Protein AF-A0A202ECS2-F1 (afdb_monomer)

Structure (mmCIF, N/CA/C/O backbone):
data_AF-A0A202ECS2-F1
#
_entry.id   AF-A0A202ECS2-F1
#
loop_
_atom_site.group_PDB
_atom_site.id
_atom_site.type_symbol
_atom_site.label_atom_id
_atom_site.label_alt_id
_atom_site.label_comp_id
_at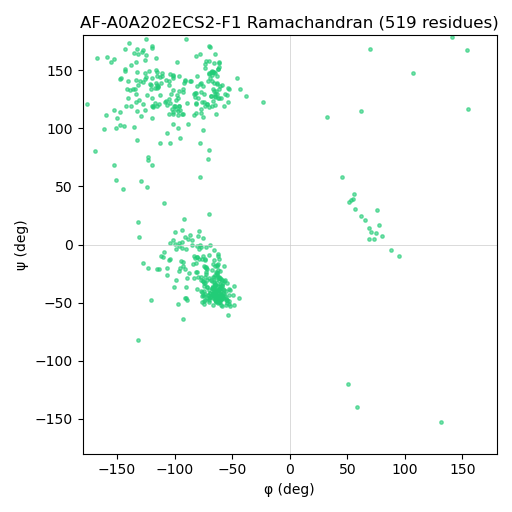om_site.label_asym_id
_atom_site.label_entity_id
_atom_site.label_seq_id
_atom_site.pdbx_PDB_ins_code
_atom_site.Cartn_x
_atom_site.Cartn_y
_atom_site.Cartn_z
_atom_site.occupancy
_atom_site.B_iso_or_equiv
_atom_site.auth_seq_id
_atom_site.auth_comp_id
_atom_site.auth_asym_id
_atom_site.auth_atom_id
_atom_site.pdbx_PDB_model_num
ATOM 1 N N . MET A 1 1 ? -2.478 -25.796 -1.481 1.00 29.17 1 MET A N 1
ATOM 2 C CA . MET A 1 1 ? -3.173 -25.394 -0.246 1.00 29.17 1 MET A CA 1
ATOM 3 C C . MET A 1 1 ? -2.224 -25.619 0.915 1.00 29.17 1 MET A C 1
ATOM 5 O O . MET A 1 1 ? -2.392 -26.542 1.703 1.00 29.17 1 MET A O 1
ATOM 9 N N . THR A 1 2 ? -1.146 -24.839 0.924 1.00 28.27 2 THR A N 1
ATOM 10 C CA . THR A 1 2 ? -0.488 -24.399 2.156 1.00 28.27 2 THR A CA 1
ATOM 11 C C . THR A 1 2 ? -1.531 -23.598 2.937 1.00 28.27 2 THR A C 1
ATOM 13 O O . THR A 1 2 ? -2.338 -22.907 2.319 1.00 28.27 2 THR A O 1
ATOM 16 N N . ALA A 1 3 ? -1.628 -23.819 4.247 1.00 33.16 3 ALA A N 1
ATOM 17 C CA . ALA A 1 3 ? -2.543 -23.057 5.088 1.00 33.16 3 ALA A CA 1
ATOM 18 C C . ALA A 1 3 ? -2.075 -21.600 5.074 1.00 33.16 3 ALA A C 1
ATOM 20 O O . ALA A 1 3 ? -0.889 -21.360 5.293 1.00 33.16 3 ALA A O 1
ATOM 21 N N . ARG A 1 4 ? -2.977 -20.677 4.744 1.00 55.16 4 ARG A N 1
ATOM 22 C CA . ARG A 1 4 ? -2.739 -19.246 4.916 1.00 55.16 4 ARG A CA 1
ATOM 23 C C . ARG A 1 4 ? -2.626 -18.992 6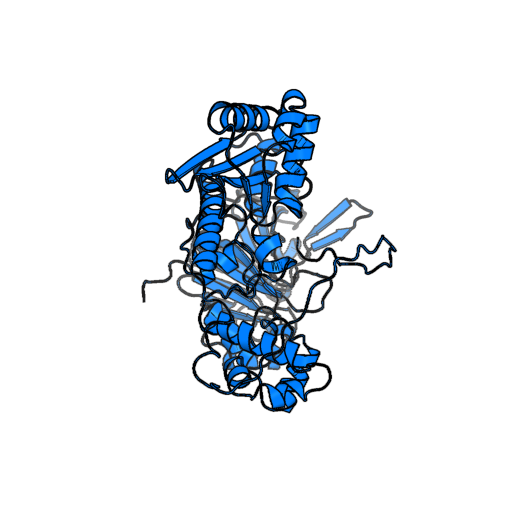.423 1.00 55.16 4 ARG A C 1
ATOM 25 O O . ARG A 1 4 ? -3.396 -19.596 7.171 1.00 55.16 4 ARG A O 1
ATOM 32 N N . ALA A 1 5 ? -1.601 -18.260 6.850 1.00 57.84 5 ALA A N 1
ATOM 33 C CA . ALA A 1 5 ? -1.320 -18.068 8.272 1.00 57.84 5 ALA A CA 1
ATOM 34 C C . ALA A 1 5 ? -2.305 -17.081 8.915 1.00 57.84 5 ALA A C 1
ATOM 36 O O . ALA A 1 5 ? -2.697 -17.299 10.059 1.00 57.84 5 ALA A O 1
ATOM 37 N N . ASP A 1 6 ? -2.781 -16.097 8.145 1.00 77.62 6 ASP A N 1
ATOM 38 C CA . ASP A 1 6 ? -3.448 -14.926 8.710 1.00 77.62 6 ASP A CA 1
ATOM 39 C C . ASP A 1 6 ? -4.922 -14.850 8.310 1.00 77.62 6 ASP A C 1
ATOM 41 O O . ASP A 1 6 ? -5.303 -15.104 7.163 1.00 77.62 6 ASP A O 1
ATOM 45 N N . THR A 1 7 ? -5.758 -14.519 9.294 1.00 92.69 7 THR A N 1
ATOM 46 C CA . THR A 1 7 ? -7.197 -14.307 9.121 1.00 92.69 7 THR A CA 1
ATOM 47 C C . THR A 1 7 ? -7.437 -12.892 8.617 1.00 92.69 7 THR A C 1
ATOM 49 O O . THR A 1 7 ? -6.979 -11.930 9.230 1.00 92.69 7 THR A O 1
ATOM 52 N N . THR A 1 8 ? -8.222 -12.738 7.555 1.00 95.50 8 THR A N 1
ATOM 53 C CA . THR A 1 8 ? -8.391 -11.452 6.871 1.00 95.50 8 THR A CA 1
ATOM 54 C C . THR A 1 8 ? -9.834 -10.946 6.844 1.00 95.50 8 THR A C 1
ATOM 56 O O . THR A 1 8 ? -10.788 -11.680 6.575 1.00 95.50 8 THR A O 1
ATOM 59 N N . LEU A 1 9 ? -10.017 -9.646 7.084 1.00 97.00 9 LEU A N 1
ATOM 60 C CA . LEU A 1 9 ? -11.309 -8.959 7.006 1.00 97.00 9 LEU A CA 1
ATOM 61 C C . LEU A 1 9 ? -11.260 -7.849 5.955 1.00 97.00 9 LEU A C 1
ATOM 63 O O . LEU A 1 9 ? -10.524 -6.879 6.102 1.00 97.00 9 LEU A O 1
ATOM 67 N N . LEU A 1 10 ? -12.103 -7.942 4.926 1.00 97.12 10 LEU A N 1
ATOM 68 C CA . LEU A 1 10 ? -12.214 -6.909 3.898 1.00 97.12 10 LEU A CA 1
ATOM 69 C C . LEU A 1 10 ? -13.318 -5.902 4.245 1.00 97.12 10 LEU A C 1
ATOM 71 O O . LEU A 1 10 ? -14.510 -6.216 4.200 1.00 97.12 10 LEU A O 1
ATOM 75 N N . ALA A 1 11 ? -12.927 -4.666 4.532 1.00 96.25 11 ALA A N 1
ATOM 76 C CA . ALA A 1 11 ? -13.807 -3.526 4.737 1.00 96.25 11 ALA A CA 1
ATOM 77 C C . ALA A 1 11 ? -14.088 -2.806 3.407 1.00 96.25 11 ALA A C 1
ATOM 79 O O . ALA A 1 11 ? -13.183 -2.327 2.716 1.00 96.25 11 ALA A O 1
ATOM 80 N N . VAL A 1 12 ? -15.369 -2.714 3.037 1.00 94.56 12 VAL A N 1
ATOM 81 C CA . VAL A 1 12 ? -15.795 -2.173 1.740 1.00 94.56 12 VAL A CA 1
ATOM 82 C C . VAL A 1 12 ? -16.936 -1.177 1.886 1.00 94.56 12 VAL A C 1
ATOM 84 O O . VAL A 1 12 ? -17.992 -1.472 2.448 1.00 94.56 12 VAL A O 1
ATOM 87 N N . SER A 1 13 ? -16.777 0.000 1.281 1.00 92.38 13 SER A N 1
ATOM 88 C CA . SER A 1 13 ? -17.851 0.993 1.242 1.00 92.38 13 SER A CA 1
ATOM 89 C C . SER A 1 13 ? -19.042 0.557 0.361 1.00 92.38 13 SER A C 1
ATOM 91 O O . SER A 1 13 ? -18.876 -0.089 -0.682 1.00 92.38 13 SER A O 1
ATOM 93 N N . PRO A 1 14 ? -20.278 0.976 0.692 1.00 92.00 14 PRO A N 1
ATOM 94 C CA . PRO A 1 14 ? -21.459 0.676 -0.116 1.00 92.00 14 PRO A CA 1
ATOM 95 C C . PRO A 1 14 ? -21.359 1.146 -1.573 1.00 92.00 14 PRO A C 1
ATOM 97 O O . PRO A 1 14 ? -21.938 0.507 -2.455 1.00 92.00 14 PRO A O 1
ATOM 100 N N . THR A 1 15 ? -20.646 2.247 -1.833 1.00 88.56 15 THR A N 1
ATOM 101 C CA . THR A 1 15 ? -20.380 2.793 -3.175 1.00 88.56 15 THR A CA 1
ATOM 102 C C . THR A 1 15 ? -19.406 1.915 -3.955 1.00 88.56 15 THR A C 1
ATOM 104 O O . THR A 1 15 ? -19.694 1.600 -5.110 1.00 88.56 15 THR A O 1
ATOM 107 N N . ALA A 1 16 ? -18.323 1.437 -3.329 1.00 88.75 16 ALA A N 1
ATOM 108 C CA . ALA A 1 16 ? -17.391 0.494 -3.951 1.00 88.75 16 ALA A CA 1
ATOM 109 C C . ALA A 1 16 ? -18.088 -0.806 -4.389 1.00 88.75 16 ALA A C 1
ATOM 111 O O . ALA A 1 16 ? -17.796 -1.336 -5.457 1.00 88.75 16 ALA A O 1
ATOM 112 N N . ILE A 1 17 ? -19.083 -1.280 -3.632 1.00 92.56 17 ILE A N 1
ATOM 113 C CA . ILE A 1 17 ? -19.877 -2.457 -4.021 1.00 92.56 17 ILE A CA 1
ATOM 114 C C . ILE A 1 17 ? -20.889 -2.121 -5.120 1.00 92.56 17 ILE A C 1
ATOM 116 O O . ILE A 1 17 ? -21.026 -2.842 -6.109 1.00 92.56 17 ILE A O 1
ATOM 120 N N . ARG A 1 18 ? -21.674 -1.054 -4.946 1.00 90.75 18 ARG A N 1
ATOM 121 C CA . ARG A 1 18 ? -22.815 -0.754 -5.825 1.00 90.75 18 ARG A CA 1
ATOM 122 C C . ARG A 1 18 ? -22.389 -0.263 -7.204 1.00 90.75 18 ARG A C 1
ATOM 124 O O . ARG A 1 18 ? -23.036 -0.615 -8.188 1.00 90.75 18 ARG A O 1
ATOM 131 N N . ASP A 1 19 ? -21.322 0.514 -7.285 1.00 87.56 19 ASP A N 1
ATOM 132 C CA . ASP A 1 19 ? -21.006 1.262 -8.501 1.00 87.56 19 ASP A CA 1
ATOM 133 C C . ASP A 1 19 ? -19.993 0.520 -9.402 1.00 87.56 19 ASP A C 1
ATOM 135 O O . ASP A 1 19 ? -19.695 0.969 -10.508 1.00 87.56 19 ASP A O 1
ATOM 139 N N . ARG A 1 20 ? -19.509 -0.657 -8.977 1.00 88.06 20 ARG A N 1
ATOM 140 C CA . ARG A 1 20 ? -18.568 -1.498 -9.738 1.00 88.06 20 ARG A CA 1
ATOM 141 C C . ARG A 1 20 ? -19.257 -2.633 -10.498 1.00 88.06 20 ARG A C 1
ATOM 143 O O . ARG A 1 20 ? -20.370 -3.003 -10.134 1.00 88.06 20 ARG A O 1
ATOM 150 N N . PRO A 1 21 ? -18.665 -3.199 -11.564 1.00 90.69 21 PRO A N 1
ATOM 151 C CA . PRO A 1 21 ? -19.129 -4.442 -12.196 1.00 90.69 21 PRO A CA 1
ATOM 152 C C . PRO A 1 21 ? -18.982 -5.673 -11.287 1.00 90.69 21 PRO A C 1
ATOM 154 O O . PRO A 1 21 ? -18.135 -5.693 -10.404 1.00 90.69 21 PRO A O 1
ATOM 157 N N . VAL A 1 22 ? -19.781 -6.727 -11.514 1.00 92.62 22 VAL A N 1
ATOM 158 C CA . VAL A 1 22 ? -19.648 -8.000 -10.764 1.00 92.62 22 VAL A CA 1
ATOM 159 C C . VAL A 1 22 ? -18.281 -8.646 -11.003 1.00 92.62 22 VAL A C 1
ATOM 161 O O . VAL A 1 22 ? -17.679 -9.119 -10.053 1.00 92.62 22 VAL A O 1
ATOM 164 N N . ALA A 1 23 ? -17.760 -8.590 -12.233 1.00 92.50 23 ALA A N 1
ATOM 165 C CA . ALA A 1 23 ? -16.426 -9.096 -12.551 1.00 92.50 23 ALA A CA 1
ATOM 166 C C . ALA A 1 23 ? -15.314 -8.388 -11.755 1.00 92.50 23 ALA A C 1
ATOM 168 O O . ALA A 1 23 ? -14.367 -9.033 -11.333 1.00 92.50 23 ALA A O 1
ATOM 169 N N . THR A 1 24 ? -15.449 -7.083 -11.486 1.00 92.81 24 THR A N 1
ATOM 170 C CA . THR A 1 24 ? -14.506 -6.359 -10.619 1.00 92.81 24 THR A CA 1
ATOM 171 C C . THR A 1 24 ? -14.582 -6.848 -9.175 1.00 92.81 24 THR A C 1
ATOM 173 O O . THR A 1 24 ? -13.547 -7.013 -8.551 1.00 92.81 24 THR A O 1
ATOM 176 N N . LEU A 1 25 ? -15.784 -7.099 -8.645 1.00 94.75 25 LEU A N 1
ATOM 177 C CA . LEU A 1 25 ? -15.935 -7.642 -7.289 1.00 94.75 25 LEU A CA 1
ATOM 178 C C . LEU A 1 25 ? -15.369 -9.065 -7.181 1.00 94.75 25 LEU A C 1
ATOM 180 O O . LEU A 1 25 ? -14.726 -9.372 -6.190 1.00 94.75 25 LEU A O 1
ATOM 184 N N . ALA A 1 26 ? -15.551 -9.890 -8.215 1.00 94.38 26 ALA A N 1
ATOM 185 C CA . ALA A 1 26 ? -14.954 -11.221 -8.283 1.00 94.38 26 ALA A CA 1
ATOM 186 C C . ALA A 1 26 ? -13.418 -11.170 -8.381 1.00 94.38 26 ALA A C 1
ATOM 188 O O . ALA A 1 26 ? -12.748 -11.995 -7.777 1.00 94.38 26 ALA A O 1
ATOM 189 N N . ASP A 1 27 ? -12.851 -10.194 -9.101 1.00 93.56 27 ASP A N 1
ATOM 190 C CA . ASP A 1 27 ? -11.397 -9.973 -9.123 1.00 93.56 27 ASP A CA 1
ATOM 191 C C . ASP A 1 27 ? -10.874 -9.512 -7.754 1.00 93.56 27 ASP A C 1
ATOM 193 O O . ASP A 1 27 ? -9.812 -9.961 -7.345 1.00 93.56 27 ASP A O 1
ATOM 197 N N . ILE A 1 28 ? -11.619 -8.675 -7.016 1.00 94.19 28 ILE A N 1
ATOM 198 C CA . ILE A 1 28 ? -11.276 -8.319 -5.626 1.00 94.19 28 ILE A CA 1
ATOM 199 C C . ILE A 1 28 ? -11.281 -9.574 -4.744 1.00 94.19 28 ILE A C 1
ATOM 201 O O . ILE A 1 28 ? -10.308 -9.813 -4.040 1.00 94.19 28 ILE A O 1
ATOM 205 N N . ASP A 1 29 ? -12.342 -10.381 -4.806 1.00 95.50 29 ASP A N 1
ATOM 206 C CA . ASP A 1 29 ? -12.477 -11.617 -4.022 1.00 95.50 29 ASP A CA 1
ATOM 207 C C . ASP A 1 29 ? -11.353 -12.615 -4.325 1.00 95.50 29 ASP A C 1
ATOM 209 O O . ASP A 1 29 ? -10.726 -13.128 -3.412 1.00 95.50 29 ASP A O 1
ATOM 213 N N . ALA A 1 30 ? -11.029 -12.831 -5.601 1.00 92.38 30 ALA A N 1
ATOM 214 C CA . ALA A 1 30 ? -9.968 -13.751 -6.007 1.00 92.38 30 ALA A CA 1
ATOM 215 C C . ALA A 1 30 ? -8.550 -13.229 -5.723 1.00 92.38 30 ALA A C 1
ATOM 217 O O . ALA A 1 30 ? -7.620 -14.024 -5.660 1.00 92.38 30 ALA A O 1
ATOM 218 N N . THR A 1 31 ? -8.371 -11.909 -5.617 1.00 89.50 31 THR A N 1
ATOM 219 C CA . THR A 1 31 ? -7.052 -11.304 -5.372 1.00 89.50 31 THR A CA 1
ATOM 220 C C . THR A 1 31 ? -6.769 -11.182 -3.881 1.00 89.50 31 THR A C 1
ATOM 222 O O . THR A 1 31 ? -5.686 -11.538 -3.438 1.00 89.50 31 THR A O 1
ATOM 225 N N . LEU A 1 32 ? -7.730 -10.660 -3.117 1.00 92.19 32 LEU A N 1
ATOM 226 C CA . LEU A 1 32 ? -7.564 -10.422 -1.682 1.00 92.19 32 LEU A CA 1
ATOM 227 C C . LEU A 1 32 ? -7.937 -11.655 -0.858 1.00 92.19 32 LEU A C 1
ATOM 229 O O . LEU A 1 32 ? -7.430 -11.822 0.250 1.00 92.19 32 LEU A O 1
ATOM 233 N N . GLU A 1 33 ? -8.795 -12.523 -1.411 1.00 94.12 33 GLU A N 1
ATOM 234 C CA . GLU A 1 33 ? -9.236 -13.785 -0.812 1.00 94.12 33 GLU A CA 1
ATOM 235 C C . GLU A 1 33 ? -9.610 -13.616 0.679 1.00 94.12 33 GLU A C 1
ATOM 237 O O . GLU A 1 33 ? -8.979 -14.239 1.535 1.00 94.12 33 GLU A O 1
ATOM 242 N N . PRO A 1 34 ? -10.571 -12.734 1.017 1.00 96.25 34 PRO A N 1
ATOM 243 C CA . PRO A 1 34 ? -10.863 -12.410 2.409 1.00 96.25 34 PRO A CA 1
ATOM 244 C C . PRO A 1 34 ? -11.597 -13.544 3.138 1.00 96.25 34 PRO A C 1
ATOM 246 O O . PRO A 1 34 ? -12.399 -14.255 2.535 1.00 96.25 34 PRO A O 1
ATOM 249 N N . ASP A 1 35 ? -11.435 -13.656 4.458 1.00 97.31 35 ASP A N 1
ATOM 250 C CA . ASP A 1 35 ? -12.214 -14.604 5.276 1.00 97.31 35 ASP A CA 1
ATOM 251 C C . ASP A 1 35 ? -13.612 -14.078 5.626 1.00 97.31 35 ASP A C 1
ATOM 253 O O . ASP A 1 35 ? -14.534 -14.857 5.887 1.00 97.31 35 ASP A O 1
ATOM 257 N N . ALA A 1 36 ? -13.800 -12.756 5.616 1.00 97.69 36 ALA A N 1
ATOM 258 C CA . ALA A 1 36 ? -15.104 -12.109 5.724 1.00 97.69 36 ALA A CA 1
ATOM 259 C C . ALA A 1 36 ? -15.125 -10.735 5.039 1.00 97.69 36 ALA A C 1
ATOM 261 O O . ALA A 1 36 ? -14.096 -10.085 4.858 1.00 97.69 36 ALA A O 1
ATOM 262 N N . VAL A 1 37 ? -16.329 -10.259 4.704 1.00 97.88 37 VAL A N 1
ATOM 263 C CA . VAL A 1 37 ? -16.550 -8.931 4.111 1.00 97.88 37 VAL A CA 1
ATOM 264 C C . VAL A 1 37 ? -17.439 -8.079 5.011 1.00 97.88 37 VAL A C 1
ATOM 266 O O . VAL A 1 37 ? -18.613 -8.385 5.233 1.00 97.88 37 VAL A O 1
ATOM 269 N N . TRP A 1 38 ? -16.913 -6.950 5.467 1.00 97.44 38 TRP A N 1
ATOM 270 C CA . TRP A 1 38 ? -17.661 -5.934 6.193 1.00 97.44 38 TRP A CA 1
ATOM 271 C C . TRP A 1 38 ? -18.110 -4.825 5.242 1.00 97.44 38 TRP A C 1
ATOM 273 O O . TRP A 1 38 ? -17.304 -4.078 4.687 1.00 97.44 38 TRP A O 1
ATOM 283 N N . VAL A 1 39 ? -19.426 -4.685 5.064 1.00 96.38 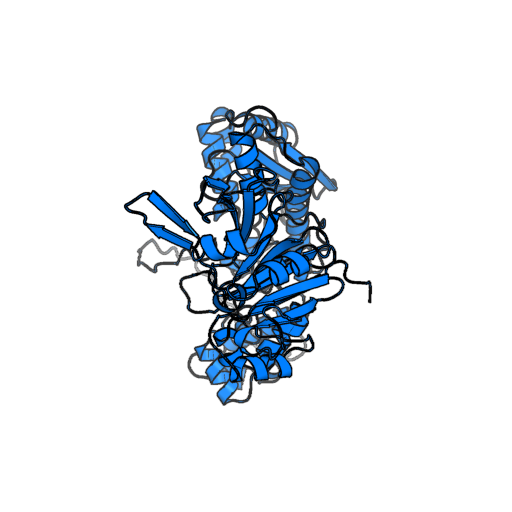39 VAL A N 1
ATOM 284 C CA . VAL A 1 39 ? -19.996 -3.532 4.357 1.00 96.38 39 VAL A CA 1
ATOM 285 C C . VAL A 1 39 ? -20.083 -2.351 5.317 1.00 96.38 39 VAL A C 1
ATOM 287 O O . VAL A 1 39 ? -20.880 -2.379 6.260 1.00 96.38 39 VAL A O 1
ATOM 290 N N . LEU A 1 40 ? -19.285 -1.323 5.046 1.00 94.75 40 LEU A N 1
ATOM 291 C CA . LEU A 1 40 ? -19.116 -0.162 5.915 1.00 94.75 40 LEU A CA 1
ATOM 292 C C . LEU A 1 40 ? -20.352 0.739 5.975 1.00 94.75 40 LEU A C 1
ATOM 294 O O . LEU A 1 40 ? -21.153 0.832 5.037 1.00 94.75 40 LEU A O 1
ATOM 298 N N . GLY A 1 41 ? -20.409 1.499 7.059 1.00 90.44 41 GLY A N 1
ATOM 299 C CA . GLY A 1 41 ? -21.238 2.677 7.231 1.00 90.44 41 GLY A CA 1
ATOM 300 C C . GLY A 1 41 ? -22.418 2.445 8.176 1.00 90.44 41 GLY A C 1
ATOM 301 O O . GLY A 1 41 ? -23.023 1.371 8.188 1.00 90.44 41 GLY A O 1
ATOM 302 N N . PRO A 1 42 ? -22.831 3.485 8.919 1.00 89.75 42 PRO A N 1
ATOM 303 C CA . PRO A 1 42 ? -23.873 3.356 9.937 1.00 89.75 42 PRO A CA 1
ATOM 304 C C . PRO A 1 42 ? -25.293 3.323 9.354 1.00 89.75 42 PRO A C 1
ATOM 306 O O . PRO A 1 42 ? -26.281 3.015 10.027 1.00 89.75 42 PRO A O 1
ATOM 309 N N . THR A 1 43 ? -25.440 3.661 8.073 1.00 92.06 43 THR A N 1
ATOM 310 C CA . THR A 1 43 ? -26.727 3.671 7.381 1.00 92.06 43 THR A CA 1
ATOM 311 C C . THR A 1 43 ? -27.069 2.302 6.819 1.00 92.06 43 THR A C 1
ATOM 313 O O . THR A 1 43 ? -26.232 1.635 6.230 1.00 92.06 43 THR A O 1
ATOM 316 N N . ARG A 1 44 ? -28.348 1.921 6.900 1.00 93.94 44 ARG A N 1
ATOM 317 C CA . ARG A 1 44 ? -28.851 0.665 6.327 1.00 93.94 44 ARG A CA 1
ATOM 318 C C . ARG A 1 44 ? -28.728 0.641 4.799 1.00 93.94 44 ARG A C 1
ATOM 320 O O . ARG A 1 44 ? -29.513 1.304 4.123 1.00 93.94 44 ARG A O 1
ATOM 327 N N . GLU A 1 45 ? -27.865 -0.225 4.270 1.00 94.75 45 GLU A N 1
ATOM 328 C CA . GLU A 1 45 ? -27.586 -0.362 2.829 1.00 94.75 45 GLU A CA 1
ATOM 329 C C . GLU A 1 45 ? -27.919 -1.771 2.278 1.00 94.75 45 GLU A C 1
ATOM 331 O O . GLU A 1 45 ? -27.038 -2.538 1.881 1.00 94.75 45 GLU A O 1
ATOM 336 N N . PRO A 1 46 ? -29.210 -2.169 2.212 1.00 96.31 46 PRO A N 1
ATOM 337 C CA . PRO A 1 46 ? -29.606 -3.543 1.877 1.00 96.31 46 PRO A CA 1
ATOM 338 C C . PRO A 1 46 ? -29.238 -3.984 0.459 1.00 96.31 46 PRO A C 1
ATOM 340 O O . PRO A 1 46 ? -29.081 -5.179 0.220 1.00 96.31 46 PRO A O 1
ATOM 343 N N . GLN A 1 47 ? -29.114 -3.051 -0.488 1.00 96.44 47 GLN A N 1
ATOM 344 C CA . GLN A 1 47 ? -28.729 -3.377 -1.863 1.00 96.44 47 GLN A CA 1
ATOM 345 C C . GLN A 1 47 ? -27.239 -3.709 -1.961 1.00 96.44 47 GLN A C 1
ATOM 347 O O . GLN A 1 47 ? -26.896 -4.743 -2.530 1.00 96.44 47 GLN A O 1
ATOM 352 N N . SER A 1 48 ? -26.372 -2.875 -1.378 1.00 95.75 48 SER A N 1
ATOM 353 C CA . SER A 1 48 ? -24.931 -3.137 -1.334 1.00 95.75 48 SER A CA 1
ATOM 354 C C . SER A 1 48 ? -24.634 -4.396 -0.526 1.00 95.75 48 SER A C 1
ATOM 356 O O . SER A 1 48 ? -23.880 -5.244 -0.988 1.00 95.75 48 SER A O 1
ATOM 358 N N . PHE A 1 49 ? -25.321 -4.600 0.601 1.00 97.19 49 PHE A N 1
ATOM 359 C CA . PHE A 1 49 ? -25.181 -5.823 1.387 1.00 97.19 49 PHE A CA 1
ATOM 360 C C . PHE A 1 49 ? -25.586 -7.093 0.621 1.00 97.19 49 PHE A C 1
ATOM 362 O O . PHE A 1 49 ? -24.826 -8.060 0.562 1.00 97.19 49 PHE A O 1
ATOM 369 N N . ALA A 1 50 ? -26.761 -7.098 -0.019 1.00 97.12 50 ALA A N 1
ATOM 370 C CA . ALA A 1 50 ? -27.199 -8.238 -0.826 1.00 97.12 50 ALA A CA 1
ATOM 371 C C . ALA A 1 50 ? -26.243 -8.520 -1.992 1.00 97.12 50 ALA A C 1
ATOM 373 O O . ALA A 1 50 ? -26.049 -9.676 -2.366 1.00 97.12 50 ALA A O 1
ATOM 374 N N . ARG A 1 51 ? -25.646 -7.465 -2.554 1.00 96.75 51 ARG A N 1
ATOM 375 C CA . ARG A 1 51 ? -24.664 -7.586 -3.620 1.00 96.75 51 ARG A CA 1
ATOM 376 C C . ARG A 1 51 ? -23.352 -8.187 -3.126 1.00 96.75 51 ARG A C 1
ATOM 378 O O . ARG A 1 51 ? -22.904 -9.139 -3.756 1.00 96.75 51 ARG A O 1
ATOM 385 N N . ALA A 1 52 ? -22.799 -7.707 -2.011 1.00 96.81 52 ALA A N 1
ATOM 386 C CA . ALA A 1 52 ? -21.596 -8.278 -1.403 1.00 96.81 52 ALA A CA 1
ATOM 387 C C . ALA A 1 52 ? -21.762 -9.792 -1.190 1.00 96.81 52 ALA A C 1
ATOM 389 O O . ALA A 1 52 ? -21.020 -10.583 -1.759 1.00 96.81 52 ALA A O 1
ATOM 390 N N . ARG A 1 53 ? -22.865 -10.207 -0.556 1.00 96.75 53 ARG A N 1
ATOM 391 C CA . ARG A 1 53 ? -23.215 -11.627 -0.353 1.00 96.75 53 ARG A CA 1
ATOM 392 C C . ARG A 1 53 ? -23.331 -12.483 -1.619 1.00 96.75 53 ARG A C 1
ATOM 394 O O . ARG A 1 53 ? -23.430 -13.700 -1.514 1.00 96.75 53 ARG A O 1
ATOM 401 N N . SER A 1 54 ? -23.481 -11.860 -2.782 1.00 96.12 54 SER A N 1
ATOM 402 C CA . SER A 1 54 ? -23.634 -12.554 -4.064 1.00 96.12 54 SER A CA 1
ATOM 403 C C . SER A 1 54 ? -22.380 -12.516 -4.931 1.00 96.12 54 SER A C 1
ATOM 405 O O . SER A 1 54 ? -22.357 -13.186 -5.957 1.00 96.12 54 SER A O 1
ATOM 407 N N . SER A 1 55 ? -21.410 -11.665 -4.586 1.00 96.25 55 SER A N 1
ATOM 408 C CA . SER A 1 55 ? -20.220 -11.390 -5.401 1.00 96.25 55 SER A CA 1
ATOM 409 C C . SER A 1 55 ? -18.917 -11.835 -4.744 1.00 96.25 55 SER A C 1
ATOM 411 O O . SER A 1 55 ? -17.958 -12.013 -5.478 1.00 96.25 55 SER A O 1
ATOM 413 N N . PHE A 1 56 ? -18.901 -12.004 -3.421 1.00 96.88 56 PHE A N 1
ATOM 414 C CA . PHE A 1 56 ? -17.781 -12.564 -2.666 1.00 96.88 56 PHE A CA 1
ATOM 415 C C . PHE A 1 56 ? -18.140 -13.975 -2.195 1.00 96.88 56 PHE A C 1
ATOM 417 O O . PHE A 1 56 ? -19.290 -14.212 -1.799 1.00 96.88 56 PHE A O 1
ATOM 424 N N . ASP A 1 57 ? -17.174 -14.889 -2.228 1.00 96.56 57 ASP A N 1
ATOM 425 C CA . ASP A 1 57 ? -17.320 -16.238 -1.674 1.00 96.56 57 ASP A CA 1
ATOM 426 C C . ASP A 1 57 ? -17.338 -16.211 -0.135 1.00 96.56 57 ASP A C 1
ATOM 428 O O . ASP A 1 57 ? -18.029 -17.015 0.506 1.00 96.56 57 ASP A O 1
ATOM 432 N N . ALA A 1 58 ? -16.633 -15.244 0.455 1.00 96.25 58 ALA A N 1
ATOM 433 C CA . ALA A 1 58 ? -16.577 -15.007 1.890 1.00 96.25 58 ALA A CA 1
ATOM 434 C C . ALA A 1 58 ? -17.929 -14.547 2.481 1.00 96.25 58 ALA A C 1
ATOM 436 O O . ALA A 1 58 ? -18.710 -13.838 1.828 1.00 96.25 58 ALA A O 1
ATOM 437 N N . PRO A 1 59 ? -18.240 -14.896 3.746 1.00 97.00 59 PRO A N 1
ATOM 438 C CA . PRO A 1 59 ? -19.409 -14.367 4.434 1.00 97.00 59 PRO A CA 1
ATOM 439 C C . PRO A 1 59 ? -19.337 -12.839 4.534 1.00 97.00 59 PRO A C 1
ATOM 441 O O . PRO A 1 59 ? -18.385 -12.270 5.060 1.00 97.00 59 PRO A O 1
ATOM 444 N N . ALA A 1 60 ? -20.392 -12.169 4.068 1.00 97.19 60 ALA A N 1
ATOM 445 C CA . ALA A 1 60 ? -20.542 -10.732 4.235 1.00 97.19 60 ALA A CA 1
ATOM 446 C C . ALA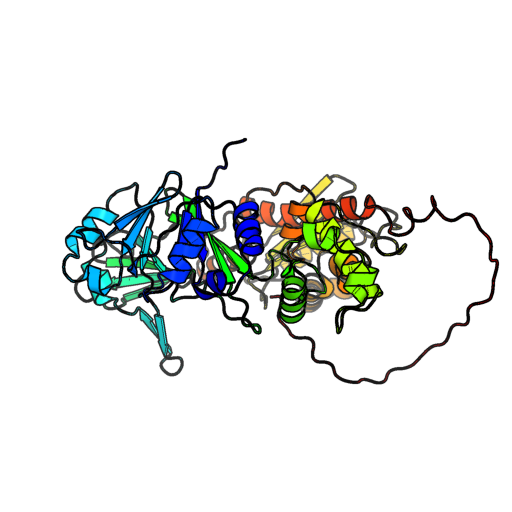 A 1 60 ? -21.507 -10.406 5.379 1.00 97.19 60 ALA A C 1
ATOM 448 O O . ALA A 1 60 ? -22.559 -11.048 5.501 1.00 97.19 60 ALA A O 1
ATOM 449 N N . PHE A 1 61 ? -21.212 -9.345 6.128 1.00 96.81 61 PHE A N 1
ATOM 450 C CA . PHE A 1 61 ? -22.091 -8.767 7.147 1.00 96.81 61 PHE A CA 1
ATOM 451 C C . PHE A 1 61 ? -22.166 -7.238 7.014 1.00 96.81 61 PHE A C 1
ATOM 453 O O . PHE A 1 61 ? -21.303 -6.583 6.423 1.00 96.81 61 PHE A O 1
ATOM 460 N N . HIS A 1 62 ? -23.248 -6.659 7.530 1.00 96.06 62 HIS A N 1
ATOM 461 C CA . HIS A 1 62 ? -23.454 -5.211 7.550 1.00 96.06 62 HIS A CA 1
ATOM 462 C C . HIS A 1 62 ? -24.178 -4.852 8.850 1.00 96.06 62 HIS A C 1
ATOM 464 O O . HIS A 1 62 ? -25.394 -5.072 8.927 1.00 96.06 62 HIS A O 1
ATOM 470 N N . PRO A 1 63 ? -23.472 -4.317 9.867 1.00 94.56 63 PRO A N 1
ATOM 471 C CA . PRO A 1 63 ? -24.005 -4.200 11.224 1.00 94.56 63 PRO A CA 1
ATOM 472 C C . PRO A 1 63 ? -25.414 -3.581 11.308 1.00 94.56 63 PRO A C 1
ATOM 474 O O . PRO A 1 63 ? -26.271 -4.182 11.955 1.00 94.56 63 PRO A O 1
ATOM 477 N N . PRO A 1 64 ? -25.762 -2.493 10.583 1.00 93.00 64 PRO A N 1
ATOM 478 C CA . PRO A 1 64 ? -27.115 -1.915 10.599 1.00 93.00 64 PRO A CA 1
ATOM 479 C C . PRO A 1 64 ? -28.258 -2.830 10.110 1.00 93.00 64 PRO A C 1
ATOM 481 O O . PRO A 1 64 ? -29.439 -2.480 10.249 1.00 93.00 64 PRO A O 1
ATOM 484 N N . LEU A 1 65 ? -27.954 -3.967 9.476 1.00 92.88 65 LEU A N 1
ATOM 485 C CA . LEU A 1 65 ? -28.930 -4.955 9.000 1.00 92.88 65 LEU A CA 1
ATOM 486 C C . LEU A 1 65 ? -28.937 -6.263 9.790 1.00 92.88 65 LEU A C 1
ATOM 488 O O . LEU A 1 65 ? -29.840 -7.072 9.559 1.00 92.88 65 LEU A O 1
ATOM 492 N N . GLU A 1 66 ? -28.006 -6.455 10.720 1.00 88.56 66 GLU A N 1
ATOM 493 C CA . GLU A 1 66 ? -27.967 -7.646 11.564 1.00 88.56 66 GLU A CA 1
ATOM 494 C C . GLU A 1 66 ? -29.175 -7.673 12.504 1.00 88.56 66 GLU A C 1
ATOM 496 O O . GLU A 1 66 ? -29.540 -6.666 13.106 1.00 88.56 66 GLU A O 1
ATOM 501 N N . THR A 1 67 ? -29.845 -8.819 12.623 1.00 76.06 67 THR A N 1
ATOM 502 C CA . THR A 1 67 ? -31.116 -8.936 13.363 1.00 76.06 67 THR A CA 1
ATOM 503 C C . THR A 1 67 ? -30.987 -9.720 14.668 1.00 76.06 67 THR A C 1
ATOM 505 O O . THR A 1 67 ? -31.898 -10.469 15.019 1.00 76.06 67 THR A O 1
ATOM 508 N N . GLY A 1 68 ? -29.858 -9.594 15.369 1.00 66.81 68 GLY A N 1
ATOM 509 C CA . GLY A 1 68 ? -29.649 -10.240 16.666 1.00 66.81 68 GLY A CA 1
ATOM 510 C C . GLY A 1 68 ? -30.586 -9.708 17.758 1.00 66.81 68 GLY A C 1
ATOM 511 O O . GLY A 1 68 ? -30.941 -8.533 17.771 1.00 66.81 68 GLY A O 1
ATOM 512 N N . ASP A 1 69 ? -30.965 -10.574 18.703 1.00 63.56 69 ASP A N 1
ATOM 513 C CA . ASP A 1 69 ? -31.802 -10.225 19.867 1.00 63.56 69 ASP A CA 1
ATOM 514 C C . ASP A 1 69 ? -31.028 -9.438 20.961 1.00 63.56 69 ASP A C 1
ATOM 516 O O . ASP A 1 69 ? -31.568 -9.177 22.038 1.00 63.56 69 ASP A O 1
ATOM 520 N N . GLY A 1 70 ? -29.766 -9.063 20.710 1.00 69.62 70 GLY A N 1
ATOM 521 C CA . GLY A 1 70 ? -28.865 -8.399 21.658 1.00 69.62 70 GLY A CA 1
ATOM 522 C C . GLY A 1 70 ? -28.244 -7.106 21.117 1.00 69.62 70 GLY A C 1
ATOM 523 O O . GLY A 1 70 ? -28.307 -6.821 19.926 1.00 69.62 70 GLY A O 1
ATOM 524 N N . ALA A 1 71 ? -27.630 -6.327 22.015 1.00 77.62 71 ALA A N 1
ATOM 525 C CA . ALA A 1 71 ? -26.928 -5.080 21.684 1.00 77.62 71 ALA A CA 1
ATOM 526 C C . ALA A 1 71 ? -25.715 -5.288 20.752 1.00 77.62 71 ALA A C 1
ATOM 528 O O . ALA A 1 71 ? -25.349 -4.377 20.016 1.00 77.62 71 ALA A O 1
ATOM 529 N N . VAL A 1 72 ? -25.125 -6.488 20.782 1.00 88.81 72 VAL A N 1
ATOM 530 C CA . VAL A 1 72 ? -23.938 -6.902 20.020 1.00 88.81 72 VAL A CA 1
ATOM 531 C C . VAL A 1 72 ? -24.227 -8.174 19.224 1.00 88.81 72 VAL A C 1
ATOM 533 O O . VAL A 1 72 ? -24.982 -9.041 19.673 1.00 88.81 72 VAL A O 1
ATOM 536 N N . CYS A 1 73 ? -23.600 -8.303 18.059 1.00 92.06 73 CYS A N 1
ATOM 537 C CA . CYS A 1 73 ? -23.597 -9.507 17.233 1.00 92.06 73 CYS A CA 1
ATOM 538 C C . CYS A 1 73 ? -22.156 -10.005 17.064 1.00 92.06 73 CYS A C 1
ATOM 540 O O . CYS A 1 73 ? -21.296 -9.240 16.632 1.00 92.06 73 CYS A O 1
ATOM 542 N N . ARG A 1 74 ? -21.895 -11.277 17.384 1.00 93.38 74 ARG A N 1
ATOM 543 C CA . ARG A 1 74 ? -20.604 -11.929 17.115 1.00 93.38 74 ARG A CA 1
ATOM 544 C C . ARG A 1 74 ? -20.507 -12.297 15.640 1.00 93.38 74 ARG A C 1
ATOM 546 O O . ARG A 1 74 ? -21.444 -12.891 15.107 1.00 93.38 74 ARG A O 1
ATOM 553 N N . GLN A 1 75 ? -19.390 -11.948 15.018 1.00 94.69 75 GLN A N 1
ATOM 554 C CA . GLN A 1 75 ? -19.039 -12.335 13.658 1.00 94.69 75 GLN A CA 1
ATOM 555 C C . GLN A 1 75 ? -17.775 -13.185 13.732 1.00 94.69 75 GLN A C 1
ATOM 557 O O . GLN A 1 75 ? -16.764 -12.728 14.258 1.00 94.69 75 GLN A O 1
ATOM 562 N N . SER A 1 76 ? -17.843 -14.415 13.231 1.00 94.25 76 SER A N 1
ATOM 563 C CA . SER A 1 76 ? -16.664 -15.270 13.090 1.00 94.25 76 SER A CA 1
ATOM 564 C C . SER A 1 76 ? -15.953 -14.916 11.786 1.00 94.25 76 SER A C 1
ATOM 566 O O . SER A 1 76 ? -16.596 -14.867 10.735 1.00 94.25 76 SER A O 1
ATOM 568 N N . ILE A 1 77 ? -14.649 -14.677 11.862 1.00 94.38 77 ILE A N 1
ATOM 569 C CA . ILE A 1 77 ? -13.768 -14.356 10.738 1.00 94.38 77 ILE A CA 1
ATOM 570 C C . ILE A 1 77 ? -12.596 -15.320 10.862 1.00 94.38 77 ILE A C 1
ATOM 572 O O . ILE A 1 77 ? -11.854 -15.227 11.831 1.00 94.38 77 ILE A O 1
ATOM 576 N N . GLY A 1 78 ? -12.475 -16.288 9.951 1.00 89.88 78 GLY A N 1
ATOM 577 C CA . GLY A 1 78 ? -11.471 -17.349 10.080 1.00 89.88 78 GLY A CA 1
ATOM 578 C C . GLY A 1 78 ? -11.505 -18.019 11.462 1.00 89.88 78 GLY A C 1
ATOM 579 O O . GLY A 1 78 ? -12.541 -18.561 11.866 1.00 89.88 78 GLY A O 1
ATOM 580 N N . ASP A 1 79 ? -10.381 -17.942 12.178 1.00 89.31 79 ASP A N 1
ATOM 581 C CA . ASP A 1 79 ? -10.195 -18.494 13.528 1.00 89.31 79 ASP A CA 1
ATOM 582 C C . ASP A 1 79 ? -10.465 -17.481 14.667 1.00 89.31 79 ASP A C 1
ATOM 584 O O . ASP A 1 79 ? -10.348 -17.832 15.843 1.00 89.31 79 ASP A O 1
ATOM 588 N N . HIS A 1 80 ? -10.870 -16.247 14.344 1.00 92.25 80 HIS A N 1
ATOM 589 C CA . HIS A 1 80 ? -11.112 -15.162 15.302 1.00 92.25 80 HIS A CA 1
ATOM 590 C C . HIS A 1 80 ? -12.581 -14.710 15.332 1.00 92.25 80 HIS A C 1
ATOM 592 O O . HIS A 1 80 ? -13.357 -14.931 14.396 1.00 92.25 80 HIS A O 1
ATOM 598 N N . GLU A 1 81 ? -12.990 -14.039 16.413 1.00 95.25 81 GL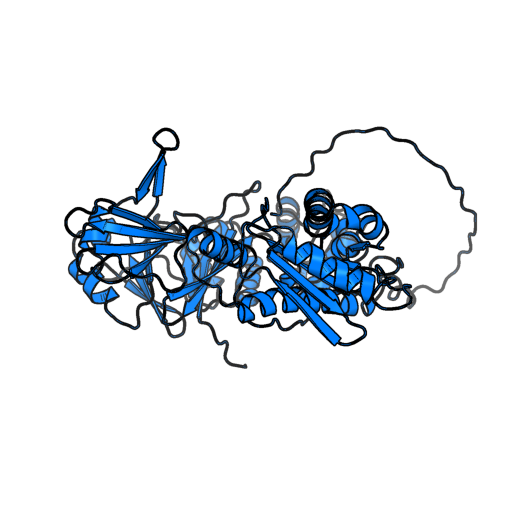U A N 1
ATOM 599 C CA . GLU A 1 81 ? -14.291 -13.375 16.497 1.00 95.25 81 GLU A CA 1
ATOM 600 C C . GLU A 1 81 ? -14.144 -11.860 16.625 1.00 95.25 81 GLU A C 1
ATOM 602 O O . GLU A 1 81 ? -13.273 -11.334 17.314 1.00 95.25 81 GLU A O 1
ATOM 607 N N . VAL A 1 82 ? -15.077 -11.136 16.015 1.00 95.44 82 VAL A N 1
ATOM 608 C CA . VAL A 1 82 ? -15.273 -9.711 16.280 1.00 95.44 82 VAL A CA 1
ATOM 609 C C . VAL A 1 82 ? -16.696 -9.453 16.747 1.00 95.44 82 VAL A C 1
ATOM 611 O O . VAL A 1 82 ? -17.648 -10.143 16.364 1.00 95.44 82 VAL A O 1
ATOM 614 N N . LEU A 1 83 ? -16.868 -8.433 17.580 1.00 95.12 83 LEU A N 1
ATOM 615 C CA . LEU A 1 83 ? -18.190 -7.951 17.956 1.00 95.12 83 LEU A CA 1
ATOM 616 C C . LEU A 1 83 ? -18.599 -6.827 17.028 1.00 95.12 83 LEU A C 1
ATOM 618 O O . LEU A 1 83 ? -17.847 -5.899 16.801 1.00 95.12 83 LEU A O 1
ATOM 622 N N . SER A 1 84 ? -19.824 -6.876 16.534 1.00 94.62 84 SER A N 1
ATOM 623 C CA . SER A 1 84 ? -20.419 -5.814 15.731 1.00 94.62 84 SER A CA 1
ATOM 624 C C . SER A 1 84 ? -21.609 -5.215 16.464 1.00 94.62 84 SER A C 1
ATOM 626 O O . SER A 1 84 ? -22.411 -5.932 17.072 1.00 94.62 84 SER A O 1
ATOM 628 N N . VAL A 1 85 ? -21.738 -3.893 16.408 1.00 93.38 85 VAL A N 1
ATOM 629 C CA . VAL A 1 85 ? -22.901 -3.163 16.923 1.00 93.38 85 VAL A CA 1
ATOM 630 C C . VAL A 1 85 ? -23.564 -2.394 15.792 1.00 93.38 85 VAL A C 1
ATOM 632 O O . VAL A 1 85 ? -22.904 -1.870 14.901 1.00 93.38 85 VAL A O 1
ATOM 635 N N . GLN A 1 86 ? -24.895 -2.315 15.818 1.00 91.44 86 GLN A N 1
ATOM 636 C CA . GLN A 1 86 ? -25.640 -1.594 14.777 1.00 91.44 86 GLN A CA 1
ATOM 637 C C . GLN A 1 86 ? -25.366 -0.087 14.799 1.00 91.44 86 GLN A C 1
ATOM 639 O O . GLN A 1 86 ? -25.507 0.581 13.782 1.00 91.44 86 GLN A O 1
ATOM 644 N N . SER A 1 87 ? -25.112 0.439 15.996 1.00 90.25 87 SER A N 1
ATOM 645 C CA . SER A 1 87 ? -24.840 1.843 16.281 1.00 90.25 87 SER A CA 1
ATOM 646 C C . SER A 1 87 ? -24.311 1.966 17.701 1.00 90.25 87 SER A C 1
ATOM 648 O O . SER A 1 87 ? -24.615 1.119 18.549 1.00 90.25 87 SER A O 1
ATOM 650 N N . VAL A 1 88 ? -23.644 3.072 18.014 1.00 89.56 88 VAL A N 1
ATOM 651 C CA . VAL A 1 88 ? -23.238 3.374 19.398 1.00 89.56 88 VAL A CA 1
ATOM 652 C C . VAL A 1 88 ? -24.445 3.459 20.346 1.00 89.56 88 VAL A C 1
ATOM 654 O O . VAL A 1 88 ? -24.386 3.057 21.504 1.00 89.56 88 VAL A O 1
ATOM 657 N N . ARG A 1 89 ? -25.615 3.864 19.834 1.00 88.94 89 ARG A N 1
ATOM 658 C CA . ARG A 1 89 ? -26.876 3.906 20.597 1.00 88.94 89 ARG A CA 1
ATOM 659 C C . ARG A 1 89 ? -27.407 2.527 20.977 1.00 88.94 89 ARG A C 1
ATOM 661 O O . ARG A 1 89 ? -28.205 2.418 21.904 1.00 88.94 89 ARG A O 1
ATOM 668 N N . ALA A 1 90 ? -27.005 1.476 20.262 1.00 88.38 90 ALA A N 1
ATOM 669 C CA . ALA A 1 90 ? -27.362 0.106 20.618 1.00 88.38 90 ALA A CA 1
ATOM 670 C C . ALA A 1 90 ? -26.602 -0.379 21.866 1.00 88.38 90 ALA A C 1
ATOM 672 O O . ALA A 1 90 ? -27.080 -1.290 22.539 1.00 88.38 90 ALA A O 1
ATOM 673 N N . ILE A 1 91 ? -25.475 0.261 22.201 1.00 88.62 91 ILE A N 1
ATOM 674 C CA . ILE A 1 91 ? -24.652 -0.036 23.380 1.00 88.62 91 ILE A CA 1
ATOM 675 C C . ILE A 1 91 ? -25.296 0.518 24.662 1.00 88.62 91 ILE A C 1
ATOM 677 O O . ILE A 1 91 ? -25.384 -0.197 25.661 1.00 88.62 91 ILE A O 1
ATOM 681 N N . GLU A 1 92 ? -25.807 1.758 24.622 1.00 86.75 92 GLU A N 1
ATOM 682 C CA . GLU A 1 92 ? -26.402 2.477 25.767 1.00 86.75 92 GLU A CA 1
ATOM 683 C C . GLU A 1 92 ? -27.359 1.655 26.658 1.00 86.75 92 GLU A C 1
ATOM 685 O O . GLU A 1 92 ? -27.255 1.745 27.884 1.00 86.75 92 GLU A O 1
ATOM 690 N N . PRO A 1 93 ? -28.314 0.862 26.126 1.00 87.44 93 PRO A N 1
ATOM 691 C CA . PRO A 1 93 ? -29.248 0.123 26.973 1.00 87.44 93 PRO A CA 1
ATOM 692 C C . PRO A 1 93 ? -28.623 -1.082 27.687 1.00 87.44 93 PRO A C 1
ATOM 694 O O . PRO A 1 93 ? -29.280 -1.667 28.552 1.00 87.44 93 PRO A O 1
ATOM 697 N N . SER A 1 94 ? -27.423 -1.534 27.310 1.00 87.81 94 SER A N 1
ATOM 698 C CA . SER A 1 94 ? -26.811 -2.759 27.851 1.00 87.81 94 SER A CA 1
ATOM 699 C C . SER A 1 94 ? -25.269 -2.730 27.861 1.00 87.81 94 SER A C 1
ATOM 701 O O . SER A 1 94 ? -24.649 -3.666 27.351 1.00 87.81 94 SER A O 1
ATOM 703 N N . PRO A 1 95 ? -24.629 -1.719 28.484 1.00 88.88 95 PRO A N 1
ATOM 704 C CA . PRO A 1 95 ? -23.168 -1.579 28.506 1.00 88.88 95 PRO A CA 1
ATOM 705 C C . PRO A 1 95 ? -22.457 -2.783 29.145 1.00 88.88 95 PRO A C 1
ATOM 707 O O . PRO A 1 95 ? -21.472 -3.280 28.609 1.00 88.88 95 PRO A O 1
ATOM 710 N N . GLU A 1 96 ? -23.010 -3.339 30.230 1.00 89.38 96 GLU A N 1
ATOM 711 C CA . GLU A 1 96 ? -22.450 -4.523 30.903 1.00 89.38 96 GLU A CA 1
ATOM 712 C C . GLU A 1 96 ? -22.417 -5.766 29.996 1.00 89.38 96 GLU A C 1
ATOM 714 O O . GLU A 1 96 ? -21.522 -6.603 30.120 1.00 89.38 96 GLU A O 1
ATOM 719 N N . ALA A 1 97 ? -23.378 -5.895 29.073 1.00 88.38 97 ALA A N 1
ATOM 720 C CA . ALA A 1 97 ? -23.421 -7.012 28.132 1.00 88.38 97 ALA A CA 1
ATOM 721 C C . ALA A 1 97 ? -22.323 -6.893 27.065 1.00 88.38 97 ALA A C 1
ATOM 723 O O . ALA A 1 97 ? -21.741 -7.909 26.677 1.00 88.38 97 ALA A O 1
ATOM 724 N N . VAL A 1 98 ? -22.022 -5.665 26.625 1.00 90.62 98 VAL A N 1
ATOM 725 C CA . VAL A 1 98 ? -20.915 -5.378 25.702 1.00 90.62 98 VAL A CA 1
ATOM 726 C C . VAL A 1 98 ? -19.582 -5.664 26.387 1.00 90.62 98 VAL A C 1
ATOM 728 O O . VAL A 1 98 ? -18.822 -6.490 25.890 1.00 90.62 98 VAL A O 1
ATOM 731 N N . SER A 1 99 ? -19.363 -5.101 27.579 1.00 90.81 99 SER A N 1
ATOM 732 C CA . SER A 1 99 ? -18.155 -5.329 28.384 1.00 90.81 99 SER A CA 1
ATOM 733 C C . SER A 1 99 ? -17.902 -6.819 28.653 1.00 90.81 99 SER A C 1
ATOM 735 O O . SER A 1 99 ? -16.798 -7.322 28.441 1.00 90.81 99 SER A O 1
ATOM 737 N N . SER A 1 100 ? -18.947 -7.562 29.040 1.00 90.94 100 SER A N 1
ATOM 738 C CA . SER A 1 100 ? -18.844 -9.008 29.285 1.00 90.94 100 SER A CA 1
ATOM 739 C C . SER A 1 100 ? -18.502 -9.795 28.020 1.00 90.94 100 SER A C 1
ATOM 741 O O . SER A 1 100 ? -17.805 -10.800 28.105 1.00 90.94 100 SER A O 1
ATOM 743 N N . SER A 1 101 ? -19.002 -9.361 26.860 1.00 91.81 101 SER A N 1
ATOM 744 C CA . SER A 1 101 ? -18.727 -10.027 25.583 1.00 91.81 101 SER A CA 1
ATOM 745 C C . SER A 1 101 ? -17.311 -9.749 25.085 1.00 91.81 101 SER A C 1
ATOM 747 O O . SER A 1 101 ? -16.714 -10.647 24.510 1.00 91.81 101 SER A O 1
ATOM 749 N N . LEU A 1 102 ? -16.788 -8.539 25.319 1.00 91.31 102 LEU A N 1
ATOM 750 C CA . LEU A 1 102 ? -15.415 -8.133 24.984 1.00 91.31 102 LEU A CA 1
ATOM 751 C C . LEU A 1 102 ? -14.356 -8.743 25.905 1.00 91.31 102 LEU A C 1
ATOM 753 O O . LEU A 1 102 ? -13.190 -8.788 25.552 1.00 91.31 102 LEU A O 1
ATOM 757 N N . SER A 1 103 ? -14.750 -9.207 27.091 1.00 89.44 103 SER A N 1
ATOM 758 C CA . SER A 1 103 ? -13.844 -9.913 28.007 1.00 89.44 103 SER A CA 1
ATOM 759 C C . SER A 1 103 ? -13.576 -11.366 27.582 1.00 89.44 103 SER A C 1
ATOM 761 O O . SER A 1 103 ? -12.859 -12.087 28.277 1.00 89.44 103 SER A O 1
ATOM 763 N N . ASP A 1 104 ? -14.211 -11.826 26.502 1.00 89.50 104 ASP A N 1
ATOM 764 C CA . ASP A 1 104 ? -13.967 -13.136 25.910 1.00 89.50 104 ASP A CA 1
ATOM 765 C C . ASP A 1 104 ? -12.644 -13.099 25.124 1.00 89.50 104 ASP A C 1
ATOM 767 O O . ASP A 1 104 ? -12.523 -12.263 24.231 1.00 89.50 104 ASP A O 1
ATOM 771 N N . PRO A 1 105 ? -11.660 -13.964 25.433 1.00 85.81 105 PRO A N 1
ATOM 772 C CA . PRO A 1 105 ? -10.360 -13.953 24.759 1.00 85.81 105 PRO A CA 1
ATOM 773 C C . PRO A 1 105 ? -10.431 -14.256 23.258 1.00 85.81 105 PRO A C 1
ATOM 775 O O . PRO A 1 105 ? -9.471 -13.961 22.556 1.00 85.81 105 PRO A O 1
ATOM 778 N N . ASP A 1 106 ? -11.531 -14.835 22.768 1.00 88.00 106 ASP A N 1
ATOM 779 C CA . ASP A 1 106 ? -11.703 -15.121 21.340 1.00 88.00 106 ASP A CA 1
ATOM 780 C C . ASP A 1 106 ? -12.138 -13.869 20.540 1.00 88.00 106 ASP A C 1
ATOM 782 O O . ASP A 1 106 ? -12.135 -13.886 19.307 1.00 88.00 106 ASP A O 1
ATOM 786 N N . VAL A 1 107 ? -12.516 -12.777 21.225 1.00 93.06 107 VAL A N 1
ATOM 787 C CA . VAL A 1 107 ? -12.956 -11.517 20.610 1.00 93.06 107 VAL A CA 1
ATOM 788 C C . VAL A 1 107 ? -11.794 -10.535 20.493 1.00 93.06 107 VAL A C 1
ATOM 790 O O . VAL A 1 107 ? -11.310 -10.018 21.496 1.00 93.06 107 VAL A O 1
ATOM 793 N N . VAL A 1 108 ? -11.418 -10.197 19.259 1.00 93.56 108 VAL A N 1
ATOM 794 C CA . VAL A 1 108 ? -10.231 -9.366 18.985 1.00 93.56 108 VAL A CA 1
ATOM 795 C C . VAL A 1 108 ? -10.546 -7.876 18.790 1.00 93.56 108 VAL A C 1
ATOM 797 O O . VAL A 1 108 ? -9.677 -7.027 18.975 1.00 93.56 108 VAL A O 1
ATOM 800 N N . ALA A 1 109 ? -11.787 -7.527 18.425 1.00 95.00 109 ALA A N 1
ATOM 801 C CA . ALA A 1 109 ? -12.185 -6.137 18.174 1.00 95.00 109 ALA A CA 1
ATOM 802 C C . ALA A 1 109 ? -13.702 -5.884 18.284 1.00 95.00 109 ALA A C 1
ATOM 804 O O . ALA A 1 109 ? -14.527 -6.799 18.171 1.00 95.00 109 ALA A O 1
ATOM 805 N N . LEU A 1 110 ? -14.066 -4.605 18.445 1.00 95.81 110 LEU A N 1
ATOM 806 C CA . LEU A 1 110 ? -15.429 -4.073 18.337 1.00 95.81 110 LEU A CA 1
ATOM 807 C C . LEU A 1 110 ? -15.596 -3.239 17.055 1.00 95.81 110 LEU A C 1
ATOM 809 O O . LEU A 1 110 ? -14.929 -2.229 16.884 1.00 95.81 110 LEU A O 1
ATOM 813 N N . LEU A 1 111 ? -16.543 -3.595 16.194 1.00 95.69 111 LEU A N 1
ATOM 814 C CA . LEU A 1 111 ? -16.889 -2.880 14.965 1.00 95.69 111 LEU A CA 1
ATOM 815 C C . LEU A 1 111 ? -18.068 -1.946 15.231 1.00 95.69 111 LEU A C 1
ATOM 817 O O . LEU A 1 111 ? -19.170 -2.400 15.570 1.00 95.69 111 LEU A O 1
ATOM 821 N N . CYS A 1 112 ? -17.844 -0.649 15.043 1.00 94.38 112 CYS A N 1
ATOM 822 C CA . CYS A 1 112 ? -18.857 0.383 15.220 1.00 94.38 112 CYS A CA 1
ATOM 823 C C . CYS A 1 112 ? -18.581 1.584 14.302 1.00 94.38 112 CYS A C 1
ATOM 825 O O . CYS A 1 112 ? -17.796 2.465 14.636 1.00 94.38 112 CYS A O 1
ATOM 827 N N . ASP A 1 113 ? -19.302 1.656 13.181 1.00 91.31 113 ASP A N 1
ATOM 828 C CA . ASP A 1 113 ? -19.189 2.732 12.179 1.00 91.31 113 ASP A CA 1
ATOM 829 C C . ASP A 1 113 ? -19.710 4.110 12.642 1.00 91.31 113 ASP A C 1
ATOM 831 O O . ASP A 1 113 ? -19.694 5.066 11.873 1.00 91.31 113 ASP A O 1
ATOM 835 N N . ASP A 1 114 ? -20.213 4.215 13.875 1.00 88.94 114 ASP A N 1
ATOM 836 C CA . ASP A 1 114 ? -20.709 5.462 14.477 1.00 88.94 114 ASP A CA 1
ATOM 837 C C . ASP A 1 114 ? -19.655 6.169 15.350 1.00 88.94 114 ASP A C 1
ATOM 839 O O . ASP A 1 114 ? -19.962 7.179 15.982 1.00 88.94 114 ASP A O 1
ATOM 843 N N . ILE A 1 115 ? -18.440 5.626 15.452 1.00 92.75 115 ILE A N 1
ATOM 844 C CA . ILE A 1 115 ? -17.366 6.206 16.267 1.00 92.75 115 ILE A CA 1
ATOM 845 C C . ILE A 1 115 ? -16.433 6.986 15.353 1.00 92.75 115 ILE A C 1
ATOM 847 O O . ILE A 1 115 ? -15.834 6.412 14.449 1.00 92.75 115 ILE A O 1
ATOM 851 N N . ALA A 1 116 ? -16.322 8.284 15.607 1.00 92.12 116 ALA A N 1
ATOM 852 C CA . ALA A 1 116 ? -15.494 9.216 14.861 1.00 92.12 116 ALA A CA 1
ATOM 853 C C . ALA A 1 116 ? -14.817 10.203 15.818 1.00 92.12 116 ALA A C 1
ATOM 855 O O . ALA A 1 116 ? -15.119 10.261 17.016 1.00 92.12 116 ALA A O 1
ATOM 856 N N . THR A 1 117 ? -13.929 11.015 15.274 1.00 90.94 117 THR A N 1
ATOM 857 C CA . THR A 1 117 ? -13.223 12.079 15.962 1.00 90.94 117 THR A CA 1
ATOM 858 C C . THR A 1 117 ? -13.627 13.435 15.411 1.00 90.94 117 THR A C 1
ATOM 860 O O . THR A 1 117 ? -13.722 13.674 14.207 1.00 90.94 117 THR A O 1
ATOM 863 N N . GLU A 1 118 ? -13.860 14.379 16.317 1.00 88.19 118 GLU A N 1
ATOM 864 C CA . GLU A 1 118 ? -14.064 15.777 15.962 1.00 88.19 118 GLU A CA 1
ATOM 865 C C . GLU A 1 118 ? -12.768 16.536 16.248 1.00 88.19 118 GLU A C 1
ATOM 867 O O . GLU A 1 118 ? -12.381 16.733 17.402 1.00 88.19 118 GLU A O 1
ATOM 872 N N . THR A 1 119 ? -12.101 17.003 15.192 1.00 83.00 119 THR A N 1
ATOM 873 C CA . THR A 1 119 ? -10.977 17.934 15.329 1.00 83.00 119 THR A CA 1
ATOM 874 C C . THR A 1 119 ? -11.475 19.370 15.230 1.00 83.00 119 THR A C 1
ATOM 876 O O . THR A 1 119 ? -12.174 19.752 14.288 1.00 83.00 119 THR A O 1
ATOM 879 N N . ARG A 1 120 ? -11.054 20.218 16.170 1.00 82.06 120 ARG A N 1
ATOM 880 C CA . ARG A 1 120 ? -11.253 21.673 16.144 1.00 82.06 120 ARG A CA 1
ATOM 881 C C . ARG A 1 120 ? -9.907 22.371 15.969 1.00 82.06 120 ARG A C 1
ATOM 883 O O . ARG A 1 120 ? -9.309 22.802 16.958 1.00 82.06 120 ARG A O 1
ATOM 890 N N . PRO A 1 121 ? -9.443 22.589 14.721 1.00 77.50 121 PRO A N 1
ATOM 891 C CA . PRO A 1 121 ? -8.092 23.091 14.456 1.00 77.50 121 PRO A CA 1
ATOM 892 C C . PRO A 1 121 ? -7.797 24.439 15.117 1.00 77.50 121 PRO A C 1
ATOM 894 O O . PRO A 1 121 ? -6.680 24.704 15.542 1.00 77.50 121 PRO A O 1
ATOM 897 N N . THR A 1 122 ? -8.804 25.310 15.239 1.00 80.88 122 THR A N 1
ATOM 898 C CA . THR A 1 122 ? -8.635 26.627 15.872 1.00 80.88 122 THR A CA 1
ATOM 899 C C . THR A 1 122 ? -8.482 26.560 17.387 1.00 80.88 122 THR A C 1
ATOM 901 O O . THR A 1 122 ? -7.934 27.490 17.973 1.00 80.88 122 THR A O 1
ATOM 904 N N . ALA A 1 123 ? -9.011 25.508 18.012 1.00 78.12 123 ALA A N 1
ATOM 905 C CA . ALA A 1 123 ? -8.886 25.265 19.444 1.00 78.12 123 ALA A CA 1
ATOM 906 C C . ALA A 1 123 ? -7.697 24.346 19.771 1.00 78.12 123 ALA A C 1
ATOM 908 O O . ALA A 1 123 ? -7.278 24.320 20.922 1.00 78.12 123 ALA A O 1
ATOM 909 N N . LEU A 1 124 ? -7.131 23.662 18.763 1.00 77.75 124 LEU A N 1
ATOM 910 C CA . LEU A 1 124 ? -6.153 22.581 18.933 1.00 77.75 124 LEU A CA 1
ATOM 911 C C . LEU A 1 124 ? -6.695 21.483 19.862 1.00 77.75 124 LEU A C 1
ATOM 913 O O . LEU A 1 124 ? -5.982 20.963 20.713 1.00 77.75 124 LEU A O 1
ATOM 917 N N . GLU A 1 125 ? -7.984 21.184 19.710 1.00 81.19 125 GLU A N 1
ATOM 918 C CA . GLU A 1 125 ? -8.699 20.166 20.475 1.00 81.19 125 GLU A CA 1
ATOM 919 C C . GLU A 1 125 ? -9.149 19.062 19.520 1.00 81.19 125 GLU A C 1
ATOM 921 O O . GLU A 1 125 ? -9.709 19.359 18.460 1.00 81.19 125 GLU A O 1
ATOM 926 N N . THR A 1 126 ? -8.946 17.814 19.927 1.00 84.75 126 THR A N 1
ATOM 927 C CA . THR A 1 126 ? -9.516 16.628 19.285 1.00 84.75 126 THR A CA 1
ATOM 928 C C . THR A 1 126 ? -10.367 15.913 20.323 1.00 84.75 126 THR A C 1
ATOM 930 O O . THR A 1 126 ? -9.950 15.761 21.474 1.00 84.75 126 THR A O 1
ATOM 933 N N . THR A 1 127 ? -11.576 15.515 19.948 1.00 90.94 127 THR A N 1
ATOM 934 C CA . THR A 1 127 ? -12.491 14.791 20.834 1.00 90.94 127 THR A CA 1
ATOM 935 C C . THR A 1 127 ? -12.978 13.520 20.169 1.00 90.94 127 THR A C 1
ATOM 937 O O . THR A 1 127 ? -13.326 13.548 18.993 1.00 90.94 127 THR A O 1
ATOM 940 N N . LEU A 1 128 ? -13.073 12.442 20.942 1.00 94.62 128 LEU A N 1
ATOM 941 C CA . LEU A 1 128 ? -13.716 11.205 20.522 1.00 94.62 128 LEU A CA 1
ATOM 942 C C . LEU A 1 128 ? -15.235 11.333 20.683 1.00 94.62 128 LEU A C 1
ATOM 944 O O . LEU A 1 128 ? -15.731 11.603 21.785 1.00 94.62 128 LEU A O 1
ATOM 948 N N . GLU A 1 129 ? -15.982 11.162 19.596 1.00 94.56 129 GLU A N 1
ATOM 949 C CA . GLU A 1 129 ? -17.439 11.141 19.663 1.00 94.56 129 GLU A CA 1
ATOM 950 C C . GLU A 1 129 ? -17.902 9.948 20.509 1.00 94.56 129 GLU A C 1
ATOM 952 O O . GLU A 1 129 ? -17.357 8.850 20.430 1.00 94.56 129 GLU A O 1
ATOM 957 N N . HIS A 1 130 ? -18.920 10.169 21.345 1.00 94.69 130 HIS A N 1
ATOM 958 C CA . HIS A 1 130 ? -19.504 9.134 22.208 1.00 94.69 130 HIS A CA 1
ATOM 959 C C . HIS A 1 130 ? -18.555 8.524 23.258 1.00 94.69 130 HIS A C 1
ATOM 961 O O . HIS A 1 130 ? -18.791 7.411 23.737 1.00 94.69 130 HIS A O 1
ATOM 967 N N . ALA A 1 131 ? -17.514 9.258 23.667 1.00 94.81 131 ALA A N 1
ATOM 968 C CA . ALA A 1 131 ? -16.565 8.821 24.693 1.00 94.81 131 ALA A CA 1
ATOM 969 C C . ALA A 1 131 ? -17.229 8.410 26.027 1.00 94.81 131 ALA A C 1
ATOM 971 O O . ALA A 1 131 ? -16.774 7.476 26.680 1.00 94.81 131 ALA A O 1
ATOM 972 N N . ASP A 1 132 ? -18.332 9.050 26.421 1.00 95.00 132 ASP A N 1
ATOM 973 C CA . ASP A 1 132 ? -19.120 8.699 27.610 1.00 95.00 132 ASP A CA 1
ATOM 974 C C . ASP A 1 132 ? -19.793 7.326 27.498 1.00 95.00 132 ASP A C 1
ATOM 976 O O . ASP A 1 132 ? -19.781 6.543 28.450 1.00 95.00 132 ASP A O 1
ATOM 980 N N . ILE A 1 133 ? -20.333 6.999 26.322 1.00 94.94 133 ILE A N 1
ATOM 981 C CA . ILE A 1 133 ? -20.947 5.693 26.054 1.00 94.94 133 ILE A CA 1
ATOM 982 C C . ILE A 1 133 ? -19.872 4.601 26.022 1.00 94.94 133 ILE A C 1
ATOM 984 O O . ILE A 1 133 ? -20.079 3.523 26.580 1.00 94.94 133 ILE A O 1
ATOM 988 N N . LEU A 1 134 ? -18.719 4.883 25.407 1.00 95.06 134 LEU A N 1
ATOM 989 C CA . LEU A 1 134 ? -17.590 3.951 25.351 1.00 95.06 134 LEU A CA 1
ATOM 990 C C . LEU A 1 134 ? -17.011 3.683 26.740 1.00 95.06 134 LEU A C 1
ATOM 992 O O . LEU A 1 134 ? -16.861 2.525 27.117 1.00 95.06 134 LEU A O 1
ATOM 996 N N . ALA A 1 135 ? -16.777 4.723 27.541 1.00 95.00 135 ALA A N 1
ATOM 997 C CA . ALA A 1 135 ? -16.297 4.567 28.912 1.00 95.00 135 ALA A CA 1
ATOM 998 C C . ALA A 1 135 ? -17.249 3.730 29.783 1.00 95.00 135 ALA A C 1
ATOM 1000 O O . ALA A 1 135 ? -16.798 2.943 30.609 1.00 95.00 135 ALA A O 1
ATOM 1001 N N . ALA A 1 136 ? -18.563 3.841 29.568 1.00 93.44 136 ALA A N 1
ATOM 1002 C CA . ALA A 1 136 ? -19.537 3.035 30.297 1.00 93.44 136 ALA A CA 1
ATOM 1003 C C . ALA A 1 136 ? -19.578 1.560 29.852 1.00 93.44 136 ALA A C 1
ATOM 1005 O O . ALA A 1 136 ? -19.977 0.701 30.639 1.00 93.44 136 ALA A O 1
ATOM 1006 N N . ALA A 1 137 ? -19.236 1.265 28.595 1.00 93.56 137 ALA A N 1
ATOM 1007 C CA . ALA A 1 137 ? -19.467 -0.038 27.969 1.00 93.56 137 ALA A CA 1
ATOM 1008 C C . ALA A 1 137 ? -18.219 -0.900 27.779 1.00 93.56 137 ALA A C 1
ATOM 1010 O O . ALA A 1 137 ? -18.343 -2.112 27.590 1.00 93.56 137 ALA A O 1
ATOM 1011 N N . LEU A 1 138 ? -17.037 -0.293 27.796 1.00 94.38 138 LEU A N 1
ATOM 1012 C CA . LEU A 1 138 ? -15.776 -0.982 27.572 1.00 94.38 138 LEU A CA 1
ATOM 1013 C C . LEU A 1 138 ? -15.108 -1.354 28.907 1.00 94.38 138 LEU A C 1
ATOM 1015 O O . LEU A 1 138 ? -15.239 -0.629 29.894 1.00 94.38 138 LEU A O 1
ATOM 1019 N N . PRO A 1 139 ? -14.421 -2.506 28.977 1.00 92.06 139 PRO A N 1
ATOM 1020 C CA . PRO A 1 139 ? -13.734 -2.940 30.190 1.00 92.06 139 PRO A CA 1
ATOM 1021 C C . PRO A 1 139 ? -12.579 -1.997 30.579 1.00 92.06 139 PRO A C 1
ATOM 1023 O O . PRO 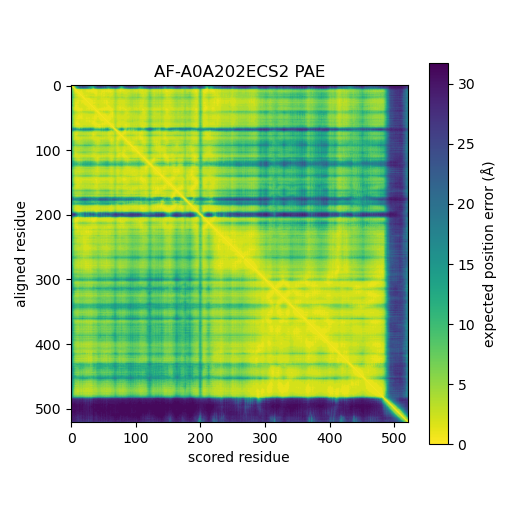A 1 139 ? -11.702 -1.694 29.774 1.00 92.06 139 PRO A O 1
ATOM 1026 N N . ALA A 1 140 ? -12.561 -1.558 31.841 1.00 91.81 140 ALA A N 1
ATOM 1027 C CA . ALA A 1 140 ? -11.449 -0.791 32.407 1.00 91.81 140 ALA A CA 1
ATOM 1028 C C . ALA A 1 140 ? -10.221 -1.681 32.674 1.00 91.81 140 ALA A C 1
ATOM 1030 O O . ALA A 1 140 ? -10.354 -2.892 32.874 1.00 91.81 140 ALA A O 1
ATOM 1031 N N . GLY A 1 141 ? -9.028 -1.081 32.698 1.00 88.38 141 GLY A N 1
ATOM 1032 C CA . GLY A 1 141 ? -7.772 -1.798 32.954 1.00 88.38 141 GLY A CA 1
ATOM 1033 C C . GLY A 1 141 ? -7.265 -2.646 31.784 1.00 88.38 141 GLY A C 1
ATOM 1034 O O . GLY A 1 141 ? -6.320 -3.413 31.949 1.00 88.38 141 GLY A O 1
ATOM 1035 N N . CYS A 1 142 ? -7.865 -2.513 30.602 1.00 88.50 142 CYS A N 1
ATOM 1036 C CA . CYS A 1 142 ? -7.386 -3.130 29.369 1.00 88.50 142 CYS A CA 1
ATOM 1037 C C . CYS A 1 142 ? -7.600 -2.194 28.175 1.00 88.50 142 CYS A C 1
ATOM 1039 O O . CYS A 1 142 ? -8.275 -1.166 28.288 1.00 88.50 142 CYS A O 1
ATOM 1041 N N . VAL A 1 143 ? -6.988 -2.545 27.046 1.00 91.88 143 VAL A N 1
ATOM 1042 C CA . VAL A 1 143 ? -7.169 -1.840 25.777 1.00 91.88 143 VAL A CA 1
ATOM 1043 C C . VAL A 1 143 ? -8.216 -2.584 24.963 1.00 91.88 143 VAL A C 1
ATOM 1045 O O . VAL A 1 143 ? -8.088 -3.783 24.742 1.00 91.88 143 VAL A O 1
ATOM 1048 N N . THR A 1 144 ? -9.256 -1.877 24.526 1.00 93.50 144 THR A N 1
ATOM 1049 C CA . THR A 1 144 ? -10.204 -2.402 23.538 1.00 93.50 144 THR A CA 1
ATOM 1050 C C . THR A 1 144 ? -9.940 -1.763 22.184 1.00 93.50 144 THR A C 1
ATOM 1052 O O . THR A 1 144 ? -9.981 -0.537 22.068 1.00 93.50 144 THR A O 1
ATOM 1055 N N . THR A 1 145 ? -9.735 -2.590 21.160 1.00 94.50 145 THR A N 1
ATOM 1056 C CA . THR A 1 145 ? -9.666 -2.139 19.767 1.00 94.50 145 THR A CA 1
ATOM 1057 C C . THR A 1 145 ? -11.067 -1.927 19.207 1.00 94.50 145 THR A C 1
ATOM 1059 O O . THR A 1 145 ? -11.921 -2.818 19.246 1.00 94.50 145 THR A O 1
ATOM 1062 N N . VAL A 1 146 ? -11.299 -0.732 18.678 1.00 95.75 146 VAL A N 1
ATOM 1063 C CA . VAL A 1 146 ? -12.528 -0.309 18.020 1.00 95.75 146 VAL A CA 1
ATOM 1064 C C . VAL A 1 146 ? -12.222 -0.016 16.559 1.00 95.75 146 VAL A C 1
ATOM 1066 O O . VAL A 1 146 ? -11.458 0.896 16.255 1.00 95.75 146 VAL A O 1
ATOM 1069 N N . LEU A 1 147 ? -12.866 -0.759 15.664 1.00 96.25 147 LEU A N 1
ATOM 1070 C CA . LEU A 1 147 ? -12.785 -0.564 14.223 1.00 96.25 147 LEU A CA 1
ATOM 1071 C C . LEU A 1 147 ? -13.968 0.270 13.739 1.00 96.25 147 LEU A C 1
ATOM 1073 O O . LEU A 1 147 ? -15.126 -0.020 14.068 1.00 96.25 147 LEU A O 1
ATOM 1077 N N . THR A 1 148 ? -13.684 1.286 12.929 1.00 95.38 148 THR A N 1
ATOM 1078 C CA . THR A 1 148 ? -14.700 2.207 12.409 1.00 95.38 148 THR A CA 1
ATOM 1079 C C . THR A 1 148 ? -14.432 2.601 10.961 1.00 95.38 148 THR A C 1
ATOM 1081 O O . THR A 1 148 ? -13.323 2.977 10.589 1.00 95.38 148 THR A O 1
ATOM 1084 N N . GLY A 1 149 ? -15.467 2.560 10.125 1.00 93.06 149 GLY A N 1
ATOM 1085 C CA . GLY A 1 149 ? -15.451 3.130 8.781 1.00 93.06 149 GLY A CA 1
ATOM 1086 C C . GLY A 1 149 ? -15.678 4.643 8.740 1.00 93.06 149 GLY A C 1
ATOM 1087 O O . GLY A 1 149 ? -15.700 5.205 7.644 1.00 93.06 149 GLY A O 1
ATOM 1088 N N . ALA A 1 150 ? -15.890 5.305 9.887 1.00 92.00 150 ALA A N 1
ATOM 1089 C CA . ALA A 1 150 ? -16.043 6.761 9.954 1.00 92.00 150 ALA A CA 1
ATOM 1090 C C . ALA A 1 150 ? -14.704 7.514 9.940 1.00 92.00 150 ALA A C 1
ATOM 1092 O O . ALA A 1 150 ? -14.676 8.670 9.523 1.00 92.00 150 ALA A O 1
ATOM 1093 N N . GLU A 1 151 ? -13.616 6.855 10.341 1.00 92.00 151 GLU A N 1
ATOM 1094 C CA . GLU A 1 151 ? -12.249 7.364 10.214 1.00 92.00 151 GLU A CA 1
ATOM 1095 C C . GLU A 1 151 ? -11.550 6.718 9.013 1.00 92.00 151 GLU A C 1
ATOM 1097 O O . GLU A 1 151 ? -11.808 5.545 8.724 1.00 92.00 151 GLU A O 1
ATOM 1102 N N . PRO A 1 152 ? -10.677 7.444 8.294 1.00 89.44 152 PRO A N 1
ATOM 1103 C CA . PRO A 1 152 ? -9.955 6.893 7.156 1.00 89.44 152 PRO A CA 1
ATOM 1104 C C . PRO A 1 152 ? -8.990 5.788 7.598 1.00 89.44 152 PRO A C 1
ATOM 1106 O O . PRO A 1 152 ? -8.420 5.838 8.688 1.00 89.44 152 PRO A O 1
ATOM 1109 N N . ALA A 1 153 ? -8.769 4.809 6.725 1.00 86.88 153 ALA A N 1
ATOM 1110 C CA . ALA A 1 153 ? -7.713 3.825 6.910 1.00 86.88 153 ALA A CA 1
ATOM 1111 C C . ALA A 1 153 ? -6.347 4.501 7.135 1.00 86.88 153 ALA A C 1
ATOM 1113 O O . ALA A 1 153 ? -6.008 5.472 6.458 1.00 86.88 153 ALA A O 1
ATOM 1114 N N . GLY A 1 154 ? -5.597 4.015 8.126 1.00 78.31 154 GLY A N 1
ATOM 1115 C CA . GLY A 1 154 ? -4.363 4.642 8.617 1.00 78.31 154 GLY A CA 1
ATOM 1116 C C . GLY A 1 154 ? -4.553 5.571 9.824 1.00 78.31 154 GLY A C 1
ATOM 1117 O O . GLY A 1 154 ? -3.567 5.961 10.441 1.00 78.31 154 GLY A O 1
ATOM 1118 N N . TYR A 1 155 ? -5.792 5.905 10.206 1.00 87.06 155 TYR A N 1
ATOM 1119 C CA . TYR A 1 155 ? -6.056 6.488 11.523 1.00 87.06 155 TYR A CA 1
ATOM 1120 C C . TYR A 1 155 ? -5.895 5.409 12.605 1.00 87.06 155 TYR A C 1
ATOM 1122 O O . TYR A 1 155 ? -6.596 4.399 12.566 1.00 87.06 155 TYR A O 1
ATOM 1130 N N . ASP A 1 156 ? -4.994 5.622 13.563 1.00 88.75 156 ASP A N 1
ATOM 1131 C CA . ASP A 1 156 ? -4.755 4.720 14.694 1.00 88.75 156 ASP A CA 1
ATOM 1132 C C . ASP A 1 156 ? -4.335 5.536 15.922 1.00 88.75 156 ASP A C 1
ATOM 1134 O O . ASP A 1 156 ? -3.212 6.033 16.008 1.00 88.75 156 ASP A O 1
ATOM 1138 N N . GLU A 1 157 ? -5.259 5.726 16.861 1.00 90.44 157 GLU A N 1
ATOM 1139 C CA . GLU A 1 157 ? -4.993 6.468 18.095 1.00 90.44 157 GLU A CA 1
ATOM 1140 C C . GLU A 1 157 ? -5.536 5.718 19.311 1.00 90.44 157 GLU A C 1
ATOM 1142 O O . GLU A 1 157 ? -6.630 5.145 19.285 1.00 90.44 157 GLU A O 1
ATOM 1147 N N . LEU A 1 158 ? -4.793 5.765 20.415 1.00 92.69 158 LEU A N 1
ATOM 1148 C CA . LEU A 1 158 ? -5.206 5.190 21.691 1.00 92.69 158 LEU A CA 1
ATOM 1149 C C . LEU A 1 158 ? -5.724 6.288 22.624 1.00 92.69 158 LEU A C 1
ATOM 1151 O O . LEU A 1 158 ? -4.993 7.168 23.073 1.00 92.69 158 LEU A O 1
ATOM 1155 N N . TRP A 1 159 ? -7.016 6.217 22.922 1.00 94.38 159 TRP A N 1
ATOM 1156 C CA . TRP A 1 159 ? -7.750 7.167 23.745 1.00 94.38 159 TRP A CA 1
ATOM 1157 C C . TRP A 1 159 ? -7.904 6.643 25.168 1.00 94.38 159 TRP A C 1
ATOM 1159 O O . TRP A 1 159 ? -8.482 5.580 25.389 1.00 94.38 159 TRP A O 1
ATOM 1169 N N . HIS A 1 160 ? -7.459 7.419 26.151 1.00 94.44 160 HIS A N 1
ATOM 1170 C CA . HIS A 1 160 ? -7.627 7.097 27.566 1.00 94.44 160 HIS A CA 1
ATOM 1171 C C . HIS A 1 160 ? -8.767 7.915 28.164 1.00 94.44 160 HIS A C 1
ATOM 1173 O O . HIS A 1 160 ? -8.704 9.147 28.228 1.00 94.44 160 HIS A O 1
ATOM 1179 N N . LEU A 1 161 ? -9.816 7.225 28.604 1.00 95.06 161 LEU A N 1
ATOM 1180 C CA . LEU A 1 161 ? -11.063 7.806 29.086 1.00 95.06 161 LEU A CA 1
ATOM 1181 C C . LEU A 1 161 ? -11.230 7.564 30.590 1.00 95.06 161 LEU A C 1
ATOM 1183 O O . LEU A 1 161 ? -10.980 6.470 31.102 1.00 95.06 161 LEU A O 1
ATOM 1187 N N . GLU A 1 162 ? -11.712 8.574 31.310 1.00 93.62 162 GLU A N 1
ATOM 1188 C CA . GLU A 1 162 ? -12.171 8.398 32.688 1.00 93.62 162 GLU A CA 1
ATOM 1189 C C . GLU A 1 162 ? -13.404 7.480 32.713 1.00 93.62 162 GLU A C 1
ATOM 1191 O O . GLU A 1 162 ? -14.435 7.818 32.129 1.00 93.62 162 GLU A O 1
ATOM 1196 N N . ALA A 1 163 ? -13.326 6.346 33.417 1.00 90.06 163 ALA A N 1
ATOM 1197 C CA . ALA A 1 163 ? -14.358 5.304 33.376 1.00 90.06 163 ALA A CA 1
ATOM 1198 C C . ALA A 1 163 ? -15.763 5.784 33.800 1.00 90.06 163 ALA A C 1
ATOM 1200 O O . ALA A 1 163 ? -16.767 5.275 33.310 1.00 90.06 163 ALA A O 1
ATOM 1201 N N . GLU A 1 164 ? -15.860 6.770 34.701 1.00 89.31 164 GLU A N 1
ATOM 1202 C CA . GLU A 1 164 ? -17.156 7.267 35.191 1.00 89.31 164 GLU A CA 1
ATOM 1203 C C . GLU A 1 164 ? -17.814 8.304 34.268 1.00 89.31 164 GLU A C 1
ATOM 1205 O O . GLU A 1 164 ? -19.039 8.444 34.283 1.00 89.31 164 GLU A O 1
ATOM 1210 N N . THR A 1 165 ? -17.024 9.075 33.513 1.00 92.00 165 THR A N 1
ATOM 1211 C CA . THR A 1 165 ? -17.513 10.277 32.811 1.00 92.00 165 THR A CA 1
ATOM 1212 C C . THR A 1 165 ? -17.280 10.252 31.303 1.00 92.00 165 THR A C 1
ATOM 1214 O O . THR A 1 165 ? -17.924 11.019 30.589 1.00 92.00 165 THR A O 1
ATOM 1217 N N . GLY A 1 166 ? -16.350 9.424 30.823 1.00 92.38 166 GLY A N 1
ATOM 1218 C CA . GLY A 1 166 ? -15.842 9.459 29.452 1.00 92.38 166 GLY A CA 1
ATOM 1219 C C . GLY A 1 166 ? -14.972 10.666 29.129 1.00 92.38 166 GLY A C 1
ATOM 1220 O O . GLY A 1 166 ? -14.684 10.907 27.959 1.00 92.38 166 GLY A O 1
ATOM 1221 N N . ALA A 1 167 ? -14.554 11.453 30.125 1.00 92.06 167 ALA A N 1
ATOM 1222 C CA . ALA A 1 167 ? -1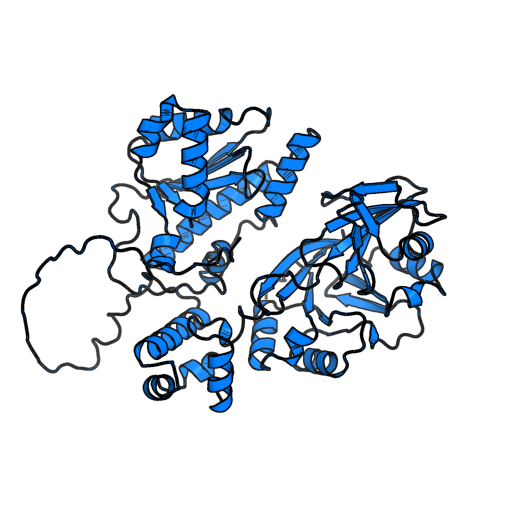3.638 12.558 29.886 1.00 92.06 167 ALA A CA 1
ATOM 1223 C C . ALA A 1 167 ? -12.295 12.029 29.361 1.00 92.06 167 ALA A C 1
ATOM 1225 O O . ALA A 1 167 ? -11.690 11.142 29.964 1.00 92.06 167 ALA A O 1
ATOM 1226 N N . VAL A 1 168 ? -11.820 12.605 28.254 1.00 91.88 168 VAL A N 1
ATOM 1227 C CA . VAL A 1 168 ? -10.513 12.276 27.672 1.00 91.88 168 VAL A CA 1
ATOM 1228 C C . VAL A 1 168 ? -9.412 12.749 28.620 1.00 91.88 168 VAL A C 1
ATOM 1230 O O . VAL A 1 168 ? -9.302 13.941 28.914 1.00 91.88 168 VAL A O 1
ATOM 1233 N N . GLN A 1 169 ? -8.599 11.813 29.101 1.00 89.62 169 GLN A N 1
ATOM 1234 C CA . GLN A 1 169 ? -7.436 12.089 29.942 1.00 89.62 169 GLN A CA 1
ATOM 1235 C C . GLN A 1 169 ? -6.179 12.299 29.098 1.00 89.62 169 GLN A C 1
ATOM 1237 O O . GLN A 1 169 ? -5.415 13.236 29.341 1.00 89.62 169 GLN A O 1
ATOM 1242 N N . HIS A 1 170 ? -5.969 11.422 28.118 1.00 86.31 170 HIS A N 1
ATOM 1243 C CA . HIS A 1 170 ? -4.804 11.421 27.244 1.00 86.31 170 HIS A CA 1
ATOM 1244 C C . HIS A 1 170 ? -5.123 10.739 25.908 1.00 86.31 170 HIS A C 1
ATOM 1246 O O . HIS A 1 170 ? -6.059 9.941 25.836 1.00 86.31 170 HIS A O 1
ATOM 1252 N N . VAL A 1 171 ? -4.344 11.068 24.876 1.00 87.69 171 VAL A N 1
ATOM 1253 C CA . VAL A 1 171 ? -4.395 10.438 23.553 1.00 87.69 171 VAL A CA 1
ATOM 1254 C C . VAL A 1 171 ? -2.965 10.124 23.133 1.00 87.69 171 VAL A C 1
ATOM 1256 O O . VAL A 1 171 ? -2.135 11.035 23.061 1.00 87.69 171 VAL A O 1
ATOM 1259 N N . ASP A 1 172 ? -2.696 8.854 22.859 1.00 84.50 172 ASP A N 1
ATOM 1260 C CA . ASP A 1 172 ? -1.456 8.403 22.240 1.00 84.50 172 ASP A CA 1
ATOM 1261 C C . ASP A 1 172 ? -1.658 8.329 20.721 1.00 84.50 172 ASP A C 1
ATOM 1263 O O . ASP A 1 172 ? -2.412 7.500 20.215 1.00 84.50 172 ASP A O 1
ATOM 1267 N N . HIS A 1 173 ? -0.970 9.212 19.993 1.00 78.75 173 HIS A N 1
ATOM 1268 C CA . HIS A 1 173 ? -1.072 9.364 18.531 1.00 78.75 173 HIS A CA 1
ATOM 1269 C C . HIS A 1 173 ? -0.185 8.395 17.725 1.00 78.75 173 HIS A C 1
ATOM 1271 O O . HIS A 1 173 ? -0.040 8.548 16.519 1.00 78.75 173 HIS A O 1
ATOM 1277 N N . ASP A 1 174 ? 0.503 7.480 18.404 1.00 67.44 174 ASP A N 1
ATOM 1278 C CA . ASP A 1 174 ? 1.372 6.462 17.800 1.00 67.44 174 ASP A CA 1
ATOM 1279 C C . ASP A 1 174 ? 1.409 5.252 18.745 1.00 67.44 174 ASP A C 1
ATOM 1281 O O . ASP A 1 174 ? 2.392 5.040 19.475 1.00 67.44 174 ASP A O 1
ATOM 1285 N N . PRO A 1 175 ? 0.274 4.543 18.873 1.00 62.06 175 PRO A N 1
ATOM 1286 C CA . PRO A 1 175 ? 0.200 3.391 19.748 1.00 62.06 175 PRO A CA 1
ATOM 1287 C C . PRO A 1 175 ? 1.128 2.289 19.224 1.00 62.06 175 PRO A C 1
ATOM 1289 O O . PRO A 1 175 ? 1.061 1.885 18.066 1.00 62.06 175 PRO A O 1
ATOM 1292 N N . ALA A 1 176 ? 2.010 1.774 20.084 1.00 58.31 176 ALA A N 1
ATOM 1293 C CA . ALA A 1 176 ? 2.775 0.576 19.751 1.00 58.31 176 ALA A CA 1
ATOM 1294 C C . ALA A 1 176 ? 1.824 -0.616 19.513 1.00 58.31 176 ALA A C 1
ATOM 1296 O O . ALA A 1 176 ? 0.737 -0.662 20.090 1.00 58.31 176 ALA A O 1
ATOM 1297 N N . LEU A 1 177 ? 2.273 -1.625 18.751 1.00 51.78 177 LEU A N 1
ATOM 1298 C CA . LEU A 1 177 ? 1.544 -2.894 18.562 1.00 51.78 177 LEU A CA 1
ATOM 1299 C C . LEU A 1 177 ? 1.073 -3.498 19.904 1.00 51.78 177 LEU A C 1
ATOM 1301 O O . LEU A 1 177 ? -0.034 -4.017 19.995 1.00 51.78 177 LEU A O 1
ATOM 1305 N N . ALA A 1 178 ? 1.872 -3.344 20.967 1.00 55.41 178 ALA A N 1
ATOM 1306 C CA . ALA A 1 178 ? 1.472 -3.616 22.345 1.00 55.41 178 ALA A CA 1
ATOM 1307 C C . ALA A 1 178 ? 1.005 -2.321 23.037 1.00 55.41 178 ALA A C 1
ATOM 1309 O O . ALA A 1 178 ? 1.806 -1.581 23.611 1.00 55.41 178 ALA A O 1
ATOM 1310 N N . CYS A 1 179 ? -0.296 -2.040 22.970 1.00 69.19 179 CYS A N 1
ATOM 1311 C CA . CYS A 1 179 ? -0.912 -0.926 23.688 1.00 69.19 179 CYS A CA 1
ATOM 1312 C C . CYS A 1 179 ? -1.034 -1.261 25.185 1.00 69.19 179 CYS A C 1
ATOM 1314 O O . CYS A 1 179 ? -1.683 -2.244 25.546 1.00 69.19 179 CYS A O 1
ATOM 1316 N N . GLU A 1 180 ? -0.459 -0.441 26.068 1.00 77.81 180 GLU A N 1
ATOM 1317 C CA . GLU A 1 180 ? -0.666 -0.583 27.515 1.00 77.81 180 GLU A CA 1
ATOM 1318 C C . GLU A 1 180 ? -1.853 0.279 27.986 1.00 77.81 180 GLU A C 1
ATOM 1320 O O . GLU A 1 180 ? -2.012 1.418 27.544 1.00 77.81 180 GLU A O 1
ATOM 1325 N N . PRO A 1 181 ? -2.708 -0.225 28.894 1.00 83.31 181 PRO A N 1
ATOM 1326 C CA . PRO A 1 181 ? -3.772 0.581 29.477 1.00 83.31 181 PRO A CA 1
ATOM 1327 C C . PRO A 1 181 ? -3.200 1.644 30.429 1.00 83.31 181 PRO A C 1
ATOM 1329 O O . PRO A 1 181 ? -2.248 1.386 31.165 1.00 83.31 181 PRO A O 1
ATOM 1332 N N . ALA A 1 182 ? -3.838 2.817 30.507 1.00 82.00 182 ALA A N 1
ATOM 1333 C CA . ALA A 1 182 ? -3.392 3.903 31.396 1.00 82.00 182 ALA A CA 1
ATOM 1334 C C . ALA A 1 182 ? -3.590 3.627 32.906 1.00 82.00 182 ALA A C 1
ATOM 1336 O O . ALA A 1 182 ? -3.103 4.391 33.742 1.00 82.00 182 ALA A O 1
ATOM 1337 N N . GLY A 1 183 ? -4.292 2.548 33.270 1.00 84.44 183 GLY A N 1
ATOM 1338 C CA . GLY A 1 183 ? -4.529 2.123 34.652 1.00 84.44 183 GLY A CA 1
ATOM 1339 C C . GLY A 1 183 ? -5.814 1.307 34.819 1.00 84.44 183 GLY A C 1
ATOM 1340 O O . GLY A 1 183 ? -6.664 1.286 33.930 1.00 84.44 183 GLY A O 1
ATOM 1341 N N . ASP A 1 184 ? -5.972 0.658 35.977 1.00 85.31 184 ASP A N 1
ATOM 1342 C CA . ASP A 1 184 ? -7.137 -0.188 36.306 1.00 85.31 184 ASP A CA 1
ATOM 1343 C C . ASP A 1 184 ? -8.464 0.598 36.405 1.00 85.31 184 ASP A C 1
ATOM 1345 O O . ASP A 1 184 ? -9.545 0.013 36.363 1.00 85.31 184 ASP A O 1
ATOM 1349 N N . ASP A 1 185 ? -8.394 1.920 36.571 1.00 86.19 185 ASP A N 1
ATOM 1350 C CA . ASP A 1 185 ? -9.525 2.851 36.672 1.00 86.19 185 ASP A CA 1
ATOM 1351 C C . ASP A 1 185 ? -9.804 3.620 35.369 1.00 86.19 185 ASP A C 1
ATOM 1353 O O . ASP A 1 185 ? -10.689 4.479 35.325 1.00 86.19 185 ASP A O 1
ATOM 1357 N N . CYS A 1 186 ? -9.070 3.302 34.301 1.00 90.25 186 CYS A N 1
ATOM 1358 C CA . CYS A 1 186 ? -9.179 3.940 32.999 1.00 90.25 186 CYS A CA 1
ATOM 1359 C C . CYS A 1 186 ? -9.720 2.962 31.952 1.00 90.25 186 CYS A C 1
ATOM 1361 O O . CYS A 1 186 ? -9.385 1.775 31.944 1.00 90.25 186 CYS A O 1
ATOM 1363 N N . VAL A 1 187 ? -10.531 3.482 31.034 1.00 94.31 187 VAL A N 1
ATOM 1364 C CA . VAL A 1 187 ? -10.927 2.775 29.816 1.00 94.31 187 VAL A CA 1
ATOM 1365 C C . VAL A 1 187 ? -10.000 3.228 28.699 1.00 94.31 187 VAL A C 1
ATOM 1367 O O . VAL A 1 187 ? -9.949 4.415 28.385 1.00 94.31 187 VAL A O 1
ATOM 1370 N N . SER A 1 188 ? -9.255 2.292 28.114 1.00 95.00 188 SER A N 1
ATOM 1371 C CA . SER A 1 188 ? -8.332 2.583 27.015 1.00 95.00 188 SER A CA 1
ATOM 1372 C C . SER A 1 188 ? -8.916 2.044 25.710 1.00 95.00 188 SER A C 1
ATOM 1374 O O . SER A 1 188 ? -9.206 0.853 25.598 1.00 95.00 188 SER A O 1
ATOM 1376 N N . VAL A 1 189 ? -9.136 2.927 24.738 1.00 94.88 189 VAL A N 1
ATOM 1377 C CA . VAL A 1 189 ? -9.817 2.627 23.473 1.00 94.88 189 VAL A CA 1
ATOM 1378 C C . VAL A 1 189 ? -8.862 2.903 22.326 1.00 94.88 189 VAL A C 1
ATOM 1380 O O . VAL A 1 189 ? -8.567 4.061 22.044 1.00 94.88 189 VAL A O 1
ATOM 1383 N N . ARG A 1 190 ? -8.378 1.856 21.662 1.00 93.88 190 ARG A N 1
ATOM 1384 C CA . ARG A 1 190 ? -7.618 2.012 20.421 1.00 93.88 190 ARG A CA 1
ATOM 1385 C C . ARG A 1 190 ? -8.614 2.144 19.282 1.00 93.88 190 ARG A C 1
ATOM 1387 O O . ARG A 1 190 ? -9.343 1.197 19.007 1.00 93.88 190 ARG A O 1
ATOM 1394 N N . VAL A 1 191 ? -8.697 3.314 18.668 1.00 94.19 191 VAL A N 1
ATOM 1395 C CA . VAL A 1 191 ? -9.607 3.571 17.551 1.00 94.19 191 VAL A CA 1
ATOM 1396 C C . VAL A 1 191 ? -8.813 3.446 16.262 1.00 94.19 191 VAL A C 1
ATOM 1398 O O . VAL A 1 191 ? -7.899 4.229 16.026 1.00 94.19 191 VAL A O 1
ATOM 1401 N N . GLN A 1 192 ? -9.187 2.467 15.443 1.00 92.88 192 GLN A N 1
ATOM 1402 C CA . GLN A 1 192 ? -8.580 2.203 14.146 1.00 92.88 192 GLN A CA 1
ATOM 1403 C C . GLN A 1 192 ? -9.586 2.476 13.027 1.00 92.88 192 GLN A C 1
ATOM 1405 O O . GLN A 1 192 ? -10.676 1.893 12.971 1.00 92.88 192 GLN A O 1
ATOM 1410 N N . GLY A 1 193 ? -9.215 3.397 12.143 1.00 92.75 193 GLY A N 1
ATOM 1411 C CA . GLY A 1 193 ? -9.976 3.728 10.951 1.00 92.75 193 GLY A CA 1
ATOM 1412 C C . GLY A 1 193 ? -9.793 2.669 9.871 1.00 92.75 193 GLY A C 1
ATOM 1413 O O . GLY A 1 193 ? -8.694 2.174 9.642 1.00 92.75 193 GLY A O 1
ATOM 1414 N N . VAL A 1 194 ? -10.884 2.333 9.190 1.00 92.62 194 VAL A N 1
ATOM 1415 C CA . VAL A 1 194 ? -10.905 1.469 7.990 1.00 92.62 194 VAL A CA 1
ATOM 1416 C C . VAL A 1 194 ? -11.712 2.100 6.856 1.00 92.62 194 VAL A C 1
ATOM 1418 O O . VAL A 1 194 ? -12.024 1.466 5.846 1.00 92.62 194 VAL A O 1
ATOM 1421 N N . GLY A 1 195 ? -12.138 3.343 7.063 1.00 89.50 195 GLY A N 1
ATOM 1422 C CA . GLY A 1 195 ? -12.925 4.105 6.122 1.00 89.50 195 GLY A CA 1
ATOM 1423 C C . GLY A 1 195 ? -12.115 4.509 4.893 1.00 89.50 195 GLY A C 1
ATOM 1424 O O . GLY A 1 195 ? -10.891 4.360 4.846 1.00 89.50 195 GLY A O 1
ATOM 1425 N N . PRO A 1 196 ? -12.787 5.055 3.872 1.00 83.06 196 PRO A N 1
ATOM 1426 C CA . PRO A 1 196 ? -12.107 5.481 2.663 1.00 83.06 196 PRO A CA 1
ATOM 1427 C C . PRO A 1 196 ? -11.074 6.579 2.953 1.00 83.06 196 PRO A C 1
ATOM 1429 O O . PRO A 1 196 ? -11.417 7.627 3.496 1.00 83.06 196 PRO A O 1
ATOM 1432 N N . VAL A 1 197 ? -9.828 6.372 2.534 1.00 74.38 197 VAL A N 1
ATOM 1433 C CA . VAL A 1 197 ? -8.801 7.424 2.489 1.00 74.38 197 VAL A CA 1
ATOM 1434 C C . VAL A 1 197 ? -9.138 8.461 1.413 1.00 74.38 197 VAL A C 1
ATOM 1436 O O . VAL A 1 197 ? -9.406 8.113 0.259 1.00 74.38 197 VAL A O 1
ATOM 1439 N N . GLU A 1 198 ? -9.156 9.744 1.789 1.00 56.41 198 GLU A N 1
ATOM 1440 C CA . GLU A 1 198 ? -9.411 10.844 0.855 1.00 56.41 198 GLU A CA 1
ATOM 1441 C C . GLU A 1 198 ? -8.194 11.092 -0.054 1.00 56.41 198 GLU A C 1
ATOM 1443 O O . GLU A 1 198 ? -7.122 11.480 0.402 1.00 56.41 198 GLU A O 1
ATOM 1448 N N . GLY A 1 199 ? -8.389 10.942 -1.367 1.00 48.09 199 GLY A N 1
ATOM 1449 C CA . GLY A 1 199 ? -7.443 11.343 -2.411 1.00 48.09 199 GLY A CA 1
ATOM 1450 C C . GLY A 1 199 ? -8.128 12.149 -3.520 1.00 48.09 199 GLY A C 1
ATOM 1451 O O . GLY A 1 199 ? -9.357 12.159 -3.647 1.00 48.09 199 GLY A O 1
ATOM 1452 N N . TYR A 1 200 ? -7.351 12.849 -4.358 1.00 27.98 200 TYR A N 1
ATOM 1453 C CA . TYR A 1 200 ? -7.875 13.547 -5.544 1.00 27.98 200 TYR A CA 1
ATOM 1454 C C . TYR A 1 200 ? -8.324 12.537 -6.612 1.00 27.98 200 TYR A C 1
ATOM 1456 O O . TYR A 1 200 ? -7.633 12.257 -7.585 1.00 27.98 200 TYR A O 1
ATOM 1464 N N . GLY A 1 201 ? -9.523 11.998 -6.435 1.00 40.28 201 GLY A N 1
ATOM 1465 C CA . GLY A 1 201 ? -10.108 10.990 -7.303 1.00 40.28 201 GLY A CA 1
ATOM 1466 C C . GLY A 1 201 ? -11.110 10.197 -6.490 1.00 40.28 201 GLY A C 1
ATOM 1467 O O . GLY A 1 201 ? -10.757 9.555 -5.518 1.00 40.28 201 GLY A O 1
ATOM 1468 N N . THR A 1 202 ? -12.383 10.259 -6.859 1.00 46.78 202 THR A N 1
ATOM 1469 C CA . THR A 1 202 ? -13.512 9.663 -6.125 1.00 46.78 202 THR A CA 1
ATOM 1470 C C . THR A 1 202 ? -13.541 8.125 -6.171 1.00 46.78 202 THR A C 1
ATOM 1472 O O . THR A 1 202 ? -14.623 7.535 -6.151 1.00 46.78 202 THR A O 1
ATOM 1475 N N . ALA A 1 203 ? -12.397 7.463 -6.341 1.00 54.44 203 ALA A N 1
ATOM 1476 C CA . ALA A 1 203 ? -12.313 6.016 -6.279 1.00 54.44 203 ALA A CA 1
ATOM 1477 C C . ALA A 1 203 ? -12.402 5.621 -4.804 1.00 54.44 203 ALA A C 1
ATOM 1479 O O . ALA A 1 203 ? -11.514 5.924 -4.021 1.00 54.44 203 ALA A O 1
ATOM 1480 N N . ALA A 1 204 ? -13.521 5.008 -4.423 1.00 72.19 204 ALA A N 1
ATOM 1481 C CA . ALA A 1 204 ? -13.688 4.468 -3.085 1.00 72.19 204 ALA A CA 1
ATOM 1482 C C . ALA A 1 204 ? -12.569 3.452 -2.813 1.00 72.19 204 ALA A C 1
ATOM 1484 O O . ALA A 1 204 ? -12.444 2.478 -3.557 1.00 72.19 204 ALA A O 1
ATOM 1485 N N . SER A 1 205 ? -11.753 3.713 -1.798 1.00 83.75 205 SER A N 1
ATOM 1486 C CA . SER A 1 205 ? -10.752 2.773 -1.311 1.00 83.75 205 SER A CA 1
ATOM 1487 C C . SER A 1 205 ? -11.409 1.621 -0.550 1.00 83.75 205 SER A C 1
ATOM 1489 O O . SER A 1 205 ? -12.563 1.703 -0.107 1.00 83.75 205 SER A O 1
ATOM 1491 N N . LEU A 1 206 ? -10.673 0.521 -0.485 1.00 90.94 206 LEU A N 1
ATOM 1492 C CA . LEU A 1 206 ? -10.963 -0.706 0.244 1.00 90.94 206 LEU A CA 1
ATOM 1493 C C . LEU A 1 206 ? -9.878 -0.862 1.309 1.00 90.94 206 LEU A C 1
ATOM 1495 O O . LEU A 1 206 ? -8.749 -0.432 1.063 1.00 90.94 206 LEU A O 1
ATOM 1499 N N . ALA A 1 207 ? -10.196 -1.495 2.434 1.00 93.12 207 ALA A N 1
ATOM 1500 C CA . ALA A 1 207 ? -9.202 -1.845 3.443 1.00 93.12 207 ALA A CA 1
ATOM 1501 C C . ALA A 1 207 ? -9.236 -3.352 3.715 1.00 93.12 207 ALA A C 1
ATOM 1503 O O . ALA A 1 207 ? -10.310 -3.904 3.959 1.00 93.12 207 ALA A O 1
ATOM 1504 N N . LEU A 1 208 ? -8.081 -4.008 3.655 1.00 94.00 208 LEU A N 1
ATOM 1505 C CA . LEU A 1 208 ? -7.893 -5.398 4.055 1.00 94.00 208 LEU A CA 1
ATOM 1506 C C . LEU A 1 208 ? -7.186 -5.405 5.408 1.00 94.00 208 LEU A C 1
ATOM 1508 O O . LEU A 1 208 ? -6.116 -4.824 5.550 1.00 94.00 208 LEU A O 1
ATOM 1512 N N . LEU A 1 209 ? -7.814 -6.020 6.401 1.00 93.88 209 LEU A N 1
ATOM 1513 C CA . LEU A 1 209 ? -7.283 -6.114 7.751 1.00 93.88 209 LEU A CA 1
ATOM 1514 C C . LEU A 1 209 ? -6.757 -7.518 7.999 1.00 93.88 209 LEU A C 1
ATOM 1516 O O . LEU A 1 209 ? -7.466 -8.479 7.696 1.00 93.88 209 LEU A O 1
ATOM 1520 N N . GLU A 1 210 ? -5.596 -7.617 8.630 1.00 92.00 210 GLU A N 1
ATOM 1521 C CA . GLU A 1 210 ? -5.061 -8.867 9.173 1.00 92.00 210 GLU A CA 1
ATOM 1522 C C . GLU A 1 210 ? -5.363 -8.938 10.670 1.00 92.00 210 GLU A C 1
ATOM 1524 O O . GLU A 1 210 ? -5.138 -7.982 11.420 1.00 92.00 210 GLU A O 1
ATOM 1529 N N . LEU A 1 211 ? -5.955 -10.058 11.082 1.00 91.19 211 LEU A N 1
ATOM 1530 C CA . LEU A 1 211 ? -6.392 -10.324 12.445 1.00 91.19 211 LEU A CA 1
ATOM 1531 C C . LEU A 1 211 ? -5.550 -11.444 13.050 1.00 91.19 211 LEU A C 1
ATOM 1533 O O . LEU A 1 211 ? -5.478 -12.541 12.496 1.00 91.19 211 LEU A O 1
ATOM 1537 N N . GLU A 1 212 ? -5.014 -11.175 14.235 1.00 89.12 212 GLU A N 1
ATOM 1538 C CA . GLU A 1 212 ? -4.334 -12.137 15.099 1.00 89.12 212 GLU A CA 1
ATOM 1539 C C . GLU A 1 212 ? -4.985 -12.159 16.492 1.00 89.12 212 GLU A C 1
ATOM 1541 O O . GLU A 1 212 ? -5.906 -11.394 16.795 1.00 89.12 212 GLU A O 1
ATOM 1546 N N . ALA A 1 213 ? -4.508 -13.038 17.379 1.00 84.69 213 ALA A N 1
ATOM 1547 C CA . ALA A 1 213 ? -5.048 -13.172 18.734 1.00 84.69 213 ALA A CA 1
ATOM 1548 C C . ALA A 1 213 ? -4.912 -11.878 19.560 1.00 84.69 213 ALA A C 1
ATOM 1550 O O . ALA A 1 213 ? -5.724 -11.614 20.446 1.00 84.69 213 ALA A O 1
ATOM 1551 N N . GLU A 1 214 ? -3.895 -11.072 19.264 1.00 80.81 214 GLU A N 1
ATOM 1552 C CA . GLU A 1 214 ? -3.602 -9.801 19.917 1.00 80.81 214 GLU A CA 1
ATOM 1553 C C . GLU A 1 214 ? -4.407 -8.616 19.347 1.00 80.81 214 GLU A C 1
ATOM 1555 O O . GLU A 1 214 ? -4.403 -7.540 19.951 1.00 80.81 214 GLU A O 1
ATOM 1560 N N . GLY A 1 215 ? -5.114 -8.787 18.222 1.00 86.25 215 GLY A N 1
ATOM 1561 C CA . GLY A 1 215 ? -5.895 -7.729 17.579 1.00 86.25 215 GLY A CA 1
ATOM 1562 C C . GLY A 1 215 ? -5.634 -7.599 16.080 1.00 86.25 215 GLY A C 1
ATOM 1563 O O . GLY A 1 215 ? -5.280 -8.557 15.404 1.00 86.25 215 GLY A O 1
ATOM 1564 N N . VAL A 1 216 ? -5.830 -6.386 15.559 1.00 88.12 216 VAL A N 1
ATOM 1565 C CA . VAL A 1 216 ? -5.492 -6.039 14.171 1.00 88.12 216 VAL A CA 1
ATOM 1566 C C . VAL A 1 216 ? -4.002 -5.726 14.087 1.00 88.12 216 VAL A C 1
ATOM 1568 O O . VAL A 1 216 ? -3.532 -4.804 14.765 1.00 88.12 216 VAL A O 1
ATOM 1571 N N . THR A 1 217 ? -3.272 -6.472 13.262 1.00 84.62 217 THR A N 1
ATOM 1572 C CA . THR A 1 217 ? -1.817 -6.325 13.102 1.00 84.62 217 THR A CA 1
ATOM 1573 C C . THR A 1 217 ? -1.440 -5.501 11.880 1.00 84.62 217 THR A C 1
ATOM 1575 O O . THR A 1 217 ? -0.466 -4.749 11.944 1.00 84.62 217 THR A O 1
ATOM 1578 N N . ASN A 1 218 ? -2.258 -5.544 10.826 1.00 84.56 218 ASN A N 1
ATOM 1579 C CA . ASN A 1 218 ? -2.051 -4.779 9.601 1.00 84.56 218 ASN A CA 1
ATOM 1580 C C . ASN A 1 218 ? -3.376 -4.278 9.000 1.00 84.56 218 ASN A C 1
ATOM 1582 O O . ASN A 1 218 ? -4.422 -4.917 9.144 1.00 84.56 218 ASN A O 1
ATOM 1586 N N . ILE A 1 219 ? -3.326 -3.127 8.321 1.00 87.12 219 ILE A N 1
ATOM 1587 C CA . ILE A 1 219 ? -4.433 -2.574 7.530 1.00 87.12 219 ILE A CA 1
ATOM 1588 C C . ILE A 1 219 ? -3.869 -2.089 6.198 1.00 87.12 219 ILE A C 1
ATOM 1590 O O . ILE A 1 219 ? -3.339 -0.982 6.099 1.00 87.12 219 ILE A O 1
ATOM 1594 N N . GLU A 1 220 ? -4.046 -2.885 5.152 1.00 86.31 220 GLU A N 1
ATOM 1595 C CA . GLU A 1 220 ? -3.644 -2.506 3.804 1.00 86.31 220 GLU A CA 1
ATOM 1596 C C . GLU A 1 220 ? -4.794 -1.813 3.069 1.00 86.31 220 GLU A C 1
ATOM 1598 O O . GLU A 1 220 ? -5.962 -2.191 3.196 1.00 86.31 220 GLU A O 1
ATOM 1603 N N . THR A 1 221 ? -4.480 -0.788 2.275 1.00 87.56 221 THR A N 1
ATOM 1604 C CA . THR A 1 221 ? -5.482 -0.039 1.510 1.00 87.56 221 THR A CA 1
ATOM 1605 C C . THR A 1 221 ? -5.292 -0.190 0.014 1.00 87.56 221 THR A C 1
ATOM 1607 O O . THR A 1 221 ? -4.191 -0.061 -0.515 1.00 87.56 221 THR A O 1
ATOM 1610 N N . TYR A 1 222 ? -6.410 -0.381 -0.681 1.00 87.69 222 TYR A N 1
ATOM 1611 C CA . TYR A 1 222 ? -6.445 -0.553 -2.127 1.00 87.69 222 TYR A CA 1
ATOM 1612 C C . TYR A 1 222 ? -7.380 0.463 -2.764 1.00 87.69 222 TYR A C 1
ATOM 1614 O O . TYR A 1 222 ? -8.460 0.754 -2.237 1.00 87.69 222 TYR A O 1
ATOM 1622 N N . SER A 1 223 ? -7.035 0.965 -3.948 1.00 86.88 223 SER A N 1
ATOM 1623 C CA . SER A 1 223 ? -8.005 1.690 -4.759 1.00 86.88 223 SER A CA 1
ATOM 1624 C C . SER A 1 223 ? -8.922 0.690 -5.453 1.00 86.88 223 SER A C 1
ATOM 1626 O O . SER A 1 223 ? -8.485 -0.285 -6.058 1.00 86.88 223 SER A O 1
ATOM 1628 N N . ALA A 1 224 ? -10.226 0.969 -5.502 1.00 83.06 224 ALA A N 1
ATOM 1629 C CA . ALA A 1 224 ? -11.134 0.152 -6.308 1.00 83.06 224 ALA A CA 1
ATOM 1630 C C . ALA A 1 224 ? -10.823 0.187 -7.824 1.00 83.06 224 ALA A C 1
ATOM 1632 O O . ALA A 1 224 ? -11.465 -0.534 -8.587 1.00 83.06 224 ALA A O 1
ATOM 1633 N N . THR A 1 225 ? -9.905 1.047 -8.284 1.00 86.88 225 THR A N 1
ATOM 1634 C CA . THR A 1 225 ? -9.394 1.037 -9.666 1.00 86.88 225 THR A CA 1
ATOM 1635 C C . THR A 1 225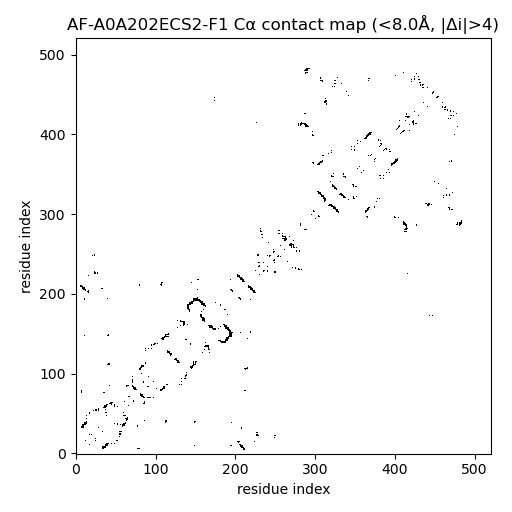 ? -8.292 0.012 -9.901 1.00 86.88 225 THR A C 1
ATOM 1637 O O . THR A 1 225 ? -7.990 -0.253 -11.056 1.00 86.88 225 THR A O 1
ATOM 1640 N N . ASP A 1 226 ? -7.739 -0.596 -8.853 1.00 88.56 226 ASP A N 1
ATOM 1641 C CA . ASP A 1 226 ? -6.652 -1.585 -8.950 1.00 88.56 226 ASP A CA 1
ATOM 1642 C C . ASP A 1 226 ? -7.176 -2.971 -9.387 1.00 88.56 226 ASP A C 1
ATOM 1644 O O . ASP A 1 226 ? -6.424 -3.932 -9.580 1.00 88.56 226 ASP A O 1
ATOM 1648 N N . PHE A 1 227 ? -8.494 -3.068 -9.603 1.00 91.38 227 PHE A N 1
ATOM 1649 C CA . PHE A 1 227 ? -9.214 -4.294 -9.921 1.00 91.38 227 PHE A CA 1
ATOM 1650 C C . PHE A 1 227 ? -10.043 -4.197 -11.208 1.00 91.38 227 PHE A C 1
ATOM 1652 O O . PHE A 1 227 ? -10.460 -3.132 -11.681 1.00 91.38 227 PHE A O 1
ATOM 1659 N N . GLY A 1 228 ? -10.336 -5.366 -11.768 1.00 92.62 228 GLY A N 1
ATOM 1660 C CA . GLY A 1 228 ? -11.080 -5.563 -13.000 1.00 92.62 228 GLY A CA 1
ATOM 1661 C C . GLY A 1 228 ? -10.425 -4.872 -14.194 1.00 92.62 228 GLY A C 1
ATOM 1662 O O . GLY A 1 228 ? -9.206 -4.877 -14.363 1.00 92.62 228 GLY A O 1
ATOM 1663 N N . LEU A 1 229 ? -11.260 -4.277 -15.047 1.00 94.19 229 LEU A N 1
ATOM 1664 C CA . LEU A 1 229 ? -10.803 -3.584 -16.252 1.00 94.19 229 LEU A CA 1
ATOM 1665 C C . LEU A 1 229 ? -10.052 -2.282 -15.965 1.00 94.19 229 LEU A C 1
ATOM 1667 O O . LEU A 1 229 ? -9.225 -1.896 -16.780 1.00 94.19 229 LEU A O 1
ATOM 1671 N N . GLU A 1 230 ? -10.345 -1.591 -14.862 1.00 92.50 230 GLU A N 1
ATOM 1672 C CA . GLU A 1 230 ? -9.718 -0.294 -14.557 1.00 92.50 230 GLU A CA 1
ATOM 1673 C C . GLU A 1 230 ? -8.251 -0.433 -14.122 1.00 92.50 230 GLU A C 1
ATOM 1675 O O . GLU A 1 230 ? -7.487 0.511 -14.306 1.00 92.50 230 GLU A O 1
ATOM 1680 N N . ALA A 1 231 ? -7.836 -1.631 -13.693 1.00 91.56 231 ALA A N 1
ATOM 1681 C CA . ALA A 1 231 ? -6.433 -1.968 -13.448 1.00 91.56 231 ALA A CA 1
ATOM 1682 C C . ALA A 1 231 ? -5.592 -1.923 -14.736 1.00 91.56 231 ALA A C 1
ATOM 1684 O O . ALA A 1 231 ? -4.375 -1.748 -14.717 1.00 91.56 231 ALA A O 1
ATOM 1685 N N . VAL A 1 232 ? -6.230 -2.085 -15.900 1.00 92.69 232 VAL A N 1
ATOM 1686 C CA . VAL A 1 232 ? -5.533 -2.062 -17.181 1.00 92.69 232 VAL A CA 1
ATOM 1687 C C . VAL A 1 232 ? -5.220 -0.613 -17.558 1.00 92.69 232 VAL A C 1
ATOM 1689 O O . VAL A 1 232 ? -6.112 0.163 -17.904 1.00 92.69 232 VAL A O 1
ATOM 1692 N N . SER A 1 233 ? -3.932 -0.263 -17.587 1.00 88.31 233 SER A N 1
ATOM 1693 C CA . SER A 1 233 ? -3.412 0.981 -18.160 1.00 88.31 233 SER A CA 1
ATOM 1694 C C . SER A 1 233 ? -4.147 1.398 -19.441 1.00 88.31 233 SER A C 1
ATOM 1696 O O . SER A 1 233 ? -4.341 0.635 -20.393 1.00 88.31 233 SER A O 1
ATOM 1698 N N . GLY A 1 234 ? -4.613 2.647 -19.444 1.00 87.94 234 GLY A N 1
ATOM 1699 C CA . GLY A 1 234 ? -5.451 3.195 -20.504 1.00 87.94 234 GLY A CA 1
ATOM 1700 C C . GLY A 1 234 ? -6.958 2.963 -20.324 1.00 87.94 234 GLY A C 1
ATOM 1701 O O . GLY A 1 234 ? -7.740 3.542 -21.091 1.00 87.94 234 GLY A O 1
ATOM 1702 N N . ILE A 1 235 ? -7.418 2.225 -19.317 1.00 92.50 235 ILE A N 1
ATOM 1703 C CA . ILE A 1 235 ? -8.843 2.058 -19.009 1.00 92.50 235 ILE A CA 1
ATOM 1704 C C . ILE A 1 235 ? -9.199 2.850 -17.750 1.00 92.50 235 ILE A C 1
ATOM 1706 O O . ILE A 1 235 ? -9.067 2.388 -16.633 1.00 92.50 235 ILE A O 1
ATOM 1710 N N . GLY A 1 236 ? -9.716 4.065 -17.941 1.00 90.44 236 GLY A N 1
ATOM 1711 C CA . GLY A 1 236 ? -10.385 4.796 -16.859 1.00 90.44 236 GLY A CA 1
ATOM 1712 C C . GLY A 1 236 ? -11.892 4.497 -16.804 1.00 90.44 236 GLY A C 1
ATOM 1713 O O . GLY A 1 236 ? -12.428 3.889 -17.741 1.00 90.44 236 GLY A O 1
ATOM 1714 N N . PRO A 1 237 ? -12.629 5.053 -15.821 1.00 87.56 237 PRO A N 1
ATOM 1715 C CA . PRO A 1 237 ? -14.059 4.778 -15.610 1.00 87.56 237 PRO A CA 1
ATOM 1716 C C . PRO A 1 237 ? -14.938 4.978 -16.858 1.00 87.56 237 PRO A C 1
ATOM 1718 O O . PRO A 1 237 ? -15.857 4.208 -17.148 1.00 87.56 237 PRO A O 1
ATOM 1721 N N . LYS A 1 238 ? -14.635 6.008 -17.664 1.00 90.44 238 LYS A N 1
ATOM 1722 C CA . LYS A 1 238 ? -15.356 6.290 -18.919 1.00 90.44 238 LYS A CA 1
ATOM 1723 C C . LYS A 1 238 ? -15.115 5.223 -19.985 1.00 90.44 238 LYS A C 1
ATOM 1725 O O . LYS A 1 238 ? -16.022 4.926 -20.756 1.00 90.44 238 LYS A O 1
ATOM 1730 N N . THR A 1 239 ? -13.896 4.696 -20.067 1.00 93.88 239 THR A N 1
ATOM 1731 C CA . THR A 1 239 ? -13.552 3.633 -21.016 1.00 93.88 239 THR A CA 1
ATOM 1732 C C . THR A 1 239 ? -14.157 2.312 -20.556 1.00 93.88 239 THR A C 1
ATOM 1734 O O . THR A 1 239 ? -14.781 1.643 -21.372 1.00 93.88 239 THR A O 1
ATOM 1737 N N . ALA A 1 240 ? -14.083 1.999 -19.258 1.00 92.56 240 ALA A N 1
ATOM 1738 C CA . ALA A 1 240 ? -14.730 0.828 -18.666 1.00 92.56 240 ALA A CA 1
ATOM 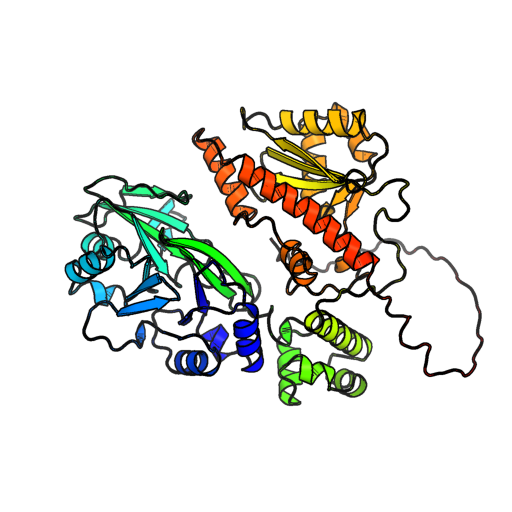1739 C C . ALA A 1 240 ? -16.247 0.814 -18.929 1.00 92.56 240 ALA A C 1
ATOM 1741 O O . ALA A 1 240 ? -16.787 -0.184 -19.395 1.00 92.56 240 ALA A O 1
ATOM 1742 N N . THR A 1 241 ? -16.929 1.955 -18.759 1.00 91.06 241 THR A N 1
ATOM 1743 C CA . THR A 1 241 ? -18.366 2.080 -19.084 1.00 91.06 241 THR A CA 1
ATOM 1744 C C . THR A 1 241 ? -18.653 1.756 -20.556 1.00 91.06 241 THR A C 1
ATOM 1746 O O . THR A 1 241 ? -19.587 1.021 -20.859 1.00 91.06 241 THR A O 1
ATOM 1749 N N . ARG A 1 242 ? -17.834 2.261 -21.491 1.00 93.44 242 ARG A N 1
ATOM 1750 C CA . ARG A 1 242 ? -18.001 1.978 -22.930 1.00 93.44 242 ARG A CA 1
ATOM 1751 C C . ARG A 1 242 ? -17.742 0.514 -23.267 1.00 93.44 242 ARG A C 1
ATOM 1753 O O . ARG A 1 242 ? -18.417 -0.023 -24.139 1.00 93.44 242 ARG A O 1
ATOM 1760 N N . LEU A 1 243 ? -16.770 -0.116 -22.614 1.00 95.00 243 LEU A N 1
ATOM 1761 C CA . LEU A 1 243 ? -16.507 -1.547 -22.764 1.00 95.00 243 LEU A CA 1
ATOM 1762 C C . LEU A 1 243 ? -17.710 -2.362 -22.283 1.00 95.00 243 LEU A C 1
ATOM 1764 O O . LEU A 1 243 ? -18.194 -3.218 -23.023 1.00 95.00 243 LEU A O 1
ATOM 1768 N N . ALA A 1 244 ? -18.286 -1.999 -21.135 1.00 92.94 244 ALA A N 1
ATOM 1769 C CA . ALA A 1 244 ? -19.481 -2.647 -20.604 1.00 92.94 244 ALA A CA 1
ATOM 1770 C C . ALA A 1 244 ? -20.697 -2.502 -21.541 1.00 92.94 244 ALA A C 1
ATOM 1772 O O . ALA A 1 244 ? -21.435 -3.465 -21.743 1.00 92.94 244 ALA A O 1
ATOM 1773 N N . GLU A 1 245 ? -20.879 -1.346 -22.195 1.00 92.75 245 GLU A N 1
ATOM 1774 C CA . GLU A 1 245 ? -21.906 -1.153 -23.241 1.00 92.75 245 GLU A CA 1
ATOM 1775 C C . GLU A 1 245 ? -21.728 -2.099 -24.446 1.00 92.75 245 GLU A C 1
ATOM 1777 O O . GLU A 1 245 ? -22.693 -2.377 -25.162 1.00 92.75 245 GLU A O 1
ATOM 1782 N N . HIS A 1 246 ? -20.514 -2.612 -24.660 1.00 92.62 246 HIS A N 1
ATOM 1783 C CA . HIS A 1 246 ? -20.181 -3.605 -25.684 1.00 92.62 246 HIS A CA 1
ATOM 1784 C C . HIS A 1 246 ? -20.092 -5.034 -25.125 1.00 92.62 246 HIS A C 1
ATOM 1786 O O . HIS A 1 246 ? -19.664 -5.936 -25.844 1.00 92.62 246 HIS A O 1
ATOM 1792 N N . GLY A 1 247 ? -20.523 -5.252 -23.879 1.00 93.00 247 GLY A N 1
ATOM 1793 C CA . GLY A 1 247 ? -20.518 -6.558 -23.222 1.00 93.00 247 GLY A CA 1
ATOM 1794 C C . GLY A 1 247 ? -19.150 -7.010 -22.712 1.00 93.00 247 GLY A C 1
ATOM 1795 O O . GLY A 1 247 ? -18.998 -8.194 -22.454 1.00 93.00 247 GLY A O 1
ATOM 1796 N N . VAL A 1 248 ? -18.176 -6.102 -22.582 1.00 95.69 248 VAL A N 1
ATOM 1797 C CA . VAL A 1 248 ? -16.851 -6.380 -22.009 1.00 95.69 248 VAL A CA 1
ATOM 1798 C C . VAL A 1 248 ? -16.783 -5.799 -20.603 1.00 95.69 248 VAL A C 1
ATOM 1800 O O . VAL A 1 248 ? -16.814 -4.583 -20.413 1.00 95.69 248 VAL A O 1
ATOM 1803 N N . THR A 1 249 ? -16.708 -6.675 -19.614 1.00 93.69 249 THR A N 1
ATOM 1804 C CA . THR A 1 249 ? -16.720 -6.363 -18.181 1.00 93.69 249 THR A CA 1
ATOM 1805 C C . THR A 1 249 ? -15.548 -6.972 -17.413 1.00 93.69 249 THR A C 1
ATOM 1807 O O . THR A 1 249 ? -15.262 -6.495 -16.315 1.00 93.69 249 THR A O 1
ATOM 1810 N N . ALA A 1 250 ? -14.853 -7.951 -17.995 1.00 93.81 250 ALA A N 1
ATOM 1811 C CA . ALA A 1 250 ? -13.684 -8.624 -17.426 1.00 93.81 250 ALA A CA 1
ATOM 1812 C C . ALA A 1 250 ? -12.457 -8.564 -18.361 1.00 93.81 250 ALA A C 1
ATOM 1814 O O . ALA A 1 250 ? -12.587 -8.267 -19.555 1.00 93.81 250 ALA A O 1
ATOM 1815 N N . ARG A 1 251 ? -11.255 -8.823 -17.825 1.00 94.56 251 ARG A N 1
ATOM 1816 C CA . ARG A 1 251 ? -9.988 -8.734 -18.581 1.00 94.56 251 ARG A CA 1
ATOM 1817 C C . ARG A 1 251 ? -9.898 -9.802 -19.671 1.00 94.56 251 ARG A C 1
ATOM 1819 O O . ARG A 1 251 ? -9.440 -9.516 -20.774 1.00 94.56 251 ARG A O 1
ATOM 1826 N N . GLU A 1 252 ? -10.425 -10.989 -19.420 1.00 93.69 252 GLU A N 1
ATOM 1827 C CA . GLU A 1 252 ? -10.494 -12.094 -20.374 1.00 93.69 252 GLU A CA 1
ATOM 1828 C C . GLU A 1 252 ? -11.367 -11.718 -21.577 1.00 93.69 252 GLU A C 1
ATOM 1830 O O . GLU A 1 252 ? -10.971 -11.894 -22.726 1.00 93.69 252 GLU A O 1
ATOM 1835 N N . GLU A 1 253 ? -12.520 -11.092 -21.327 1.00 95.62 253 GLU A N 1
ATOM 1836 C CA . GLU A 1 253 ? -13.417 -10.595 -22.379 1.00 95.62 253 GLU A CA 1
ATOM 1837 C C . GLU A 1 253 ? -12.757 -9.475 -23.203 1.00 95.62 253 GLU A C 1
ATOM 1839 O O . GLU A 1 253 ? -12.963 -9.373 -24.417 1.00 95.62 253 GLU A O 1
ATOM 1844 N N . LEU A 1 254 ? -11.934 -8.636 -22.562 1.00 96.38 254 LEU A N 1
ATOM 1845 C CA . LEU A 1 254 ? -11.137 -7.622 -23.253 1.00 96.38 254 LEU A CA 1
ATOM 1846 C C . LEU A 1 254 ? -10.110 -8.273 -24.186 1.00 96.38 254 LEU A C 1
ATOM 1848 O O . LEU A 1 254 ? -9.984 -7.831 -25.328 1.00 96.38 254 LEU A O 1
ATOM 1852 N N . LEU A 1 255 ? -9.421 -9.321 -23.728 1.00 95.75 255 LEU A N 1
ATOM 1853 C CA . LEU A 1 255 ? -8.453 -10.089 -24.520 1.00 95.75 255 LEU A CA 1
ATOM 1854 C C . LEU A 1 255 ? -9.106 -10.864 -25.675 1.00 95.75 255 LEU A C 1
ATOM 1856 O O . LEU A 1 255 ? -8.479 -11.076 -26.713 1.00 95.75 255 LEU A O 1
ATOM 1860 N N . GLU A 1 256 ? -10.375 -11.248 -25.547 1.00 96.00 256 GLU A N 1
ATOM 1861 C CA . GLU A 1 256 ? -11.144 -11.853 -26.641 1.00 96.00 256 GLU A CA 1
ATOM 1862 C C . GLU A 1 256 ? -11.636 -10.822 -27.673 1.00 96.00 256 GLU A C 1
ATOM 1864 O O . GLU A 1 256 ? -11.805 -11.153 -28.854 1.00 96.00 256 GLU A O 1
ATOM 1869 N N . MET A 1 257 ? -11.852 -9.563 -27.269 1.00 96.12 257 MET A N 1
ATOM 1870 C CA . MET A 1 257 ? -12.269 -8.497 -28.182 1.00 96.12 257 MET A CA 1
ATOM 1871 C C . MET A 1 257 ? -11.148 -8.171 -29.187 1.00 96.12 257 MET A C 1
ATOM 1873 O O . MET A 1 257 ? -10.063 -7.757 -28.785 1.00 96.12 257 MET A O 1
ATOM 1877 N N . PRO A 1 258 ? -11.390 -8.243 -30.511 1.00 95.62 258 PRO A N 1
ATOM 1878 C CA . PRO A 1 258 ? -10.370 -7.903 -31.498 1.00 95.62 258 PRO A CA 1
ATOM 1879 C C . PRO A 1 258 ? -9.869 -6.460 -31.356 1.00 95.62 258 PRO A C 1
ATOM 1881 O O . PRO A 1 258 ? -10.667 -5.525 -31.263 1.00 95.62 258 PRO A O 1
ATOM 1884 N N . VAL A 1 259 ? -8.552 -6.256 -31.464 1.00 95.62 259 VAL A N 1
ATOM 1885 C CA . VAL A 1 259 ? -7.909 -4.929 -31.364 1.00 95.62 259 VAL A CA 1
ATOM 1886 C C . VAL A 1 259 ? -8.539 -3.897 -32.305 1.00 95.62 259 VAL A C 1
ATOM 1888 O O . VAL A 1 259 ? -8.731 -2.752 -31.911 1.00 95.62 259 VAL A O 1
ATOM 1891 N N . ASP A 1 260 ? -8.911 -4.273 -33.533 1.00 95.75 260 ASP A N 1
ATOM 1892 C CA . ASP A 1 260 ? -9.548 -3.345 -34.480 1.00 95.75 260 ASP A CA 1
ATOM 1893 C C . ASP A 1 260 ? -10.960 -2.918 -34.035 1.00 95.75 260 ASP A C 1
ATOM 1895 O O . ASP A 1 260 ? -11.379 -1.787 -34.297 1.00 95.75 260 ASP A O 1
ATOM 1899 N N . GLN A 1 261 ? -11.687 -3.791 -33.329 1.00 95.38 261 GLN A N 1
ATOM 1900 C CA . GLN A 1 261 ? -12.975 -3.456 -32.724 1.00 95.38 261 GLN A CA 1
ATOM 1901 C C . GLN A 1 261 ? -12.775 -2.536 -31.517 1.00 95.38 261 GLN A C 1
ATOM 1903 O O . GLN A 1 261 ? -13.433 -1.498 -31.435 1.00 95.38 261 GLN A O 1
ATOM 1908 N N . LEU A 1 262 ? -11.820 -2.853 -30.641 1.00 95.56 262 LEU A N 1
ATOM 1909 C CA . LEU A 1 262 ? -11.458 -2.018 -29.494 1.00 95.56 262 LEU A CA 1
ATOM 1910 C C . LEU A 1 262 ? -11.002 -0.614 -29.935 1.00 95.56 262 LEU A C 1
ATOM 1912 O O . LEU A 1 262 ? -11.460 0.397 -29.408 1.00 95.56 262 LEU A O 1
ATOM 1916 N N . ALA A 1 263 ? -10.178 -0.537 -30.980 1.00 96.38 263 ALA A N 1
ATOM 1917 C CA . ALA A 1 263 ? -9.690 0.709 -31.566 1.00 96.38 263 ALA A CA 1
ATOM 1918 C C . ALA A 1 263 ? -10.803 1.583 -32.166 1.00 96.38 263 ALA A C 1
ATOM 1920 O O . ALA A 1 263 ? -10.632 2.799 -32.278 1.00 96.38 263 ALA A O 1
ATOM 1921 N N . SER A 1 264 ? -11.929 0.977 -32.561 1.00 94.44 264 SER A N 1
ATOM 1922 C CA . SER A 1 264 ? -13.093 1.694 -33.092 1.00 94.44 264 SER A CA 1
ATOM 1923 C C . SER A 1 264 ? -13.918 2.397 -32.009 1.00 94.44 264 SER A C 1
ATOM 1925 O O . SER A 1 264 ? -14.743 3.257 -32.333 1.00 94.44 264 SER A O 1
ATOM 1927 N N . LEU A 1 265 ? -13.676 2.085 -30.728 1.00 93.62 265 LEU A N 1
ATOM 1928 C CA . LEU A 1 265 ? -14.339 2.763 -29.622 1.00 93.62 265 LEU A CA 1
ATOM 1929 C C . LEU A 1 265 ? -13.891 4.232 -29.535 1.00 93.62 265 LEU A C 1
ATOM 1931 O O . LEU A 1 265 ? -12.703 4.542 -29.690 1.00 93.62 265 LEU A O 1
ATOM 1935 N N . PRO A 1 266 ? -14.817 5.165 -29.238 1.00 90.38 266 PRO A N 1
ATOM 1936 C CA . PRO A 1 266 ? -14.482 6.575 -29.094 1.00 90.38 266 PRO A CA 1
ATOM 1937 C C . PRO A 1 266 ? -13.349 6.802 -28.084 1.00 90.38 266 PRO A C 1
ATOM 1939 O O . PRO A 1 266 ? -13.473 6.450 -26.910 1.00 90.38 266 PRO A O 1
ATOM 1942 N N . GLY A 1 267 ? -12.263 7.434 -28.536 1.00 87.75 267 GLY A N 1
ATOM 1943 C CA . GLY A 1 267 ? -11.127 7.822 -27.693 1.00 87.75 267 GLY A CA 1
ATOM 1944 C C . GLY A 1 267 ? -10.117 6.715 -27.370 1.00 87.75 267 GLY A C 1
ATOM 1945 O O . GLY A 1 267 ? -9.233 6.970 -26.559 1.00 87.75 267 GLY A O 1
ATOM 1946 N N . VAL A 1 268 ? -10.227 5.524 -27.973 1.00 91.31 268 VAL A N 1
ATOM 1947 C CA . VAL A 1 268 ? -9.233 4.450 -27.805 1.00 91.31 268 VAL A CA 1
ATOM 1948 C C . VAL A 1 268 ? -8.183 4.524 -28.916 1.00 91.31 268 VAL A C 1
ATOM 1950 O O . VAL A 1 268 ? -7.044 4.877 -28.650 1.00 91.31 268 VAL A O 1
ATOM 1953 N N . GLY A 1 269 ? -8.548 4.324 -30.185 1.00 93.94 269 GLY A N 1
ATOM 1954 C CA . GLY A 1 269 ? -7.557 4.285 -31.270 1.00 93.94 269 GLY A CA 1
ATOM 1955 C C . GLY A 1 269 ? -6.658 3.039 -31.207 1.00 93.94 269 GLY A C 1
ATOM 1956 O O . GLY A 1 269 ? -6.687 2.275 -30.247 1.00 93.94 269 GLY A O 1
ATOM 1957 N N . ARG A 1 270 ? -5.890 2.779 -32.272 1.00 95.19 270 ARG A N 1
ATOM 1958 C CA . ARG A 1 270 ? -5.219 1.477 -32.452 1.00 95.19 270 ARG A CA 1
ATOM 1959 C C . ARG A 1 270 ? -4.090 1.217 -31.458 1.00 95.19 270 ARG A C 1
ATOM 1961 O O . ARG A 1 270 ? -4.025 0.131 -30.905 1.00 95.19 270 ARG A O 1
ATOM 1968 N N . GLU A 1 271 ? -3.239 2.207 -31.235 1.00 91.62 271 GLU A N 1
ATOM 1969 C CA . GLU A 1 271 ? -2.078 2.098 -30.346 1.00 91.62 271 GLU A CA 1
ATOM 1970 C C . GLU A 1 271 ? -2.500 1.819 -28.900 1.00 91.62 271 GLU A C 1
ATOM 1972 O O . GLU A 1 271 ? -2.095 0.823 -28.311 1.00 91.62 271 GLU A O 1
ATOM 1977 N N . ARG A 1 272 ? -3.433 2.612 -28.365 1.00 93.19 272 ARG A N 1
ATOM 1978 C CA . ARG A 1 272 ? -3.983 2.387 -27.024 1.00 93.19 272 ARG A CA 1
ATOM 1979 C C . ARG A 1 272 ? -4.766 1.076 -26.925 1.00 93.19 272 ARG A C 1
ATOM 1981 O O . ARG A 1 272 ? -4.703 0.439 -25.885 1.00 93.19 272 ARG A O 1
ATOM 1988 N N . ALA A 1 273 ? -5.464 0.644 -27.980 1.00 95.38 273 ALA A N 1
ATOM 1989 C CA . ALA A 1 273 ? -6.103 -0.675 -27.998 1.00 95.38 273 ALA A CA 1
ATOM 1990 C C . ALA A 1 273 ? -5.075 -1.815 -27.888 1.00 95.38 273 ALA A C 1
ATOM 1992 O O . ALA A 1 273 ? -5.305 -2.778 -27.162 1.00 95.38 273 ALA A O 1
ATOM 1993 N N . GLN A 1 274 ? -3.936 -1.699 -28.579 1.00 93.38 274 GLN A N 1
ATOM 1994 C CA . GLN A 1 274 ? -2.833 -2.658 -28.467 1.00 93.38 274 GLN A CA 1
ATOM 1995 C C . GLN A 1 274 ? -2.212 -2.631 -27.069 1.00 93.38 274 GLN A C 1
ATOM 1997 O O . GLN A 1 274 ? -2.018 -3.695 -26.491 1.00 93.38 274 GLN A O 1
ATOM 2002 N N . ALA A 1 275 ? -1.968 -1.443 -26.509 1.00 92.06 275 ALA A N 1
ATOM 2003 C CA . ALA A 1 275 ? -1.439 -1.292 -25.156 1.00 92.06 275 ALA A CA 1
ATOM 2004 C C . ALA A 1 275 ? -2.377 -1.897 -24.095 1.00 92.06 275 ALA A C 1
ATOM 2006 O O . ALA A 1 275 ? -1.918 -2.635 -23.232 1.00 92.06 275 ALA A O 1
ATOM 2007 N N . MET A 1 276 ? -3.693 -1.671 -24.205 1.00 94.81 276 MET A N 1
ATOM 2008 C CA . MET A 1 276 ? -4.698 -2.292 -23.328 1.00 94.81 276 MET A CA 1
ATOM 2009 C C . MET A 1 276 ? -4.648 -3.820 -23.394 1.00 94.81 276 MET A C 1
ATOM 2011 O O . MET A 1 276 ? -4.650 -4.474 -22.361 1.00 94.81 276 MET A O 1
ATOM 2015 N N . HIS A 1 277 ? -4.589 -4.391 -24.602 1.00 94.31 277 HIS A N 1
ATOM 2016 C CA . HIS A 1 277 ? -4.473 -5.842 -24.802 1.00 94.31 277 HIS A CA 1
ATOM 2017 C C . HIS A 1 277 ? -3.195 -6.405 -24.188 1.00 94.31 277 HIS A C 1
ATOM 2019 O O . HIS A 1 277 ? -3.225 -7.424 -23.508 1.00 94.31 277 HIS A O 1
ATOM 2025 N N . GLN A 1 278 ? -2.067 -5.742 -24.431 1.00 92.25 278 GLN A N 1
ATOM 2026 C CA . GLN A 1 278 ? -0.772 -6.182 -23.925 1.00 92.25 278 GLN A CA 1
ATOM 2027 C C . GLN A 1 278 ? -0.725 -6.124 -22.403 1.00 92.25 278 GLN A C 1
ATOM 2029 O O . GLN A 1 278 ? -0.308 -7.094 -21.782 1.00 92.25 278 GLN A O 1
ATOM 2034 N N . HIS A 1 279 ? -1.196 -5.030 -21.809 1.00 93.31 279 HIS A N 1
ATOM 2035 C CA . HIS A 1 279 ? -1.189 -4.887 -20.364 1.00 93.31 279 HIS A CA 1
ATOM 2036 C C . HIS A 1 279 ? -2.197 -5.822 -19.688 1.00 93.31 279 HIS A C 1
ATOM 2038 O O . HIS A 1 279 ? -1.862 -6.443 -18.688 1.00 93.31 279 HIS A O 1
ATOM 2044 N N . ALA A 1 280 ? -3.385 -6.018 -20.270 1.00 94.25 280 ALA A N 1
ATOM 2045 C CA . ALA A 1 280 ? -4.312 -7.040 -19.791 1.00 94.25 280 ALA A CA 1
ATOM 2046 C C . ALA A 1 280 ? -3.667 -8.434 -19.816 1.00 94.25 280 ALA A C 1
ATOM 2048 O O . ALA A 1 280 ? -3.791 -9.167 -18.848 1.00 94.25 280 ALA A O 1
ATOM 2049 N N . ALA A 1 281 ? -2.916 -8.778 -20.868 1.00 93.38 281 ALA A N 1
ATOM 2050 C CA . ALA A 1 281 ? -2.200 -10.050 -20.920 1.00 93.38 281 ALA A CA 1
ATOM 2051 C C . ALA A 1 281 ? -1.112 -10.152 -19.838 1.00 93.38 281 ALA A C 1
ATOM 2053 O O . ALA A 1 281 ? -0.998 -11.197 -19.216 1.00 93.38 281 ALA A O 1
ATOM 2054 N N . VAL A 1 282 ? -0.355 -9.078 -19.592 1.00 94.38 282 VAL A N 1
ATOM 2055 C CA . VAL A 1 282 ? 0.675 -9.023 -18.538 1.00 94.38 282 VAL A CA 1
ATOM 2056 C C . VAL A 1 282 ? 0.067 -9.248 -17.148 1.00 94.38 282 VAL A C 1
ATOM 2058 O O . VAL A 1 282 ? 0.608 -10.038 -16.378 1.00 94.38 282 VAL A O 1
ATOM 2061 N N . LEU A 1 283 ? -1.082 -8.630 -16.851 1.00 92.06 283 LEU A N 1
ATOM 2062 C CA . LEU A 1 283 ? -1.804 -8.845 -15.591 1.00 92.06 283 LEU A CA 1
ATOM 2063 C C . LEU A 1 283 ? -2.340 -10.280 -15.457 1.00 92.06 283 LEU A C 1
ATOM 2065 O O . LEU A 1 283 ? -2.317 -10.834 -14.365 1.00 92.06 283 LEU A O 1
ATOM 2069 N N . GLU A 1 284 ? -2.809 -10.889 -16.550 1.00 90.88 284 GLU A N 1
ATOM 2070 C CA . GLU A 1 284 ? -3.336 -12.263 -16.544 1.00 90.88 284 GLU A CA 1
ATOM 2071 C C . GLU A 1 284 ? -2.241 -13.334 -16.438 1.00 90.88 284 GLU A C 1
ATOM 2073 O O . GLU A 1 284 ? -2.468 -14.398 -15.865 1.00 90.88 284 GLU A O 1
ATOM 2078 N N . THR A 1 285 ? -1.057 -13.098 -17.011 1.00 90.88 285 THR A N 1
ATOM 2079 C CA . THR A 1 285 ? 0.033 -14.086 -16.991 1.00 90.88 285 THR A CA 1
ATOM 2080 C C . THR A 1 285 ? 0.999 -13.908 -15.827 1.00 90.88 285 THR A C 1
ATOM 2082 O O . THR A 1 285 ? 1.745 -14.841 -15.542 1.00 90.88 285 THR A O 1
ATOM 2085 N N . GLY A 1 286 ? 1.033 -12.734 -15.190 1.00 91.81 286 GLY A N 1
ATOM 2086 C CA . GLY A 1 286 ? 2.056 -12.402 -14.192 1.00 91.81 286 GLY A CA 1
ATOM 2087 C C . GLY A 1 286 ? 3.459 -12.237 -14.794 1.00 91.81 286 GLY A C 1
ATOM 2088 O O . GLY A 1 286 ? 4.456 -12.248 -14.081 1.00 91.81 286 GLY A O 1
ATOM 2089 N N . GLU A 1 287 ? 3.573 -12.108 -16.120 1.00 92.88 287 GLU A N 1
ATOM 2090 C CA . GLU A 1 287 ? 4.866 -12.031 -16.810 1.00 92.88 287 GLU A CA 1
ATOM 2091 C C . GLU A 1 287 ? 5.113 -10.606 -17.308 1.00 92.88 287 GLU A C 1
ATOM 2093 O O . GLU A 1 287 ? 4.329 -10.067 -18.091 1.00 92.88 287 GLU A O 1
ATOM 2098 N N . ALA A 1 288 ? 6.234 -10.003 -16.903 1.00 94.94 288 ALA A N 1
ATOM 2099 C CA . ALA A 1 288 ? 6.661 -8.717 -17.446 1.00 94.94 288 ALA A CA 1
ATOM 2100 C C . ALA A 1 288 ? 6.920 -8.797 -18.960 1.00 94.94 288 ALA A C 1
ATOM 2102 O O . ALA A 1 288 ? 7.237 -9.852 -19.519 1.00 94.94 288 ALA A O 1
ATOM 2103 N N . ARG A 1 289 ? 6.849 -7.645 -19.634 1.00 94.31 289 ARG A N 1
ATOM 2104 C CA . ARG A 1 289 ? 7.145 -7.534 -21.066 1.00 94.31 289 ARG A CA 1
ATOM 2105 C C . ARG A 1 289 ? 7.999 -6.318 -21.374 1.00 94.31 289 ARG A C 1
ATOM 2107 O O . ARG A 1 289 ? 7.676 -5.213 -20.951 1.00 94.31 289 ARG A O 1
ATOM 2114 N N . ARG A 1 290 ? 9.045 -6.501 -22.183 1.00 94.94 290 ARG A N 1
ATOM 2115 C CA . ARG A 1 290 ? 9.859 -5.387 -22.684 1.00 94.94 290 ARG A CA 1
ATOM 2116 C C . ARG A 1 290 ? 9.199 -4.745 -23.893 1.00 94.94 290 ARG A C 1
ATOM 2118 O O . ARG A 1 290 ? 8.867 -5.423 -24.874 1.00 94.94 290 ARG A O 1
ATOM 2125 N N . LEU A 1 291 ? 9.022 -3.432 -23.806 1.00 92.94 291 LEU A N 1
ATOM 2126 C CA . LEU A 1 291 ? 8.396 -2.632 -24.849 1.00 92.94 291 LEU A CA 1
ATOM 2127 C C . LEU A 1 291 ? 9.401 -2.108 -25.870 1.00 92.94 291 LEU A C 1
ATOM 2129 O O . LEU A 1 291 ? 9.057 -1.940 -27.039 1.00 92.94 291 LEU A O 1
ATOM 2133 N N . THR A 1 292 ? 10.645 -1.906 -25.441 1.00 92.44 292 THR A N 1
ATOM 2134 C CA . THR A 1 292 ? 11.725 -1.367 -26.266 1.00 92.44 292 THR A CA 1
ATOM 2135 C C . THR A 1 292 ? 12.968 -2.259 -26.212 1.00 92.44 292 THR A C 1
ATOM 2137 O O . THR A 1 292 ? 13.120 -3.126 -25.345 1.00 92.44 292 THR A O 1
ATOM 2140 N N . ASP A 1 293 ? 13.888 -2.020 -27.147 1.00 91.50 293 ASP A N 1
ATOM 2141 C CA . ASP A 1 293 ? 15.227 -2.619 -27.148 1.00 91.50 293 ASP A CA 1
ATOM 2142 C C . ASP A 1 293 ? 16.237 -1.811 -26.316 1.00 91.50 293 ASP A C 1
ATOM 2144 O O . ASP A 1 293 ? 17.440 -2.083 -26.370 1.00 91.50 293 ASP A O 1
ATOM 2148 N N . GLU A 1 294 ? 15.783 -0.799 -25.570 1.00 95.12 294 GLU A N 1
ATOM 2149 C CA . GLU A 1 294 ? 16.660 -0.030 -24.694 1.00 95.12 294 GLU A CA 1
ATOM 2150 C C . GLU A 1 294 ? 17.256 -0.951 -23.632 1.00 95.12 294 GLU A C 1
ATOM 2152 O O . GLU A 1 294 ? 16.561 -1.787 -23.065 1.00 95.12 294 GLU A O 1
ATOM 2157 N N . SER A 1 295 ? 18.560 -0.855 -23.396 1.00 94.69 295 SER A N 1
ATOM 2158 C CA . SER A 1 295 ? 19.226 -1.689 -22.398 1.00 94.69 295 SER A CA 1
ATOM 2159 C C . SER A 1 295 ? 18.785 -1.340 -20.988 1.00 94.69 295 SER A C 1
ATOM 2161 O O . SER A 1 295 ? 18.527 -0.172 -20.698 1.00 94.69 295 SER A O 1
ATOM 2163 N N . LEU A 1 296 ? 18.760 -2.343 -20.107 1.00 96.12 296 LEU A N 1
ATOM 2164 C CA . LEU A 1 296 ? 18.421 -2.096 -18.711 1.00 96.12 296 LEU A CA 1
ATOM 2165 C C . LEU A 1 296 ? 19.456 -1.153 -18.072 1.00 96.12 296 LEU A C 1
ATOM 2167 O O . LEU A 1 296 ? 20.640 -1.170 -18.448 1.00 96.12 296 LEU A O 1
ATOM 2171 N N . PRO A 1 297 ? 19.055 -0.361 -17.065 1.00 95.62 297 PRO A N 1
ATOM 2172 C CA . PRO A 1 297 ? 19.982 0.503 -16.354 1.00 95.62 297 PRO A CA 1
ATOM 2173 C C . PRO A 1 297 ? 21.148 -0.308 -15.772 1.00 95.62 297 PRO A C 1
ATOM 2175 O O . PRO A 1 297 ? 20.962 -1.359 -15.164 1.00 95.62 297 PRO A O 1
ATOM 2178 N N . GLY A 1 298 ? 22.382 0.127 -16.020 1.00 93.06 298 GLY A N 1
ATOM 2179 C CA . GLY A 1 298 ? 23.574 -0.595 -15.563 1.00 93.06 298 GLY A CA 1
ATOM 2180 C C . GLY A 1 298 ? 23.860 -1.949 -16.237 1.00 93.06 298 GLY A C 1
ATOM 2181 O O . GLY A 1 298 ? 24.845 -2.576 -15.858 1.00 93.06 298 GLY A O 1
ATOM 2182 N N . GLU A 1 299 ? 23.099 -2.390 -17.253 1.00 92.25 299 GLU A N 1
ATOM 2183 C CA . GLU A 1 299 ? 23.292 -3.702 -17.917 1.00 92.25 299 GLU A CA 1
ATOM 2184 C C . GLU A 1 299 ? 24.709 -3.869 -18.491 1.00 92.25 299 GLU A C 1
ATOM 2186 O O . GLU A 1 299 ? 25.320 -4.932 -18.396 1.00 92.25 299 GLU A O 1
ATOM 2191 N N . HIS A 1 300 ? 25.256 -2.791 -19.058 1.00 90.25 300 HIS A N 1
ATOM 2192 C CA . HIS A 1 300 ? 26.606 -2.769 -19.636 1.00 90.25 300 HIS A CA 1
ATOM 2193 C C . HIS A 1 300 ? 27.687 -2.343 -18.642 1.00 90.25 300 HIS A C 1
ATOM 2195 O O . HIS A 1 300 ? 28.837 -2.129 -19.040 1.00 90.25 300 HIS A O 1
ATOM 2201 N N . TRP A 1 301 ? 27.344 -2.174 -17.363 1.00 90.56 301 TRP A N 1
ATOM 2202 C CA . TRP A 1 301 ? 28.339 -1.890 -16.337 1.00 90.56 301 TRP A CA 1
ATOM 2203 C C . TRP A 1 301 ? 29.206 -3.132 -16.109 1.00 90.56 301 TRP A C 1
ATOM 2205 O O . TRP A 1 301 ? 28.735 -4.264 -16.174 1.00 90.56 301 TRP A O 1
ATOM 2215 N N . SER A 1 302 ? 30.501 -2.946 -15.848 1.00 88.00 302 SER A N 1
ATOM 2216 C CA . SER A 1 302 ? 31.457 -4.062 -15.725 1.00 88.00 302 SER A CA 1
ATOM 2217 C C . SER A 1 302 ? 31.148 -5.019 -14.568 1.00 88.00 302 SER A C 1
ATOM 2219 O O . SER A 1 302 ? 31.687 -6.124 -14.504 1.00 88.00 302 SER A O 1
ATOM 2221 N N . THR A 1 303 ? 30.321 -4.585 -13.625 1.00 93.12 303 THR A N 1
ATOM 2222 C CA . THR A 1 303 ? 29.809 -5.366 -12.502 1.00 93.12 303 THR A CA 1
ATOM 2223 C C . THR A 1 303 ? 28.399 -4.855 -12.208 1.00 93.12 303 THR A C 1
ATOM 2225 O O . THR A 1 303 ? 28.208 -3.643 -12.332 1.00 93.12 303 THR A O 1
ATOM 2228 N N . PRO A 1 304 ? 27.428 -5.710 -11.837 1.00 96.19 304 PRO A N 1
ATOM 2229 C CA . PRO A 1 304 ? 26.069 -5.267 -11.520 1.00 96.19 304 PRO A CA 1
ATOM 2230 C C . PRO A 1 304 ? 26.032 -4.027 -10.611 1.00 96.19 304 PRO A C 1
ATOM 2232 O O . PRO A 1 304 ? 26.901 -3.895 -9.745 1.00 96.19 304 PRO A O 1
ATOM 2235 N N . PRO A 1 305 ? 25.089 -3.089 -10.780 1.00 97.94 305 PRO A N 1
ATOM 2236 C CA . PRO A 1 305 ? 24.954 -1.990 -9.831 1.00 97.94 305 PRO A CA 1
ATOM 2237 C C . PRO A 1 305 ? 24.626 -2.521 -8.425 1.00 97.94 305 PRO A C 1
ATOM 2239 O O . PRO A 1 305 ? 24.067 -3.606 -8.282 1.00 97.94 305 PRO A O 1
ATOM 2242 N N . LEU A 1 306 ? 25.015 -1.772 -7.395 1.00 98.69 306 LEU A N 1
ATOM 2243 C CA . LEU A 1 306 ? 24.571 -2.019 -6.024 1.00 98.69 306 LEU A CA 1
ATOM 2244 C C . LEU A 1 306 ? 23.120 -1.555 -5.900 1.00 98.69 306 LEU A C 1
ATOM 2246 O O . LEU A 1 306 ? 22.817 -0.431 -6.306 1.00 98.69 306 LEU A O 1
ATOM 2250 N N . CYS A 1 307 ? 22.248 -2.406 -5.369 1.00 98.75 307 CYS A N 1
ATOM 2251 C CA . CYS A 1 307 ? 20.873 -2.026 -5.061 1.00 98.75 307 CYS A CA 1
ATOM 2252 C C . CYS A 1 307 ? 20.874 -1.294 -3.721 1.00 98.75 307 CYS A C 1
ATOM 2254 O O . CYS A 1 307 ? 21.522 -1.760 -2.783 1.00 98.75 307 CYS A O 1
ATOM 2256 N N . ILE A 1 308 ? 20.229 -0.134 -3.672 1.00 98.50 308 ILE A N 1
ATOM 2257 C CA . ILE A 1 308 ? 20.157 0.712 -2.483 1.00 98.50 308 ILE A CA 1
ATOM 2258 C C . ILE A 1 308 ? 18.700 0.998 -2.177 1.00 98.50 308 ILE A C 1
ATOM 2260 O O . ILE A 1 308 ? 17.926 1.254 -3.101 1.00 98.50 308 ILE A O 1
ATOM 2264 N N . ASP A 1 309 ? 18.416 1.018 -0.885 1.00 98.50 309 ASP A N 1
ATOM 2265 C CA . ASP A 1 309 ? 17.200 1.544 -0.291 1.00 98.50 309 ASP A CA 1
ATOM 2266 C C . ASP A 1 309 ? 17.555 2.343 0.984 1.00 98.50 309 ASP A C 1
ATOM 2268 O O . ASP A 1 309 ? 18.638 2.151 1.566 1.00 98.50 309 ASP A O 1
ATOM 2272 N N . ILE A 1 310 ? 16.704 3.298 1.373 1.00 98.44 310 ILE A N 1
ATOM 2273 C CA . ILE A 1 310 ? 16.901 4.126 2.569 1.00 98.44 310 ILE A CA 1
ATOM 2274 C C . ILE A 1 310 ? 15.657 4.170 3.450 1.00 98.44 310 ILE A C 1
ATOM 2276 O O . ILE A 1 310 ? 14.552 4.417 2.978 1.00 98.44 310 ILE A O 1
ATOM 2280 N N . GLU A 1 311 ? 15.881 4.139 4.763 1.00 97.81 311 GLU A N 1
ATOM 2281 C CA . GLU A 1 311 ? 14.832 4.394 5.744 1.00 97.81 311 GLU A CA 1
ATOM 2282 C C . GLU A 1 311 ? 14.979 5.772 6.369 1.00 97.81 311 GLU A C 1
ATOM 2284 O O . GLU A 1 311 ? 16.075 6.252 6.698 1.00 97.81 311 GLU A O 1
ATOM 2289 N N . THR A 1 312 ? 13.833 6.414 6.564 1.00 96.44 312 THR A N 1
ATOM 2290 C CA . THR A 1 312 ? 13.752 7.774 7.087 1.00 96.44 312 THR A CA 1
ATOM 2291 C C . THR A 1 312 ? 12.722 7.892 8.199 1.00 96.44 312 THR A C 1
ATOM 2293 O O . THR A 1 312 ? 11.920 6.991 8.426 1.00 96.44 312 THR A O 1
ATOM 2296 N N . ASP A 1 313 ? 12.731 9.012 8.917 1.00 91.88 313 ASP A N 1
ATOM 2297 C CA . ASP A 1 313 ? 11.701 9.346 9.903 1.00 91.88 313 ASP A CA 1
ATOM 2298 C C . ASP A 1 313 ? 10.412 9.890 9.255 1.00 91.88 313 ASP A C 1
ATOM 2300 O O . ASP A 1 313 ? 9.555 10.423 9.951 1.00 91.88 313 ASP A O 1
ATOM 2304 N N . GLY A 1 314 ? 10.253 9.784 7.931 1.00 87.50 314 GLY A N 1
ATOM 2305 C CA . GLY A 1 314 ? 9.039 10.136 7.193 1.00 87.50 314 GLY A CA 1
ATOM 2306 C C . GLY A 1 314 ? 9.320 10.814 5.848 1.00 87.50 314 GLY A C 1
ATOM 2307 O O . GLY A 1 314 ? 10.453 11.116 5.493 1.00 87.50 314 GLY A O 1
ATOM 2308 N N . LEU A 1 315 ? 8.260 11.145 5.101 1.00 82.44 315 LEU A N 1
ATOM 2309 C CA . LEU A 1 315 ? 8.357 11.677 3.725 1.00 82.44 315 LEU A CA 1
ATOM 2310 C C . LEU A 1 315 ? 9.017 13.066 3.599 1.00 82.44 315 LEU A C 1
ATOM 2312 O O . LEU A 1 315 ? 9.337 13.526 2.501 1.00 82.44 315 LEU A O 1
ATOM 2316 N N . SER A 1 316 ? 9.183 13.781 4.711 1.00 84.12 316 SER A N 1
ATOM 2317 C CA . SER A 1 316 ? 9.950 15.029 4.799 1.00 84.12 316 SER A CA 1
ATOM 2318 C C . SER A 1 316 ? 11.041 14.852 5.851 1.00 84.12 316 SER A C 1
ATOM 2320 O O . SER A 1 316 ? 10.911 15.389 6.952 1.00 84.12 316 SER A O 1
ATOM 2322 N N . PRO A 1 317 ? 12.078 14.069 5.525 1.00 92.00 317 PRO A N 1
ATOM 2323 C CA . PRO A 1 317 ? 12.936 13.470 6.525 1.00 92.00 317 PRO A CA 1
ATOM 2324 C C . PRO A 1 317 ? 13.818 14.502 7.214 1.00 92.00 317 PRO A C 1
ATOM 2326 O O . PRO A 1 317 ? 14.356 15.416 6.573 1.00 92.00 317 PRO A O 1
ATOM 2329 N N . THR A 1 318 ? 13.993 14.330 8.520 1.00 94.38 318 THR A N 1
ATOM 2330 C CA . THR A 1 318 ? 15.002 15.036 9.315 1.00 94.38 318 THR A CA 1
ATOM 2331 C C . THR A 1 318 ? 16.278 14.214 9.471 1.00 94.38 318 THR A C 1
ATOM 2333 O O . THR A 1 318 ? 17.344 14.794 9.689 1.00 94.38 318 THR A O 1
ATOM 2336 N N . ILE A 1 319 ? 16.190 12.893 9.272 1.00 96.44 319 ILE A N 1
ATOM 2337 C CA . ILE A 1 319 ? 17.308 11.949 9.311 1.00 96.44 319 ILE A CA 1
ATOM 2338 C C . ILE A 1 319 ? 17.099 10.792 8.320 1.00 96.44 319 ILE A C 1
ATOM 2340 O O . ILE A 1 319 ? 15.982 10.316 8.124 1.00 96.44 319 ILE A O 1
ATOM 2344 N N . ILE A 1 320 ? 18.194 10.336 7.702 1.00 98.19 320 ILE A N 1
ATOM 2345 C CA . ILE A 1 320 ? 18.281 9.019 7.056 1.00 98.19 320 ILE A CA 1
ATOM 2346 C C . ILE A 1 320 ? 18.934 8.105 8.082 1.00 98.19 320 ILE A C 1
ATOM 2348 O O . ILE A 1 320 ? 20.144 8.194 8.306 1.00 98.19 320 ILE A O 1
ATOM 2352 N N . TRP A 1 321 ? 18.128 7.308 8.771 1.00 97.56 321 TRP A N 1
ATOM 2353 C CA . TRP A 1 321 ? 18.608 6.524 9.904 1.00 97.56 321 TRP A CA 1
ATOM 2354 C C . TRP A 1 321 ? 19.047 5.123 9.503 1.00 97.56 321 TRP A C 1
ATOM 2356 O O . TRP A 1 321 ? 19.774 4.489 10.265 1.00 97.56 321 TRP A O 1
ATOM 2366 N N . GLN A 1 322 ? 18.678 4.659 8.308 1.00 98.19 322 GLN A N 1
ATOM 2367 C CA . GLN A 1 322 ? 19.228 3.442 7.736 1.00 98.19 322 GLN A CA 1
ATOM 2368 C C . GLN A 1 322 ? 19.470 3.572 6.231 1.00 98.19 322 GLN A C 1
ATOM 2370 O O . GLN A 1 322 ? 18.695 4.190 5.508 1.00 98.19 322 GLN A O 1
ATOM 2375 N N . ILE A 1 323 ? 20.582 2.995 5.774 1.00 98.75 323 ILE A N 1
ATOM 2376 C CA . ILE A 1 323 ? 20.899 2.794 4.356 1.00 98.75 323 ILE A CA 1
ATOM 2377 C C . ILE A 1 323 ? 21.188 1.308 4.164 1.00 98.75 323 ILE A C 1
ATOM 2379 O O . ILE A 1 323 ? 22.164 0.791 4.724 1.00 98.75 323 ILE A O 1
ATOM 2383 N N . GLY A 1 324 ? 20.350 0.639 3.381 1.00 98.62 324 GLY A N 1
ATOM 2384 C CA . GLY A 1 324 ? 20.541 -0.738 2.948 1.00 98.62 324 GLY A CA 1
ATOM 2385 C C . GLY A 1 324 ? 21.302 -0.794 1.629 1.00 98.62 324 GLY A C 1
ATOM 2386 O O . GLY A 1 324 ? 21.108 0.032 0.736 1.00 98.62 324 GLY A O 1
ATOM 2387 N N . VAL A 1 325 ? 22.211 -1.761 1.501 1.00 98.81 325 VAL A N 1
ATOM 2388 C CA . VAL A 1 325 ? 22.928 -2.014 0.251 1.00 98.81 325 VAL A CA 1
ATOM 2389 C C . VAL A 1 325 ? 23.018 -3.507 -0.009 1.00 98.81 325 VAL A C 1
ATOM 2391 O O . VAL A 1 325 ? 23.669 -4.234 0.739 1.00 98.81 325 VAL A O 1
ATOM 2394 N N . TYR A 1 326 ? 22.443 -3.952 -1.120 1.00 98.81 326 TYR A N 1
ATOM 2395 C CA . TYR A 1 326 ? 22.606 -5.308 -1.631 1.00 98.81 326 TYR A CA 1
ATOM 2396 C C . TYR A 1 326 ? 23.583 -5.320 -2.815 1.00 98.81 326 TYR A C 1
ATOM 2398 O O . TYR A 1 326 ? 23.444 -4.533 -3.758 1.00 98.81 326 TYR A O 1
ATOM 2406 N N . ASP A 1 327 ? 24.586 -6.205 -2.775 1.00 98.44 327 ASP A N 1
ATOM 2407 C CA . ASP A 1 327 ? 25.500 -6.479 -3.891 1.00 98.44 327 ASP A CA 1
ATOM 2408 C C . ASP A 1 327 ? 25.093 -7.781 -4.609 1.00 98.44 327 ASP A C 1
ATOM 2410 O O . ASP A 1 327 ? 25.444 -8.873 -4.152 1.00 98.44 327 ASP A O 1
ATOM 2414 N N . PRO A 1 328 ? 24.459 -7.699 -5.796 1.00 97.75 328 PRO A N 1
ATOM 2415 C CA . PRO A 1 328 ? 24.067 -8.887 -6.551 1.00 97.75 328 PRO A CA 1
ATOM 2416 C C . PRO A 1 328 ? 25.235 -9.723 -7.089 1.00 97.75 328 PRO A C 1
ATOM 2418 O O . PRO A 1 328 ? 25.046 -10.854 -7.529 1.00 97.75 328 PRO A O 1
ATOM 2421 N N . ALA A 1 329 ? 26.450 -9.168 -7.133 1.00 96.56 329 ALA A N 1
ATOM 2422 C CA . ALA A 1 329 ? 27.628 -9.882 -7.616 1.00 96.56 329 ALA A CA 1
ATOM 2423 C C . ALA A 1 329 ? 28.209 -10.833 -6.559 1.00 96.56 329 ALA A C 1
ATOM 2425 O O . ALA A 1 329 ? 28.844 -11.825 -6.929 1.00 96.56 329 ALA A O 1
ATOM 2426 N N . SER A 1 330 ? 28.024 -10.525 -5.273 1.00 97.06 330 SER A N 1
ATOM 2427 C CA . SER A 1 330 ? 28.467 -11.355 -4.146 1.00 97.06 330 SER A CA 1
ATOM 2428 C C . SER A 1 330 ? 27.325 -11.986 -3.353 1.00 97.06 330 SER A C 1
ATOM 2430 O O . SER A 1 330 ? 27.616 -12.868 -2.551 1.00 97.06 330 SER A O 1
ATOM 2432 N N . ASP A 1 331 ? 26.074 -11.583 -3.599 1.00 97.62 331 ASP A N 1
ATOM 2433 C CA . ASP A 1 331 ? 24.898 -11.958 -2.799 1.00 97.62 331 ASP A CA 1
ATOM 2434 C C . ASP A 1 331 ? 25.081 -11.585 -1.315 1.00 97.62 331 ASP A C 1
ATOM 2436 O O . ASP A 1 331 ? 24.817 -12.360 -0.398 1.00 97.62 331 ASP A O 1
ATOM 2440 N N . GLU A 1 332 ? 25.611 -10.382 -1.077 1.00 98.00 332 GLU A N 1
ATOM 2441 C CA . GLU A 1 332 ? 25.846 -9.849 0.266 1.00 98.00 332 GLU A CA 1
ATOM 2442 C C . GLU A 1 332 ? 25.007 -8.591 0.484 1.00 98.00 332 GLU A C 1
ATOM 2444 O O . GLU A 1 332 ? 24.982 -7.698 -0.365 1.00 98.00 332 GLU A O 1
ATOM 2449 N N . TYR A 1 333 ? 24.360 -8.513 1.645 1.00 98.38 333 TYR A N 1
ATOM 2450 C CA . TYR A 1 333 ? 23.681 -7.316 2.125 1.00 98.38 333 TYR A CA 1
ATOM 2451 C C . TYR A 1 333 ? 24.503 -6.626 3.215 1.00 98.38 333 TYR A C 1
ATOM 2453 O O . TYR A 1 333 ? 25.204 -7.267 4.009 1.00 98.38 333 TYR A O 1
ATOM 2461 N N . ARG A 1 334 ? 24.421 -5.297 3.253 1.00 98.44 334 ARG A N 1
ATOM 2462 C CA . ARG A 1 334 ? 25.025 -4.467 4.285 1.00 98.44 334 ARG A CA 1
ATOM 2463 C C . ARG A 1 334 ? 24.099 -3.319 4.658 1.00 98.44 334 ARG A C 1
ATOM 2465 O O . ARG A 1 334 ? 23.759 -2.511 3.803 1.00 98.44 334 ARG A O 1
ATOM 2472 N N . ALA A 1 335 ? 23.817 -3.201 5.949 1.00 98.06 335 ALA A N 1
ATOM 2473 C CA . ALA A 1 335 ? 23.109 -2.066 6.524 1.00 98.06 335 ALA A CA 1
ATOM 2474 C C . ALA A 1 335 ? 24.072 -1.081 7.208 1.00 98.06 335 ALA A C 1
ATOM 2476 O O . ALA A 1 335 ? 25.071 -1.474 7.828 1.00 98.06 335 ALA A O 1
ATOM 2477 N N . PHE A 1 336 ? 23.740 0.204 7.126 1.00 98.31 336 PHE A N 1
ATOM 2478 C CA . PHE A 1 336 ? 24.306 1.289 7.928 1.00 98.31 336 PHE A CA 1
ATOM 2479 C C . PHE A 1 336 ? 23.163 1.896 8.728 1.00 98.31 336 PHE A C 1
ATOM 2481 O O . PHE A 1 336 ? 22.221 2.369 8.109 1.00 98.31 336 PHE A O 1
ATOM 2488 N N . VAL A 1 337 ? 23.220 1.855 10.063 1.00 97.25 337 VAL A N 1
ATOM 2489 C CA . VAL A 1 337 ? 22.060 2.150 10.926 1.00 97.25 337 VAL A CA 1
ATOM 2490 C C . VAL A 1 337 ? 22.449 3.085 12.072 1.00 97.25 337 VAL A C 1
ATOM 2492 O O . VAL A 1 337 ? 23.453 2.838 12.744 1.00 97.25 337 VAL A O 1
ATOM 2495 N N . GLU A 1 338 ? 21.643 4.120 12.318 1.00 95.44 338 GLU A N 1
ATOM 2496 C CA . GLU A 1 338 ? 21.735 5.010 13.480 1.00 95.44 338 GLU A CA 1
ATOM 2497 C C . GLU A 1 338 ? 20.919 4.436 14.645 1.00 95.44 338 GLU A C 1
ATOM 2499 O O . GLU A 1 338 ? 19.687 4.509 14.655 1.00 95.44 338 GLU A O 1
ATOM 2504 N N . ARG A 1 339 ? 21.614 3.860 15.632 1.00 93.31 339 ARG A N 1
ATOM 2505 C CA . ARG A 1 339 ? 21.009 3.177 16.789 1.00 93.31 339 ARG A CA 1
ATOM 2506 C C . ARG A 1 339 ? 21.186 3.916 18.119 1.00 93.31 339 ARG A C 1
ATOM 2508 O O . ARG A 1 339 ? 20.587 3.502 19.111 1.00 93.31 339 ARG A O 1
ATOM 2515 N N . ASP A 1 340 ? 22.016 4.955 18.166 1.00 89.50 340 ASP A N 1
ATOM 2516 C CA . ASP A 1 340 ? 22.557 5.529 19.401 1.00 89.50 340 ASP A CA 1
ATOM 2517 C C . ASP A 1 340 ? 22.187 7.012 19.598 1.00 89.50 340 ASP A C 1
ATOM 2519 O O . ASP A 1 340 ? 21.752 7.391 20.689 1.00 89.50 340 ASP A O 1
ATOM 2523 N N . ASP A 1 341 ? 22.355 7.857 18.577 1.00 90.94 341 ASP A N 1
ATOM 2524 C CA . ASP A 1 341 ? 22.131 9.307 18.631 1.00 90.94 341 ASP A CA 1
ATOM 2525 C C . ASP A 1 341 ? 21.296 9.806 17.437 1.00 90.94 341 ASP A C 1
ATOM 2527 O O . ASP A 1 341 ? 21.839 10.255 16.429 1.00 90.94 341 ASP A O 1
ATOM 2531 N N . PRO A 1 342 ? 19.956 9.839 17.561 1.00 90.00 342 PRO A N 1
ATOM 2532 C CA . PRO A 1 342 ? 19.082 10.342 16.500 1.00 90.00 342 PRO A CA 1
ATOM 2533 C C . PRO A 1 342 ? 19.229 11.840 16.202 1.00 90.00 342 PRO A C 1
ATOM 2535 O O . PRO A 1 342 ? 18.561 12.362 15.310 1.00 90.00 342 PRO A O 1
ATOM 2538 N N . SER A 1 343 ? 20.048 12.566 16.974 1.00 90.38 343 SER A N 1
ATOM 2539 C CA . SER A 1 343 ? 20.395 13.959 16.689 1.00 90.38 343 SER A CA 1
ATOM 2540 C C . SER A 1 343 ? 21.644 14.106 15.815 1.00 90.38 343 SER A C 1
ATOM 2542 O O . SER A 1 343 ? 21.968 15.232 15.424 1.00 90.38 343 SER A O 1
ATOM 2544 N N . ASP A 1 344 ? 22.308 12.995 15.476 1.00 93.12 344 ASP A N 1
ATOM 2545 C CA . ASP A 1 344 ? 23.454 12.933 14.572 1.00 93.12 344 ASP A CA 1
ATOM 2546 C C . ASP A 1 344 ? 23.062 12.382 13.185 1.00 93.12 344 ASP A C 1
ATOM 2548 O O . ASP A 1 344 ? 23.200 11.194 12.909 1.00 93.12 344 ASP A O 1
ATOM 2552 N N . PRO A 1 345 ? 22.610 13.236 12.251 1.00 92.12 345 PRO A N 1
ATOM 2553 C CA . PRO A 1 345 ? 22.290 12.807 10.890 1.00 92.12 345 PRO A CA 1
ATOM 2554 C C . PRO A 1 345 ? 23.529 12.494 10.031 1.00 92.12 345 PRO A C 1
ATOM 2556 O O . PRO A 1 345 ? 23.370 12.154 8.858 1.00 92.12 345 PRO A O 1
ATOM 2559 N N . ALA A 1 346 ? 24.757 12.675 10.537 1.00 96.06 346 ALA A N 1
ATOM 2560 C CA . ALA A 1 346 ? 25.978 12.487 9.752 1.00 96.06 346 ALA A CA 1
ATOM 2561 C C . ALA A 1 346 ? 26.523 11.053 9.832 1.00 96.06 346 ALA A C 1
ATOM 2563 O O . ALA A 1 346 ? 27.011 10.542 8.825 1.00 96.06 346 ALA A O 1
ATOM 2564 N N . SER A 1 347 ? 26.426 10.402 10.992 1.00 95.38 347 SER A N 1
ATOM 2565 C CA . SER A 1 347 ? 27.051 9.105 11.305 1.00 95.38 347 SER A CA 1
ATOM 2566 C C . SER A 1 347 ? 26.829 8.026 10.229 1.00 95.38 347 SER A C 1
ATOM 2568 O O . SER A 1 347 ? 27.787 7.433 9.722 1.00 95.38 347 SER A O 1
ATOM 2570 N N . VAL A 1 348 ? 25.573 7.799 9.836 1.00 97.38 348 VAL A N 1
ATOM 2571 C CA . VAL A 1 348 ? 25.161 6.798 8.840 1.00 97.38 348 VAL A CA 1
ATOM 2572 C C . VAL A 1 348 ? 25.690 7.155 7.457 1.00 97.38 348 VAL A C 1
ATOM 2574 O O . VAL A 1 348 ? 26.211 6.289 6.753 1.00 97.38 348 VAL A O 1
ATOM 2577 N N . LEU A 1 349 ? 25.627 8.436 7.085 1.00 98.25 349 LEU A N 1
ATOM 2578 C CA . LEU A 1 349 ? 26.102 8.928 5.790 1.00 98.25 349 LEU A CA 1
ATOM 2579 C C . LEU A 1 349 ? 27.615 8.763 5.654 1.00 98.25 349 LEU A C 1
ATOM 2581 O O . LEU A 1 349 ? 28.093 8.328 4.606 1.00 98.25 349 LEU A O 1
ATOM 2585 N N . GLU A 1 350 ? 28.368 9.106 6.702 1.00 98.31 350 GLU A N 1
ATOM 2586 C CA . GLU A 1 350 ? 29.824 8.973 6.727 1.00 98.31 350 GLU A CA 1
ATOM 2587 C C . GLU A 1 350 ? 30.232 7.503 6.643 1.00 98.31 350 GLU A C 1
ATOM 2589 O O . GLU A 1 350 ? 31.043 7.145 5.791 1.00 98.31 350 GLU A O 1
ATOM 2594 N N . ALA A 1 351 ? 29.614 6.633 7.448 1.00 98.25 351 ALA A N 1
ATOM 2595 C CA . ALA A 1 351 ? 29.890 5.199 7.422 1.00 98.25 351 ALA A CA 1
ATOM 2596 C C . ALA A 1 351 ? 29.577 4.570 6.052 1.00 98.25 351 ALA A C 1
ATOM 2598 O O . ALA A 1 351 ? 30.365 3.767 5.540 1.00 98.25 351 ALA A O 1
ATOM 2599 N N . PHE A 1 352 ? 28.455 4.959 5.443 1.00 98.56 352 PHE A N 1
ATOM 2600 C CA . PHE A 1 352 ? 28.073 4.526 4.103 1.00 98.56 352 PHE A CA 1
ATOM 2601 C C . PHE A 1 352 ? 29.066 5.013 3.042 1.00 98.56 352 PHE A C 1
ATOM 2603 O O . PHE A 1 352 ? 29.558 4.205 2.254 1.00 98.56 352 PHE A O 1
ATOM 2610 N N . CYS A 1 353 ? 29.415 6.302 3.032 1.00 98.44 353 CYS A N 1
ATOM 2611 C CA . CYS A 1 353 ? 30.340 6.869 2.048 1.00 98.44 353 CYS A CA 1
ATOM 2612 C C . CYS A 1 353 ? 31.763 6.311 2.198 1.00 98.44 353 CYS A C 1
ATOM 2614 O O . CYS A 1 353 ? 32.380 5.960 1.189 1.00 98.44 353 CYS A O 1
ATOM 2616 N N . ASP A 1 354 ? 32.261 6.161 3.431 1.00 98.25 354 ASP A N 1
ATOM 2617 C CA . ASP A 1 354 ? 33.544 5.516 3.743 1.00 98.25 354 ASP A CA 1
ATOM 2618 C C . ASP A 1 354 ? 33.618 4.124 3.107 1.00 98.25 354 ASP A C 1
ATOM 2620 O O . ASP A 1 354 ? 34.597 3.765 2.442 1.00 98.25 354 ASP A O 1
ATOM 2624 N N . TRP A 1 355 ? 32.564 3.329 3.305 1.00 98.38 355 TRP A N 1
ATOM 2625 C CA . TRP A 1 355 ? 32.493 1.978 2.776 1.00 98.38 355 TRP A CA 1
ATOM 2626 C C . TRP A 1 355 ? 32.332 1.964 1.254 1.00 98.38 355 TRP A C 1
ATOM 2628 O O . TRP A 1 355 ? 33.097 1.279 0.574 1.00 98.38 355 TRP A O 1
ATOM 2638 N N . LEU A 1 356 ? 31.388 2.729 0.705 1.00 98.12 356 LEU A N 1
ATOM 2639 C CA . LEU A 1 356 ? 31.087 2.745 -0.726 1.00 98.12 356 LEU A CA 1
ATOM 2640 C C . LEU A 1 356 ? 32.311 3.177 -1.536 1.00 98.12 356 LEU A C 1
ATOM 2642 O O . LEU A 1 356 ? 32.720 2.489 -2.471 1.00 98.12 356 LEU A O 1
ATOM 2646 N N . LEU A 1 357 ? 32.943 4.284 -1.148 1.00 96.88 357 LEU A N 1
ATOM 2647 C CA . LEU A 1 357 ? 34.093 4.839 -1.861 1.00 96.88 357 LEU A CA 1
ATOM 2648 C C . LEU A 1 357 ? 35.382 4.056 -1.578 1.00 96.88 357 LEU A C 1
ATOM 2650 O O . LEU A 1 357 ? 36.253 3.966 -2.445 1.00 96.88 357 LEU A O 1
ATOM 2654 N N . GLY A 1 358 ? 35.513 3.463 -0.388 1.00 96.56 358 GLY A N 1
ATOM 2655 C CA . GLY A 1 358 ? 36.676 2.662 -0.008 1.00 96.56 358 GLY A CA 1
ATOM 2656 C C . GLY A 1 358 ? 36.687 1.253 -0.609 1.00 96.56 358 GLY A C 1
ATOM 2657 O O . GLY A 1 358 ? 37.744 0.764 -1.017 1.00 96.56 358 GLY A O 1
ATOM 2658 N N . VAL A 1 359 ? 35.528 0.593 -0.668 1.00 96.25 359 VAL A N 1
ATOM 2659 C CA . VAL A 1 359 ? 35.384 -0.815 -1.084 1.00 96.25 359 VAL A CA 1
ATOM 2660 C C . VAL A 1 359 ? 34.903 -0.934 -2.531 1.00 96.25 359 VAL A C 1
ATOM 2662 O O . VAL A 1 359 ? 35.385 -1.797 -3.268 1.00 96.25 359 VAL A O 1
ATOM 2665 N N . HIS A 1 360 ? 34.019 -0.038 -2.976 1.00 95.19 360 HIS A N 1
ATOM 2666 C CA . HIS A 1 360 ? 33.360 -0.094 -4.284 1.00 95.19 360 HIS A CA 1
ATOM 2667 C C . HIS A 1 360 ? 33.556 1.184 -5.137 1.00 95.19 360 HIS A C 1
ATOM 2669 O O . HIS A 1 360 ? 32.598 1.661 -5.747 1.00 95.19 360 HIS A O 1
ATOM 2675 N N . PRO A 1 361 ? 34.790 1.705 -5.318 1.00 90.06 361 PRO A N 1
ATOM 2676 C CA . PRO A 1 361 ? 35.042 3.020 -5.934 1.00 90.06 361 PRO A CA 1
ATOM 2677 C C . PRO A 1 361 ? 34.582 3.179 -7.396 1.00 90.06 361 PRO A C 1
ATOM 2679 O O . PRO A 1 361 ? 34.653 4.274 -7.939 1.00 90.06 361 PRO A O 1
ATOM 2682 N N . ASN A 1 362 ? 34.174 2.097 -8.069 1.00 90.31 362 ASN A N 1
ATOM 2683 C CA . ASN A 1 362 ? 33.708 2.113 -9.462 1.00 90.31 362 ASN A CA 1
ATOM 2684 C C . ASN A 1 362 ? 32.385 1.347 -9.660 1.00 90.31 362 ASN A C 1
ATOM 2686 O O . ASN A 1 362 ? 32.093 0.911 -10.780 1.00 90.31 362 ASN A O 1
ATOM 2690 N N . ARG A 1 363 ? 31.607 1.107 -8.595 1.00 95.56 363 ARG A N 1
ATOM 2691 C CA . ARG A 1 363 ? 30.268 0.516 -8.738 1.00 95.56 363 ARG A CA 1
ATOM 2692 C C . ARG A 1 363 ? 29.238 1.610 -8.988 1.00 95.56 363 ARG A C 1
ATOM 2694 O O . ARG A 1 363 ? 29.320 2.694 -8.424 1.00 95.56 363 ARG A O 1
ATOM 2701 N N . ALA A 1 364 ? 28.294 1.303 -9.869 1.00 97.56 364 ALA A N 1
ATOM 2702 C CA . ALA A 1 364 ? 27.092 2.097 -10.042 1.00 97.56 364 ALA A CA 1
ATOM 2703 C C . ALA A 1 364 ? 26.057 1.732 -8.971 1.00 97.56 364 ALA A C 1
ATOM 2705 O O . ALA A 1 364 ? 26.148 0.661 -8.367 1.00 97.56 364 ALA A O 1
ATOM 2706 N N . LEU A 1 365 ? 25.075 2.605 -8.782 1.00 98.56 365 LEU A N 1
ATOM 2707 C CA . LEU A 1 365 ? 23.960 2.427 -7.856 1.00 98.56 365 LEU A CA 1
ATOM 2708 C C . LEU A 1 365 ? 22.663 2.226 -8.640 1.00 98.56 365 LEU A C 1
ATOM 2710 O O . LEU A 1 365 ? 22.506 2.810 -9.714 1.00 98.56 365 LEU A O 1
ATOM 2714 N N . LEU A 1 366 ? 21.748 1.432 -8.097 1.00 98.81 366 LEU A N 1
ATOM 2715 C CA . LEU A 1 366 ? 20.410 1.184 -8.623 1.00 98.81 366 LEU A CA 1
ATOM 2716 C C . LEU A 1 366 ? 19.389 1.332 -7.492 1.00 98.81 366 LEU A C 1
ATOM 2718 O O . LEU A 1 366 ? 19.625 0.848 -6.392 1.00 98.81 366 LEU A O 1
ATOM 2722 N N . THR A 1 367 ? 18.274 1.992 -7.781 1.00 98.69 367 THR A N 1
ATOM 2723 C CA . THR A 1 367 ? 17.143 2.197 -6.858 1.00 98.69 367 THR A CA 1
ATOM 2724 C C . THR A 1 367 ? 15.821 1.936 -7.581 1.00 98.69 367 THR A C 1
ATOM 2726 O O . THR A 1 367 ? 15.770 1.920 -8.822 1.00 98.69 367 THR A O 1
ATOM 2729 N N . TRP A 1 368 ? 14.744 1.782 -6.812 1.00 98.31 368 TRP A N 1
ATOM 2730 C CA . TRP A 1 368 ? 13.375 1.901 -7.302 1.00 98.31 368 TRP A CA 1
ATOM 2731 C C . TRP A 1 368 ? 12.862 3.313 -6.999 1.00 98.31 368 TRP A C 1
ATOM 2733 O O . TRP A 1 368 ? 12.663 3.652 -5.844 1.00 98.31 368 TRP A O 1
ATOM 2743 N N . ASN A 1 369 ? 12.649 4.156 -8.017 1.00 96.62 369 ASN A N 1
ATOM 2744 C CA . ASN A 1 369 ? 12.139 5.529 -7.854 1.00 96.62 369 ASN A CA 1
ATOM 2745 C C . ASN A 1 369 ? 13.087 6.490 -7.093 1.00 96.62 369 ASN A C 1
ATOM 2747 O O . ASN A 1 369 ? 12.677 7.558 -6.617 1.00 96.62 369 ASN A O 1
ATOM 2751 N N . GLY A 1 370 ? 14.386 6.177 -7.038 1.00 96.50 370 GLY A N 1
ATOM 2752 C CA . GLY A 1 370 ? 15.353 6.952 -6.265 1.00 96.50 370 GLY A CA 1
ATOM 2753 C C . GLY A 1 370 ? 15.540 8.396 -6.723 1.00 96.50 370 GLY A C 1
ATOM 2754 O O . GLY A 1 370 ? 15.885 9.252 -5.907 1.00 96.50 370 GLY A O 1
ATOM 2755 N N . TRP A 1 371 ? 15.260 8.756 -7.982 1.00 97.31 371 TRP A N 1
ATOM 2756 C CA . TRP A 1 371 ? 15.323 10.174 -8.384 1.00 97.31 371 TRP A CA 1
ATOM 2757 C C . TRP A 1 371 ? 14.270 11.044 -7.697 1.00 97.31 371 TRP A C 1
ATOM 2759 O O . TRP A 1 371 ? 14.481 12.251 -7.532 1.00 97.31 371 TRP A O 1
ATOM 2769 N N . ARG A 1 372 ? 13.131 10.459 -7.315 1.00 94.62 372 ARG A N 1
ATOM 2770 C CA . ARG A 1 372 ? 12.064 11.173 -6.606 1.00 94.62 372 ARG A CA 1
ATOM 2771 C C . ARG A 1 372 ? 12.215 11.097 -5.090 1.00 94.62 372 ARG A C 1
ATOM 2773 O O . ARG A 1 372 ? 11.694 11.996 -4.424 1.00 94.62 372 ARG A O 1
ATOM 2780 N N . PHE A 1 373 ? 12.957 10.111 -4.582 1.00 95.12 373 PHE A N 1
ATOM 2781 C CA . PHE A 1 373 ? 13.136 9.872 -3.153 1.00 95.12 373 PHE A CA 1
ATOM 2782 C C . PHE A 1 373 ? 14.611 9.679 -2.748 1.00 95.12 373 PHE A C 1
ATOM 2784 O O . PHE A 1 373 ? 15.249 10.655 -2.343 1.00 95.12 373 PHE A O 1
ATOM 2791 N N . ASP A 1 374 ? 15.185 8.484 -2.900 1.00 98.12 374 ASP A N 1
ATOM 2792 C CA . ASP A 1 374 ? 16.490 8.085 -2.349 1.00 98.12 374 ASP A CA 1
ATOM 2793 C C . ASP A 1 374 ? 17.632 9.031 -2.708 1.00 98.12 374 ASP A C 1
ATOM 2795 O O . ASP A 1 374 ? 18.244 9.655 -1.845 1.00 98.12 374 ASP A O 1
ATOM 2799 N N . TYR A 1 375 ? 17.921 9.194 -4.001 1.00 98.25 375 TYR A N 1
ATOM 2800 C CA . TYR A 1 375 ? 19.012 10.039 -4.478 1.00 98.25 375 TYR A CA 1
ATOM 2801 C C . TYR A 1 375 ? 18.773 11.504 -4.153 1.00 98.25 375 TYR A C 1
ATOM 2803 O O . TYR A 1 375 ? 19.725 12.225 -3.859 1.00 98.25 375 TYR A O 1
ATOM 2811 N N . ARG A 1 376 ? 17.514 11.952 -4.171 1.00 96.75 376 ARG A N 1
ATOM 2812 C CA . ARG A 1 376 ? 17.159 13.317 -3.777 1.00 96.75 376 ARG A CA 1
ATOM 2813 C C . ARG A 1 376 ? 17.536 13.570 -2.318 1.00 96.75 376 ARG A C 1
ATOM 2815 O O . ARG A 1 376 ? 18.142 14.606 -2.029 1.00 96.75 376 ARG A O 1
ATOM 2822 N N . HIS A 1 377 ? 17.180 12.657 -1.418 1.00 97.88 377 HIS A N 1
ATOM 2823 C CA . HIS A 1 377 ? 17.471 12.794 0.005 1.00 97.88 377 HIS A CA 1
ATOM 2824 C C . HIS A 1 377 ? 18.949 12.551 0.299 1.00 97.88 377 HIS A C 1
ATOM 2826 O O . HIS A 1 377 ? 19.573 13.422 0.897 1.00 97.88 377 HIS A O 1
ATOM 2832 N N . LEU A 1 378 ? 19.555 11.484 -0.221 1.00 98.44 378 LEU A N 1
ATOM 2833 C CA . LEU A 1 378 ? 20.988 11.211 -0.079 1.00 98.44 378 LEU A CA 1
ATOM 2834 C C . LEU A 1 378 ? 21.850 12.380 -0.576 1.00 98.44 378 LEU A C 1
ATOM 2836 O O . LEU A 1 378 ? 22.713 12.838 0.167 1.00 98.44 378 LEU A O 1
ATOM 2840 N N . SER A 1 379 ? 21.596 12.943 -1.767 1.00 98.06 379 SER A N 1
ATOM 2841 C CA . SER A 1 379 ? 22.344 14.121 -2.248 1.00 98.06 379 SER A CA 1
ATOM 2842 C C . SER A 1 379 ? 22.192 15.321 -1.308 1.00 98.06 379 SER A C 1
ATOM 2844 O O . SER A 1 379 ? 23.182 15.988 -1.002 1.00 98.06 379 SER A O 1
ATOM 2846 N N . ALA A 1 380 ? 20.977 15.612 -0.831 1.00 97.69 380 ALA A N 1
ATOM 2847 C CA . ALA A 1 380 ? 20.739 16.741 0.071 1.00 97.69 380 ALA A CA 1
ATOM 2848 C C . ALA A 1 380 ? 21.415 16.549 1.440 1.00 97.69 380 ALA A C 1
ATOM 2850 O O . ALA A 1 380 ? 22.047 17.476 1.958 1.00 97.69 380 ALA A O 1
ATOM 2851 N N . PHE A 1 381 ? 21.311 15.347 2.004 1.00 98.19 381 PHE A N 1
ATOM 2852 C CA . PHE A 1 381 ? 21.874 14.986 3.299 1.00 98.19 381 PHE A CA 1
ATOM 2853 C C . PHE A 1 381 ? 23.401 14.922 3.255 1.00 98.19 381 PHE A C 1
ATOM 2855 O O . PHE A 1 381 ? 24.046 15.553 4.088 1.00 98.19 381 PHE A O 1
ATOM 2862 N N . ILE A 1 382 ? 24.000 14.285 2.244 1.00 98.50 382 ILE A N 1
ATOM 2863 C CA . ILE A 1 382 ? 25.460 14.255 2.059 1.00 98.50 382 ILE A CA 1
ATOM 2864 C C . ILE A 1 382 ? 26.001 15.677 1.889 1.00 98.50 382 ILE A C 1
ATOM 2866 O O . ILE A 1 382 ? 26.939 16.062 2.582 1.00 98.50 382 ILE A O 1
ATOM 2870 N N . ALA A 1 383 ? 25.384 16.508 1.045 1.00 98.12 383 ALA A N 1
ATOM 2871 C CA . ALA A 1 383 ? 25.831 17.889 0.855 1.00 98.12 383 ALA A CA 1
ATOM 2872 C C . ALA A 1 383 ? 25.754 18.742 2.137 1.00 98.12 383 ALA A C 1
ATOM 2874 O O . ALA A 1 383 ? 26.518 19.698 2.281 1.00 98.12 383 ALA A O 1
ATOM 2875 N N . THR A 1 384 ? 24.842 18.415 3.055 1.00 97.81 384 THR A N 1
ATOM 2876 C CA . THR A 1 384 ? 24.616 19.179 4.290 1.00 97.81 384 THR A CA 1
ATOM 2877 C C . THR A 1 384 ? 25.458 18.665 5.458 1.00 97.81 384 THR A C 1
ATOM 2879 O O . THR A 1 384 ? 26.069 19.465 6.168 1.00 97.81 384 THR A O 1
ATOM 2882 N N . HIS A 1 385 ? 25.502 17.349 5.654 1.00 97.75 385 HIS A N 1
ATOM 2883 C CA . HIS A 1 385 ? 26.030 16.702 6.857 1.00 97.75 385 HIS A CA 1
ATOM 2884 C C . HIS A 1 385 ? 27.388 16.024 6.635 1.00 97.75 385 HIS A C 1
ATOM 2886 O O . HIS A 1 385 ? 28.193 15.990 7.559 1.00 97.75 385 HIS A O 1
ATOM 2892 N N . ALA A 1 386 ? 27.697 15.600 5.405 1.00 97.19 386 ALA A N 1
ATOM 2893 C CA . ALA A 1 386 ? 28.989 15.023 5.019 1.00 97.19 386 ALA A CA 1
ATOM 2894 C C . ALA A 1 386 ? 29.572 15.712 3.760 1.00 97.19 386 ALA A C 1
ATOM 2896 O O . ALA A 1 386 ? 29.896 15.052 2.768 1.00 97.19 386 ALA A O 1
ATOM 2897 N N . PRO A 1 387 ? 29.724 17.057 3.751 1.00 97.81 387 PRO A N 1
ATOM 2898 C CA . PRO A 1 387 ? 29.988 17.832 2.531 1.00 97.81 387 PRO A CA 1
ATOM 2899 C C . PRO A 1 387 ? 31.314 17.493 1.843 1.00 97.81 387 PRO A C 1
ATOM 2901 O O . PRO A 1 387 ? 31.506 17.817 0.673 1.00 97.81 387 PRO A O 1
ATOM 2904 N N . TYR A 1 388 ? 32.243 16.861 2.559 1.00 97.31 388 TYR A N 1
ATOM 2905 C CA . TYR A 1 388 ? 33.518 16.417 2.008 1.00 97.31 388 TYR A CA 1
ATOM 2906 C C . TYR A 1 388 ? 33.389 15.190 1.091 1.00 97.31 388 TYR A C 1
ATOM 2908 O O . TYR A 1 388 ? 34.342 14.918 0.374 1.00 97.31 388 TYR A O 1
ATOM 2916 N N . TYR A 1 389 ? 32.237 14.507 1.081 1.00 98.19 389 TYR A N 1
ATOM 2917 C CA . TYR A 1 389 ? 31.897 13.444 0.128 1.00 98.19 389 TYR A CA 1
ATOM 2918 C C . TYR A 1 389 ? 31.021 13.909 -1.036 1.00 98.19 389 TYR A C 1
ATOM 2920 O O . TYR A 1 389 ? 30.715 13.118 -1.925 1.00 98.19 389 TYR A O 1
ATOM 2928 N N . ALA A 1 390 ? 30.587 15.172 -1.055 1.00 97.56 390 ALA A N 1
ATOM 2929 C CA . ALA A 1 390 ? 29.586 15.631 -2.013 1.00 97.56 390 ALA A CA 1
ATOM 2930 C C . ALA A 1 390 ? 30.063 15.548 -3.475 1.00 97.56 390 ALA A C 1
ATOM 2932 O O . ALA A 1 390 ? 29.286 15.169 -4.347 1.00 97.56 390 ALA A O 1
ATOM 2933 N N . GLU A 1 391 ? 31.328 15.875 -3.763 1.00 97.69 391 GLU A N 1
ATOM 2934 C CA . GLU A 1 391 ? 31.865 15.804 -5.132 1.00 97.69 391 GLU A CA 1
ATOM 2935 C C . GLU A 1 391 ? 31.978 14.350 -5.609 1.00 97.69 391 GLU A C 1
ATOM 2937 O O . GLU A 1 391 ? 31.553 14.014 -6.718 1.00 97.69 391 GLU A O 1
ATOM 2942 N N . GLU A 1 392 ? 32.497 13.475 -4.750 1.00 97.56 392 GLU A N 1
ATOM 2943 C CA . GLU A 1 392 ? 32.614 12.046 -5.002 1.00 97.56 392 GLU A CA 1
ATOM 2944 C C . GLU A 1 392 ? 31.238 11.416 -5.204 1.00 97.56 392 GLU A C 1
ATOM 2946 O O . GLU A 1 392 ? 31.048 10.726 -6.206 1.00 97.56 392 GLU A O 1
ATOM 2951 N N . TRP A 1 393 ? 30.270 11.706 -4.329 1.00 97.69 393 TRP A N 1
ATOM 2952 C CA . TRP A 1 393 ? 28.890 11.236 -4.439 1.00 97.69 393 TRP A CA 1
ATOM 2953 C C . TRP A 1 393 ? 28.277 11.597 -5.789 1.00 97.69 393 TRP A C 1
ATOM 2955 O O . TRP A 1 393 ? 27.758 10.721 -6.481 1.00 97.69 393 TRP A O 1
ATOM 2965 N N . GLU A 1 394 ? 28.368 12.859 -6.212 1.00 96.81 394 GLU A N 1
ATOM 2966 C CA . GLU A 1 394 ? 27.816 13.310 -7.494 1.00 96.81 394 GLU A CA 1
ATOM 2967 C C . GLU A 1 394 ? 28.475 12.615 -8.696 1.00 96.81 394 GLU A C 1
ATOM 2969 O O . GLU A 1 394 ? 27.824 12.395 -9.718 1.00 96.81 394 GLU A O 1
ATOM 2974 N N . SER A 1 395 ? 29.736 12.190 -8.569 1.00 96.56 395 SER A N 1
ATOM 2975 C CA . SER A 1 395 ? 30.442 11.453 -9.623 1.00 96.56 395 SER A CA 1
ATOM 2976 C C . SER A 1 395 ? 30.005 9.989 -9.774 1.00 96.56 395 SER A C 1
ATOM 2978 O O . SER A 1 395 ? 30.255 9.387 -10.823 1.00 96.56 395 SER A O 1
ATOM 2980 N N . ILE A 1 396 ? 29.342 9.412 -8.761 1.00 97.25 396 ILE A N 1
ATOM 2981 C CA . ILE A 1 396 ? 28.891 8.016 -8.790 1.00 97.25 396 ILE A CA 1
ATOM 2982 C C . ILE A 1 396 ? 27.766 7.860 -9.825 1.00 97.25 396 ILE A C 1
ATOM 2984 O O . ILE A 1 396 ? 26.763 8.579 -9.742 1.00 97.25 396 ILE A O 1
ATOM 2988 N N . PRO A 1 397 ? 27.878 6.904 -10.764 1.00 97.31 397 PRO A N 1
ATOM 2989 C CA . PRO A 1 397 ? 26.799 6.558 -11.683 1.00 97.31 397 PRO A CA 1
ATOM 2990 C C . PRO A 1 397 ? 25.576 6.028 -10.928 1.00 97.31 397 PRO A C 1
ATOM 2992 O O . PRO A 1 397 ? 25.683 5.073 -10.159 1.00 97.31 397 PRO A O 1
ATOM 2995 N N . LYS A 1 398 ? 24.416 6.640 -11.170 1.00 97.94 398 LYS A N 1
ATOM 2996 C CA . LYS A 1 398 ? 23.141 6.332 -10.511 1.00 97.94 398 LYS A CA 1
ATOM 2997 C C . LYS A 1 398 ? 22.099 5.943 -11.546 1.00 97.94 398 LYS A C 1
ATOM 2999 O O . LYS A 1 398 ? 22.006 6.578 -12.600 1.00 97.94 398 LYS A O 1
ATOM 3004 N N . PHE A 1 399 ? 21.323 4.920 -11.230 1.00 98.38 399 PHE A N 1
ATOM 3005 C CA . PHE A 1 399 ? 20.301 4.351 -12.090 1.00 98.38 399 PHE A CA 1
ATOM 3006 C C . PHE A 1 399 ? 18.999 4.162 -11.315 1.00 98.38 399 PHE A C 1
ATOM 3008 O O . PHE A 1 399 ? 19.005 3.883 -10.121 1.00 98.38 399 PHE A O 1
ATOM 3015 N N . ASP A 1 400 ? 17.879 4.288 -12.013 1.00 98.38 400 ASP A N 1
ATOM 3016 C CA . ASP A 1 400 ? 16.548 4.167 -11.428 1.00 98.38 400 ASP A CA 1
ATOM 3017 C C . ASP A 1 400 ? 15.716 3.247 -12.320 1.00 98.38 400 ASP A C 1
ATOM 3019 O O . ASP A 1 400 ? 15.484 3.551 -13.497 1.00 98.38 400 ASP A O 1
ATOM 3023 N N . LEU A 1 401 ? 15.335 2.089 -11.776 1.00 98.50 401 LEU A N 1
ATOM 3024 C CA . LEU A 1 401 ? 14.601 1.079 -12.532 1.00 98.50 401 LEU A CA 1
ATOM 3025 C C . LEU A 1 401 ? 13.145 1.491 -12.765 1.00 98.50 401 LEU A C 1
ATOM 3027 O O . LEU A 1 401 ? 12.605 1.191 -13.827 1.00 98.50 401 LEU A O 1
ATOM 3031 N N . TYR A 1 402 ? 12.534 2.215 -11.826 1.00 98.00 402 TYR A N 1
ATOM 3032 C CA . TYR A 1 402 ? 11.166 2.712 -11.962 1.00 98.00 402 TYR A CA 1
ATOM 3033 C C . TYR A 1 402 ? 11.072 3.757 -13.075 1.00 98.00 402 TYR A C 1
ATOM 3035 O O . TYR A 1 402 ? 10.183 3.688 -13.928 1.00 98.00 402 TYR A O 1
ATOM 3043 N N . LEU A 1 403 ? 12.017 4.706 -13.099 1.00 97.50 403 LEU A N 1
ATOM 3044 C CA . LEU A 1 403 ? 12.113 5.694 -14.175 1.00 97.50 403 LEU A CA 1
ATOM 3045 C C . LEU A 1 403 ? 12.206 4.989 -15.530 1.00 97.50 403 LEU A C 1
ATOM 3047 O O . LEU A 1 403 ? 11.392 5.249 -16.408 1.00 97.50 403 LEU A O 1
ATOM 3051 N N . TRP A 1 404 ? 13.135 4.042 -15.661 1.00 98.12 404 TRP A N 1
ATOM 3052 C CA . TRP A 1 404 ? 13.348 3.324 -16.912 1.00 98.12 404 TRP A CA 1
ATOM 3053 C C . TRP A 1 404 ? 12.136 2.477 -17.327 1.00 98.12 404 TRP A C 1
ATOM 3055 O O . TRP A 1 404 ? 11.710 2.544 -18.477 1.00 98.12 404 TRP A O 1
ATOM 3065 N N . ALA A 1 405 ? 11.573 1.675 -16.420 1.00 96.94 405 ALA A N 1
ATOM 3066 C CA . ALA A 1 405 ? 10.514 0.723 -16.750 1.00 96.94 405 ALA A CA 1
ATOM 3067 C C . ALA A 1 405 ? 9.171 1.420 -16.985 1.00 96.94 405 ALA A C 1
ATOM 3069 O O . ALA A 1 405 ? 8.532 1.188 -18.011 1.00 96.94 405 ALA A O 1
ATOM 3070 N N . VAL A 1 406 ? 8.765 2.271 -16.039 1.00 94.12 406 VAL A N 1
ATOM 3071 C CA . VAL A 1 406 ? 7.410 2.829 -15.957 1.00 94.12 406 VAL A CA 1
ATOM 3072 C C . VAL A 1 406 ? 7.342 4.217 -16.579 1.00 94.12 406 VAL A C 1
ATOM 3074 O O . VAL A 1 406 ? 6.482 4.470 -17.415 1.00 94.12 406 VAL A O 1
ATOM 3077 N N . THR A 1 407 ? 8.234 5.129 -16.181 1.00 93.62 407 THR A N 1
ATOM 3078 C CA . THR A 1 407 ? 8.148 6.537 -16.617 1.00 93.62 407 THR A CA 1
ATOM 3079 C C . THR A 1 407 ? 8.591 6.719 -18.070 1.00 93.62 407 THR A C 1
ATOM 3081 O O . THR A 1 407 ? 7.953 7.467 -18.807 1.00 93.62 407 THR A O 1
ATOM 3084 N N . ASP A 1 408 ? 9.642 6.013 -18.484 1.00 96.00 408 ASP A N 1
ATOM 3085 C CA . ASP A 1 408 ? 10.145 6.006 -19.862 1.00 96.00 408 ASP A CA 1
ATOM 3086 C C . ASP A 1 408 ? 9.465 4.926 -20.730 1.00 96.00 408 ASP A C 1
ATOM 3088 O O . ASP A 1 408 ? 9.825 4.750 -21.893 1.00 96.00 408 ASP A O 1
ATOM 3092 N N . GLU A 1 409 ? 8.470 4.216 -20.181 1.00 94.12 409 GLU A N 1
ATOM 3093 C CA . GLU A 1 409 ? 7.651 3.208 -20.871 1.00 94.12 409 GLU A CA 1
ATOM 3094 C C . GLU A 1 409 ? 8.480 2.106 -21.572 1.00 94.12 409 GLU A C 1
ATOM 3096 O O . GLU A 1 409 ? 8.132 1.634 -22.657 1.00 94.12 409 GLU A O 1
ATOM 3101 N N . ASN A 1 410 ? 9.588 1.659 -20.965 1.00 96.12 410 ASN A N 1
ATOM 3102 C CA . ASN A 1 410 ? 10.406 0.580 -21.534 1.00 96.12 410 ASN A CA 1
ATOM 3103 C C . ASN A 1 410 ? 9.902 -0.829 -21.184 1.00 96.12 410 ASN A C 1
ATOM 3105 O O . ASN A 1 410 ? 10.285 -1.799 -21.852 1.00 96.12 410 ASN A O 1
ATOM 3109 N N . ALA A 1 411 ? 9.035 -0.969 -20.177 1.00 95.69 411 ALA A N 1
ATOM 3110 C CA . ALA A 1 411 ? 8.460 -2.250 -19.779 1.00 95.69 411 ALA A CA 1
ATOM 3111 C C . ALA A 1 411 ? 6.991 -2.135 -19.335 1.00 95.69 411 ALA A C 1
ATOM 3113 O O . ALA A 1 411 ? 6.559 -1.123 -18.797 1.00 95.69 411 ALA A O 1
ATOM 3114 N N . MET A 1 412 ? 6.231 -3.214 -19.532 1.00 94.44 412 MET A N 1
ATOM 3115 C CA . MET A 1 412 ? 4.961 -3.460 -18.840 1.00 94.44 412 MET A CA 1
ATOM 3116 C C . MET A 1 412 ? 5.199 -4.462 -17.717 1.00 94.44 412 MET A C 1
ATOM 3118 O O . MET A 1 412 ? 5.824 -5.503 -17.940 1.00 94.44 412 MET A O 1
ATOM 3122 N N . LEU A 1 413 ? 4.681 -4.147 -16.535 1.00 95.12 413 LEU A N 1
ATOM 3123 C CA . LEU A 1 413 ? 4.871 -4.911 -15.308 1.00 95.12 413 LEU A CA 1
ATOM 3124 C C . LEU A 1 413 ? 3.527 -5.491 -14.838 1.00 95.12 413 LEU A C 1
ATOM 3126 O O . LEU A 1 413 ? 2.496 -4.873 -15.094 1.00 95.12 413 LEU A O 1
ATOM 3130 N N . PRO A 1 414 ? 3.519 -6.664 -14.180 1.00 93.50 414 PRO A N 1
ATOM 3131 C CA . PRO A 1 414 ? 2.289 -7.340 -13.761 1.00 93.50 414 PRO A CA 1
ATOM 3132 C C . PRO A 1 414 ? 1.728 -6.859 -12.415 1.00 93.50 414 PRO A C 1
ATOM 3134 O O . PRO A 1 414 ? 0.693 -7.359 -11.979 1.00 93.50 414 PRO A O 1
ATOM 3137 N N . GLY A 1 415 ? 2.387 -5.901 -11.757 1.00 89.38 415 GLY A N 1
ATOM 3138 C CA . GLY A 1 415 ? 1.889 -5.318 -10.515 1.00 89.38 415 GLY A CA 1
ATOM 3139 C C . GLY A 1 415 ? 0.566 -4.583 -10.732 1.00 89.38 415 GLY A C 1
ATOM 3140 O O . GLY A 1 415 ? 0.398 -3.853 -11.710 1.00 89.38 415 GLY A O 1
ATOM 3141 N N . ARG A 1 416 ? -0.383 -4.756 -9.804 1.00 82.06 416 ARG A N 1
ATOM 3142 C CA . ARG A 1 416 ? -1.651 -3.998 -9.810 1.00 82.06 416 ARG A CA 1
ATOM 3143 C C . ARG A 1 416 ? -1.420 -2.503 -9.595 1.00 82.06 416 ARG A C 1
ATOM 3145 O O . ARG A 1 416 ? -2.149 -1.677 -10.135 1.00 82.06 416 ARG A O 1
ATOM 3152 N N . THR A 1 417 ? -0.365 -2.181 -8.854 1.00 85.56 417 THR A N 1
ATOM 3153 C CA . THR A 1 417 ? 0.245 -0.855 -8.780 1.00 85.56 417 THR A CA 1
ATOM 3154 C C . THR A 1 417 ? 1.699 -0.950 -9.246 1.00 85.56 417 THR A C 1
ATOM 3156 O O . THR A 1 417 ? 2.247 -2.044 -9.383 1.00 85.56 417 THR A O 1
ATOM 3159 N N . ASN A 1 418 ? 2.350 0.196 -9.458 1.00 89.62 418 ASN A N 1
ATOM 3160 C CA . ASN A 1 418 ? 3.790 0.240 -9.731 1.00 89.62 418 ASN A CA 1
ATOM 3161 C C . ASN A 1 418 ? 4.633 0.422 -8.449 1.00 89.62 418 ASN A C 1
ATOM 3163 O O . ASN A 1 418 ? 5.766 0.904 -8.524 1.00 89.62 418 ASN A O 1
ATOM 3167 N N . ARG A 1 419 ? 4.091 0.084 -7.269 1.00 91.69 419 ARG A N 1
ATOM 3168 C CA . ARG A 1 419 ? 4.901 -0.050 -6.047 1.00 91.69 419 ARG A CA 1
ATOM 3169 C C . ARG A 1 419 ? 5.841 -1.251 -6.191 1.00 91.69 419 ARG A C 1
ATOM 3171 O O . ARG A 1 419 ? 5.502 -2.203 -6.893 1.00 91.69 419 ARG A O 1
ATOM 3178 N N . LEU A 1 420 ? 7.014 -1.187 -5.558 1.00 95.56 420 LEU A N 1
ATOM 3179 C CA . LEU A 1 420 ? 8.042 -2.223 -5.695 1.00 95.56 420 LEU A CA 1
ATOM 3180 C C . LEU A 1 420 ? 7.508 -3.592 -5.267 1.00 95.56 420 LEU A C 1
ATOM 3182 O O . LEU A 1 420 ? 7.539 -4.523 -6.066 1.00 95.56 420 LEU A O 1
ATOM 3186 N N . GLU A 1 421 ? 6.951 -3.667 -4.063 1.00 92.12 421 GLU A N 1
ATOM 3187 C CA . GLU A 1 421 ? 6.332 -4.859 -3.480 1.00 92.12 421 GLU A CA 1
ATOM 3188 C C . GLU A 1 421 ? 5.279 -5.483 -4.410 1.00 92.12 421 GLU A C 1
ATOM 3190 O O . GLU A 1 421 ? 5.396 -6.642 -4.806 1.00 92.12 421 GLU A O 1
ATOM 3195 N N . ALA A 1 422 ? 4.312 -4.683 -4.876 1.00 90.81 422 ALA A N 1
ATOM 3196 C CA . ALA A 1 422 ? 3.250 -5.150 -5.768 1.00 90.81 422 ALA A CA 1
ATOM 3197 C C . ALA A 1 422 ? 3.789 -5.720 -7.092 1.00 90.81 422 ALA A C 1
ATOM 3199 O O . ALA A 1 422 ? 3.252 -6.693 -7.624 1.00 90.81 422 ALA A O 1
ATOM 3200 N N . VAL A 1 423 ? 4.847 -5.122 -7.647 1.00 95.88 423 VAL A N 1
ATOM 3201 C CA . VAL A 1 423 ? 5.499 -5.617 -8.867 1.00 95.88 423 VAL A CA 1
ATOM 3202 C C . VAL A 1 423 ? 6.330 -6.868 -8.583 1.00 95.88 423 VAL A C 1
ATOM 3204 O O . VAL A 1 423 ? 6.284 -7.813 -9.371 1.00 95.88 423 VAL A O 1
ATOM 3207 N N . ALA A 1 424 ? 7.099 -6.883 -7.495 1.00 96.75 424 ALA A N 1
ATOM 3208 C CA . ALA A 1 424 ? 7.971 -7.989 -7.122 1.00 96.75 424 ALA A CA 1
ATOM 3209 C C . ALA A 1 424 ? 7.158 -9.252 -6.814 1.00 96.75 424 ALA A C 1
ATOM 3211 O O . ALA A 1 424 ? 7.428 -10.302 -7.402 1.00 96.75 424 ALA A O 1
ATOM 3212 N N . SER A 1 425 ? 6.113 -9.128 -5.992 1.00 93.31 425 SER A N 1
ATOM 3213 C CA . SER A 1 425 ? 5.180 -10.208 -5.654 1.00 93.31 425 SER A CA 1
ATOM 3214 C C . SER A 1 425 ? 4.481 -10.761 -6.901 1.00 93.31 425 SER A C 1
ATOM 3216 O O . SER A 1 425 ? 4.518 -11.966 -7.160 1.00 93.31 425 SER A O 1
ATOM 3218 N N . ALA A 1 426 ? 3.969 -9.890 -7.782 1.00 93.19 426 ALA A N 1
ATOM 3219 C CA . ALA A 1 426 ? 3.368 -10.315 -9.052 1.00 93.19 426 ALA A CA 1
ATOM 3220 C C . ALA A 1 426 ? 4.358 -11.035 -9.992 1.00 93.19 426 ALA A C 1
ATOM 3222 O O . ALA A 1 426 ? 3.948 -11.806 -10.858 1.00 93.19 426 ALA A O 1
ATOM 3223 N N . LEU A 1 427 ? 5.662 -10.808 -9.814 1.00 95.88 427 LEU A N 1
ATOM 3224 C CA . LEU A 1 427 ? 6.751 -11.496 -10.510 1.00 95.88 427 LEU A CA 1
ATOM 3225 C C . LEU A 1 427 ? 7.303 -12.709 -9.732 1.00 95.88 427 LEU A C 1
ATOM 3227 O O . LEU A 1 427 ? 8.369 -13.233 -10.080 1.00 95.88 427 LEU A O 1
ATOM 3231 N N . GLY A 1 428 ? 6.599 -13.158 -8.691 1.00 95.00 428 GLY A N 1
ATOM 3232 C CA . GLY A 1 428 ? 6.925 -14.341 -7.896 1.00 95.00 428 GLY A CA 1
ATOM 3233 C C . GLY A 1 428 ? 8.086 -14.150 -6.922 1.00 95.00 428 GLY A C 1
ATOM 3234 O O . GLY A 1 428 ? 8.832 -15.100 -6.693 1.00 95.00 428 GLY A O 1
ATOM 3235 N N . TYR A 1 429 ? 8.298 -12.929 -6.428 1.00 96.12 429 TYR A N 1
ATOM 3236 C CA . TYR A 1 429 ? 9.142 -12.694 -5.256 1.00 96.12 429 TYR A CA 1
ATOM 3237 C C . TYR A 1 429 ? 8.383 -13.115 -3.993 1.00 96.12 429 TYR A C 1
ATOM 3239 O O . TYR A 1 429 ? 7.197 -12.817 -3.876 1.00 96.12 429 TYR A O 1
ATOM 3247 N N . GLU A 1 430 ? 9.058 -13.813 -3.085 1.00 93.19 430 GLU A N 1
ATOM 3248 C CA . GLU A 1 430 ? 8.553 -14.116 -1.742 1.00 93.19 430 GLU A CA 1
ATOM 3249 C C . GLU A 1 430 ? 9.225 -13.114 -0.800 1.00 93.19 430 GLU A C 1
ATOM 3251 O O . GLU A 1 430 ? 10.458 -13.068 -0.762 1.00 93.19 430 GLU A O 1
ATOM 3256 N N . ASP A 1 431 ? 8.430 -12.283 -0.127 1.00 88.62 431 ASP A N 1
ATOM 3257 C CA . ASP A 1 431 ? 8.929 -11.279 0.812 1.00 88.62 431 ASP A CA 1
ATOM 3258 C C . ASP A 1 431 ? 9.510 -11.912 2.087 1.00 88.62 431 ASP A C 1
ATOM 3260 O O . ASP A 1 431 ? 9.410 -13.119 2.335 1.00 88.62 431 ASP A O 1
ATOM 3264 N N . ALA A 1 432 ? 10.175 -11.087 2.893 1.00 86.31 432 ALA A N 1
ATOM 3265 C CA . ALA A 1 432 ? 10.776 -11.514 4.154 1.00 86.31 432 ALA A CA 1
ATOM 3266 C C . ALA A 1 432 ? 9.770 -11.625 5.323 1.00 86.31 432 ALA A C 1
ATOM 3268 O O . ALA A 1 432 ? 10.204 -11.823 6.463 1.00 86.31 432 ALA A O 1
ATOM 3269 N N . GLU A 1 433 ? 8.464 -11.476 5.067 1.00 83.81 433 GLU A N 1
ATOM 3270 C CA . GLU A 1 433 ? 7.359 -11.552 6.035 1.00 83.81 433 GLU A CA 1
ATOM 3271 C C . GLU A 1 433 ? 7.588 -10.655 7.267 1.00 83.81 433 GLU A C 1
ATOM 3273 O O . GLU A 1 433 ? 7.274 -11.003 8.407 1.00 83.81 433 GLU A O 1
ATOM 3278 N N . THR A 1 434 ? 8.188 -9.475 7.066 1.00 83.50 434 THR A N 1
ATOM 3279 C CA . THR A 1 434 ? 8.484 -8.565 8.186 1.00 83.50 434 THR A CA 1
ATOM 3280 C C . THR A 1 434 ? 7.228 -7.910 8.751 1.00 83.50 434 THR A C 1
ATOM 3282 O O . THR A 1 434 ? 7.262 -7.435 9.889 1.00 83.50 434 THR A O 1
ATOM 3285 N N . GLY A 1 435 ? 6.138 -7.856 7.977 1.00 79.06 435 GLY A N 1
ATOM 3286 C CA . GLY A 1 435 ? 4.905 -7.151 8.331 1.00 79.06 435 GLY A CA 1
ATOM 3287 C C . GLY A 1 435 ? 5.139 -5.671 8.641 1.00 79.06 435 GLY A C 1
ATOM 3288 O O . GLY A 1 435 ? 4.503 -5.142 9.549 1.00 79.06 435 GLY A O 1
ATOM 3289 N N . LEU A 1 436 ? 6.144 -5.061 8.003 1.00 81.19 436 LEU A N 1
ATOM 3290 C CA . LEU A 1 436 ? 6.450 -3.639 8.100 1.00 81.19 436 LEU A CA 1
ATOM 3291 C C . LEU A 1 436 ? 6.140 -2.953 6.771 1.00 81.19 436 LEU A C 1
ATOM 3293 O O . LEU A 1 436 ? 6.390 -3.517 5.712 1.00 81.19 436 LEU A O 1
ATOM 3297 N N . ASP A 1 437 ? 5.677 -1.710 6.850 1.00 83.56 437 ASP A N 1
ATOM 3298 C CA . ASP A 1 437 ? 5.687 -0.756 5.746 1.00 83.56 437 ASP A CA 1
ATOM 3299 C C . ASP A 1 437 ? 6.519 0.493 6.099 1.00 83.56 437 ASP A C 1
ATOM 3301 O O . ASP A 1 437 ? 6.922 0.714 7.249 1.00 83.56 437 ASP A O 1
ATOM 3305 N N . GLY A 1 438 ? 6.767 1.356 5.111 1.00 84.25 438 GLY A N 1
ATOM 3306 C CA . GLY A 1 438 ? 7.546 2.581 5.312 1.00 84.25 438 GLY A CA 1
ATOM 3307 C C . GLY A 1 438 ? 6.947 3.559 6.338 1.00 84.25 438 GLY A C 1
ATOM 3308 O O . GLY A 1 438 ? 7.690 4.293 6.994 1.00 84.25 438 GLY A O 1
ATOM 3309 N N . ALA A 1 439 ? 5.623 3.584 6.523 1.00 78.31 439 ALA A N 1
ATOM 3310 C CA . ALA A 1 439 ? 4.972 4.457 7.500 1.00 78.31 439 ALA A CA 1
ATOM 3311 C C . ALA A 1 439 ? 5.152 3.928 8.930 1.00 78.31 439 ALA A C 1
ATOM 3313 O O . ALA A 1 439 ? 5.496 4.699 9.830 1.00 78.31 439 ALA A O 1
ATOM 3314 N N . GLN A 1 440 ? 4.988 2.621 9.130 1.00 81.50 440 GLN A N 1
ATOM 3315 C CA . GLN A 1 440 ? 5.244 1.920 10.387 1.00 81.50 440 GLN A CA 1
ATOM 3316 C C . GLN A 1 440 ? 6.718 2.039 10.789 1.00 81.50 440 GLN A C 1
ATOM 3318 O O . GLN A 1 440 ? 7.025 2.370 11.937 1.00 81.50 440 GLN A O 1
ATOM 3323 N N . THR A 1 441 ? 7.626 1.852 9.832 1.00 88.56 441 THR A N 1
ATOM 3324 C CA . THR A 1 441 ? 9.077 2.003 9.993 1.00 88.56 441 THR A CA 1
ATOM 3325 C C . THR A 1 441 ? 9.453 3.434 10.406 1.00 88.56 441 THR A C 1
ATOM 3327 O O . THR A 1 441 ? 10.185 3.637 11.383 1.00 88.56 441 THR A O 1
ATOM 3330 N N . ALA A 1 442 ? 8.877 4.453 9.757 1.00 87.31 442 ALA A N 1
ATOM 3331 C CA . ALA A 1 442 ? 9.069 5.854 10.134 1.00 87.31 442 ALA A CA 1
ATOM 3332 C C . ALA A 1 442 ? 8.507 6.180 11.531 1.00 87.31 442 ALA A C 1
ATOM 3334 O O . ALA A 1 442 ? 9.190 6.820 12.338 1.00 87.31 442 ALA A O 1
ATOM 3335 N N . ALA A 1 443 ? 7.289 5.728 11.845 1.00 81.38 443 ALA A N 1
ATOM 3336 C CA . ALA A 1 443 ? 6.649 5.943 13.144 1.00 81.38 443 ALA A CA 1
ATOM 3337 C C . ALA A 1 443 ? 7.455 5.300 14.284 1.00 81.38 443 ALA A C 1
ATOM 3339 O O . ALA A 1 443 ? 7.768 5.951 15.287 1.00 81.38 443 ALA A O 1
ATOM 3340 N N . ALA A 1 444 ? 7.903 4.055 14.095 1.00 86.56 444 ALA A N 1
ATOM 3341 C CA . ALA A 1 444 ? 8.754 3.354 15.049 1.00 86.56 444 ALA A CA 1
ATOM 3342 C C . ALA A 1 444 ? 10.047 4.131 15.344 1.00 86.56 444 ALA A C 1
ATOM 3344 O O . ALA A 1 444 ? 10.434 4.262 16.514 1.00 86.56 444 ALA A O 1
ATOM 3345 N N . TYR A 1 445 ? 10.684 4.705 14.318 1.00 91.56 445 TYR A N 1
ATOM 3346 C CA . TYR A 1 445 ? 11.882 5.521 14.509 1.00 91.56 445 TYR A CA 1
ATOM 3347 C C . TYR A 1 445 ? 11.586 6.858 15.202 1.00 91.56 445 TYR A C 1
ATOM 3349 O O . TYR A 1 445 ? 12.274 7.224 16.158 1.00 91.56 445 TYR A O 1
ATOM 3357 N N . GLN A 1 446 ? 10.517 7.565 14.822 1.00 87.75 446 GLN A N 1
ATOM 3358 C CA . GLN A 1 446 ? 10.090 8.789 15.516 1.00 87.75 446 GLN A CA 1
ATOM 3359 C C . GLN A 1 446 ? 9.806 8.540 17.008 1.00 87.75 446 GLN A C 1
ATOM 3361 O O . GLN A 1 446 ? 10.164 9.356 17.870 1.00 87.75 446 GLN A O 1
ATOM 3366 N N . ARG A 1 447 ? 9.208 7.393 17.352 1.00 86.81 447 ARG A N 1
ATOM 3367 C CA . ARG A 1 447 ? 9.008 6.984 18.747 1.00 86.81 447 ARG A CA 1
ATOM 3368 C C . ARG A 1 447 ? 10.334 6.831 19.476 1.00 86.81 447 ARG A C 1
ATOM 3370 O O . ARG A 1 447 ? 10.458 7.323 20.603 1.00 86.81 447 ARG A O 1
ATOM 3377 N N . PHE A 1 448 ? 11.320 6.194 18.857 1.00 90.69 448 PHE A N 1
ATOM 3378 C CA . PHE A 1 448 ? 12.663 6.082 19.417 1.00 90.69 448 PHE A CA 1
ATOM 3379 C C . PHE A 1 448 ? 13.315 7.447 19.630 1.00 90.69 448 PHE A C 1
ATOM 3381 O O . PHE A 1 448 ? 13.783 7.715 20.736 1.00 90.69 448 PHE A O 1
ATOM 3388 N N . MET A 1 449 ? 13.230 8.359 18.659 1.00 89.62 449 MET A N 1
ATOM 3389 C CA . MET A 1 449 ? 13.725 9.737 18.804 1.00 89.62 449 MET A CA 1
ATOM 3390 C C . MET A 1 449 ? 13.120 10.454 20.019 1.00 89.62 449 MET A C 1
ATOM 3392 O O . MET A 1 449 ? 13.807 11.189 20.729 1.00 89.62 449 MET A O 1
ATOM 3396 N N . ARG A 1 450 ? 11.821 10.250 20.269 1.00 87.88 450 ARG A N 1
ATOM 3397 C CA . ARG A 1 450 ? 11.075 10.920 21.345 1.00 87.88 450 ARG A CA 1
ATOM 3398 C C . ARG A 1 450 ? 11.291 10.290 22.721 1.00 87.88 450 ARG A C 1
ATOM 3400 O O . ARG A 1 450 ? 11.307 11.007 23.721 1.00 87.88 450 ARG A O 1
ATOM 3407 N N . THR A 1 451 ? 11.385 8.964 22.786 1.00 85.56 451 THR A N 1
ATOM 3408 C CA . THR A 1 451 ? 11.292 8.202 24.047 1.00 85.56 451 THR A CA 1
ATOM 3409 C C . THR A 1 451 ? 12.591 7.506 24.443 1.00 85.56 451 THR A C 1
ATOM 3411 O O . THR A 1 451 ? 12.776 7.185 25.616 1.00 85.56 451 THR A O 1
ATOM 3414 N N . GLY A 1 452 ? 13.491 7.273 23.488 1.00 85.50 452 GLY A N 1
ATOM 3415 C CA . GLY A 1 452 ? 14.674 6.432 23.656 1.00 85.50 452 GLY A CA 1
ATOM 3416 C C . GLY A 1 452 ? 14.371 4.931 23.715 1.00 85.50 452 GLY A C 1
ATOM 3417 O O . GLY A 1 452 ? 15.288 4.150 23.961 1.00 85.50 452 GLY A O 1
ATOM 3418 N N . THR A 1 453 ? 13.117 4.510 23.511 1.00 82.25 453 THR A N 1
ATOM 3419 C CA . THR A 1 453 ? 12.739 3.091 23.457 1.00 82.25 453 THR A CA 1
ATOM 3420 C C . THR A 1 453 ? 13.287 2.458 22.174 1.00 82.25 453 THR A C 1
ATOM 3422 O O . THR A 1 453 ? 12.892 2.903 21.096 1.00 82.25 453 THR A O 1
ATOM 3425 N N . PRO A 1 454 ? 14.175 1.447 22.258 1.00 82.38 454 PRO A N 1
ATOM 3426 C CA . PRO A 1 454 ? 14.788 0.838 21.078 1.00 82.38 454 PRO A CA 1
ATOM 3427 C C . PRO A 1 454 ? 13.778 0.164 20.142 1.00 82.38 454 PRO A C 1
ATOM 3429 O O . PRO A 1 454 ? 12.758 -0.357 20.597 1.00 82.38 454 PRO A O 1
ATOM 3432 N N . LEU A 1 455 ? 14.106 0.132 18.847 1.00 89.06 455 LEU A N 1
ATOM 3433 C CA . LEU A 1 455 ? 13.361 -0.605 17.825 1.00 89.06 455 LEU A CA 1
ATOM 3434 C C . LEU A 1 455 ? 13.702 -2.099 17.881 1.00 89.06 455 LEU A C 1
ATOM 3436 O O . LEU A 1 455 ? 14.741 -2.509 18.408 1.00 89.06 455 LEU A O 1
ATOM 3440 N N . GLU A 1 456 ? 12.864 -2.907 17.236 1.00 89.50 456 GLU A N 1
ATOM 3441 C CA . GLU A 1 456 ? 13.239 -4.245 16.777 1.00 89.50 456 GLU A CA 1
ATOM 3442 C C . GLU A 1 456 ? 14.212 -4.116 15.593 1.00 89.50 456 GLU A C 1
ATOM 3444 O O . GLU A 1 456 ? 13.829 -4.290 14.438 1.00 89.50 456 GLU A O 1
ATOM 3449 N N . TRP A 1 457 ? 15.464 -3.735 15.871 1.00 93.94 457 TRP A N 1
ATOM 3450 C CA . TRP A 1 457 ? 16.454 -3.372 14.845 1.00 93.94 457 TRP A CA 1
ATOM 3451 C C . TRP A 1 457 ? 16.618 -4.436 13.758 1.00 93.94 457 TRP A C 1
ATOM 3453 O O . TRP A 1 457 ? 16.614 -4.108 12.581 1.00 93.94 457 TRP A O 1
ATOM 3463 N N . GLU A 1 458 ? 16.688 -5.711 14.144 1.00 94.31 458 GLU A N 1
ATOM 3464 C CA . GLU A 1 458 ? 16.849 -6.823 13.197 1.00 94.31 458 GLU A CA 1
ATOM 3465 C C . GLU A 1 458 ? 15.668 -6.930 12.219 1.00 94.31 458 GLU A C 1
ATOM 3467 O O . GLU A 1 458 ? 15.876 -7.223 11.046 1.00 94.31 458 GLU A O 1
ATOM 3472 N N . ARG A 1 459 ? 14.444 -6.634 12.674 1.00 93.94 459 ARG A N 1
ATOM 3473 C CA . ARG A 1 459 ? 13.233 -6.662 11.842 1.00 93.94 459 ARG A CA 1
ATOM 3474 C C . ARG A 1 459 ? 13.230 -5.533 10.807 1.00 93.94 459 ARG A C 1
ATOM 3476 O O . ARG A 1 459 ? 12.900 -5.767 9.653 1.00 93.94 459 ARG A O 1
ATOM 3483 N N . HIS A 1 460 ? 13.651 -4.333 11.205 1.00 94.50 460 HIS A N 1
ATOM 3484 C CA . HIS A 1 460 ? 13.719 -3.175 10.304 1.00 94.50 460 HIS A CA 1
ATOM 3485 C C . HIS A 1 460 ? 14.918 -3.258 9.340 1.00 94.50 460 HIS A C 1
ATOM 3487 O O . HIS A 1 460 ? 14.850 -2.815 8.196 1.00 94.50 460 HIS A O 1
ATOM 3493 N N . GLU A 1 461 ? 16.020 -3.876 9.770 1.00 96.12 461 GLU A N 1
ATOM 3494 C CA . GLU A 1 461 ? 17.145 -4.193 8.885 1.00 96.12 461 GLU A CA 1
ATOM 3495 C C . GLU A 1 461 ? 16.763 -5.220 7.820 1.00 96.12 461 GLU A C 1
ATOM 3497 O O . GLU A 1 461 ? 17.169 -5.058 6.668 1.00 96.12 461 GLU A O 1
ATOM 3502 N N . ALA A 1 462 ? 15.964 -6.227 8.193 1.00 96.50 462 ALA A N 1
ATOM 3503 C CA . ALA A 1 462 ? 15.424 -7.215 7.267 1.00 96.50 462 ALA A CA 1
ATOM 3504 C C . ALA A 1 462 ? 14.443 -6.599 6.259 1.00 96.50 462 ALA A C 1
ATOM 3506 O O . ALA A 1 462 ? 14.487 -6.978 5.097 1.00 96.50 462 ALA A O 1
ATOM 3507 N N . TYR A 1 463 ? 13.619 -5.630 6.673 1.00 96.19 463 TYR A N 1
ATOM 3508 C CA . TYR A 1 463 ? 12.687 -4.923 5.783 1.00 96.19 463 TYR A CA 1
ATOM 3509 C C . TYR A 1 463 ? 13.424 -4.206 4.634 1.00 96.19 463 TYR A C 1
ATOM 3511 O O . TYR A 1 463 ? 13.189 -4.492 3.465 1.00 96.19 463 TYR A O 1
ATOM 3519 N N . CYS A 1 464 ? 14.430 -3.389 4.949 1.00 97.75 464 CYS A N 1
ATOM 3520 C CA . CYS A 1 464 ? 15.232 -2.695 3.929 1.00 97.75 464 CYS A CA 1
ATOM 3521 C C . CYS A 1 464 ? 16.113 -3.653 3.094 1.00 97.75 464 CYS A C 1
ATOM 3523 O O . CYS A 1 464 ? 16.402 -3.402 1.918 1.00 97.75 464 CYS A O 1
ATOM 3525 N N . GLU A 1 465 ? 16.569 -4.772 3.684 1.00 98.31 465 GLU A N 1
ATOM 3526 C CA . GLU A 1 465 ? 17.227 -5.841 2.917 1.00 98.31 465 GLU A CA 1
ATOM 3527 C C . GLU A 1 465 ? 16.278 -6.427 1.872 1.00 98.31 465 GLU A C 1
ATOM 3529 O O . GLU A 1 465 ? 16.688 -6.633 0.724 1.00 98.31 465 GLU A O 1
ATOM 3534 N N . ASP A 1 466 ? 15.033 -6.678 2.271 1.00 98.00 466 ASP A N 1
ATOM 3535 C CA . ASP A 1 466 ? 13.999 -7.236 1.415 1.00 98.00 466 ASP A CA 1
ATOM 3536 C C . ASP A 1 466 ? 13.695 -6.310 0.236 1.00 98.00 466 ASP A C 1
ATOM 3538 O O . ASP A 1 466 ? 13.750 -6.762 -0.905 1.00 98.00 466 ASP A O 1
ATOM 3542 N N . ASP A 1 467 ? 13.546 -5.001 0.464 1.00 98.25 467 ASP A N 1
ATOM 3543 C CA . ASP A 1 467 ? 13.351 -4.010 -0.605 1.00 98.25 467 ASP A CA 1
ATOM 3544 C C . ASP A 1 467 ? 14.526 -3.986 -1.601 1.00 98.25 467 ASP A C 1
ATOM 3546 O O . ASP A 1 467 ? 14.347 -4.016 -2.829 1.00 98.25 467 ASP A O 1
ATOM 3550 N N . CYS A 1 468 ? 15.766 -4.034 -1.105 1.00 98.62 468 CYS A N 1
ATOM 3551 C CA . CYS A 1 468 ? 16.950 -4.115 -1.962 1.00 98.62 468 CYS A CA 1
ATOM 3552 C C . CYS A 1 468 ? 16.972 -5.393 -2.825 1.00 98.62 468 CYS A C 1
ATOM 3554 O O . CYS A 1 468 ? 17.406 -5.366 -3.987 1.00 98.62 468 CYS A O 1
ATOM 3556 N N . ARG A 1 469 ? 16.540 -6.528 -2.264 1.00 98.69 469 ARG A N 1
ATOM 3557 C CA . ARG A 1 469 ? 16.492 -7.827 -2.952 1.00 98.69 469 ARG A CA 1
ATOM 3558 C C . ARG A 1 469 ? 15.318 -7.914 -3.923 1.00 98.69 469 ARG A C 1
ATOM 3560 O O . ARG A 1 469 ? 15.519 -8.374 -5.051 1.00 98.69 469 ARG A O 1
ATOM 3567 N N . ALA A 1 470 ? 14.151 -7.401 -3.549 1.00 98.50 470 ALA A N 1
ATOM 3568 C CA . ALA A 1 470 ? 12.970 -7.272 -4.393 1.00 98.50 470 ALA A CA 1
ATOM 3569 C C . ALA A 1 470 ? 13.284 -6.438 -5.642 1.00 98.50 470 ALA A C 1
ATOM 3571 O O . ALA A 1 470 ? 13.010 -6.872 -6.765 1.00 98.50 470 ALA A O 1
ATOM 3572 N N . LEU A 1 471 ? 13.965 -5.295 -5.484 1.00 98.69 471 LEU A N 1
ATOM 3573 C CA . LEU A 1 471 ? 14.447 -4.477 -6.604 1.00 98.69 471 LEU A CA 1
ATOM 3574 C C . LEU A 1 471 ? 15.307 -5.292 -7.577 1.00 98.69 471 LEU A C 1
ATOM 3576 O O . LEU A 1 471 ? 15.100 -5.242 -8.796 1.00 98.69 471 LEU A O 1
ATOM 3580 N N . TRP A 1 472 ? 16.267 -6.063 -7.062 1.00 98.62 472 TRP A N 1
ATOM 3581 C CA . TRP A 1 472 ? 17.102 -6.900 -7.919 1.00 98.62 472 TRP A CA 1
ATOM 3582 C C . TRP A 1 472 ? 16.307 -8.022 -8.597 1.00 98.62 472 TRP A C 1
ATOM 3584 O O . TRP A 1 472 ? 16.518 -8.295 -9.780 1.00 98.62 472 TRP A O 1
ATOM 3594 N N . HIS A 1 473 ? 15.353 -8.641 -7.900 1.00 98.56 473 HIS A N 1
ATOM 3595 C CA . HIS A 1 473 ? 14.474 -9.651 -8.492 1.00 98.56 473 HIS A CA 1
ATOM 3596 C C . HIS A 1 473 ? 13.676 -9.080 -9.666 1.00 98.56 473 HIS A C 1
ATOM 3598 O O . HIS A 1 473 ? 13.681 -9.667 -10.751 1.00 98.56 473 HIS A O 1
ATOM 3604 N N . VAL A 1 474 ? 13.065 -7.902 -9.503 1.00 98.44 474 VAL A N 1
ATOM 3605 C CA . VAL A 1 474 ? 12.360 -7.204 -10.593 1.00 98.44 474 VAL A CA 1
ATOM 3606 C C . VAL A 1 474 ? 13.306 -6.932 -11.762 1.00 98.44 474 VAL A C 1
ATOM 3608 O O . VAL A 1 474 ? 12.957 -7.209 -12.913 1.00 98.44 474 VAL A O 1
ATOM 3611 N N . TYR A 1 475 ? 14.525 -6.457 -11.487 1.00 98.38 475 TYR A N 1
ATOM 3612 C CA . TYR A 1 475 ? 15.548 -6.244 -12.512 1.00 98.38 475 TYR A CA 1
ATOM 3613 C C . TYR A 1 475 ? 15.814 -7.513 -13.336 1.00 98.38 475 TYR A C 1
ATOM 3615 O O . TYR A 1 475 ? 15.824 -7.469 -14.569 1.00 98.38 475 TYR A O 1
ATOM 3623 N N . GLU A 1 476 ? 16.001 -8.661 -12.680 1.00 97.69 476 GLU A N 1
ATOM 3624 C CA . GLU A 1 476 ? 16.268 -9.927 -13.366 1.00 97.69 476 GLU A CA 1
ATOM 3625 C C . GLU A 1 476 ? 15.080 -10.417 -14.190 1.00 97.69 476 GLU A C 1
ATOM 3627 O O . GLU A 1 476 ? 15.265 -10.839 -15.336 1.00 97.69 476 GLU A O 1
ATOM 3632 N N . ARG A 1 477 ? 13.863 -10.314 -13.651 1.00 97.62 477 ARG A N 1
ATOM 3633 C CA . ARG A 1 477 ? 12.644 -10.722 -14.359 1.00 97.62 477 ARG A CA 1
ATOM 3634 C C . ARG A 1 477 ? 12.390 -9.861 -15.591 1.00 97.62 477 ARG A C 1
ATOM 3636 O O . ARG A 1 477 ? 12.080 -10.392 -16.655 1.00 97.62 477 ARG A O 1
ATOM 3643 N N . VAL A 1 478 ? 12.602 -8.550 -15.498 1.00 96.94 478 VAL A N 1
ATOM 3644 C CA . VAL A 1 478 ? 12.492 -7.636 -16.647 1.00 96.94 478 VAL A CA 1
ATOM 3645 C C . VAL A 1 478 ? 13.590 -7.896 -17.680 1.00 96.94 478 VAL A C 1
ATOM 3647 O O . VAL A 1 478 ? 13.328 -7.844 -18.881 1.00 96.94 478 VAL A O 1
ATOM 3650 N N . ARG A 1 479 ? 14.814 -8.226 -17.250 1.00 95.94 479 ARG A N 1
ATOM 3651 C CA . ARG A 1 479 ? 15.912 -8.610 -18.154 1.00 95.94 479 ARG A CA 1
ATOM 3652 C C . ARG A 1 479 ? 15.578 -9.869 -18.958 1.00 95.94 479 ARG A C 1
ATOM 3654 O O . ARG A 1 479 ? 15.934 -9.961 -20.131 1.00 95.94 479 ARG A O 1
ATOM 3661 N N . GLU A 1 480 ? 14.931 -10.839 -18.320 1.00 94.94 480 GLU A N 1
ATOM 3662 C CA . GLU A 1 480 ? 14.540 -12.127 -18.909 1.00 94.94 480 GLU A CA 1
ATOM 3663 C C . GLU A 1 480 ? 13.248 -12.046 -19.737 1.00 94.94 480 GLU A C 1
ATOM 3665 O O . GLU A 1 480 ? 12.971 -12.944 -20.537 1.00 94.94 480 GLU A O 1
ATOM 3670 N N . ALA A 1 481 ? 12.480 -10.967 -19.577 1.00 94.38 481 ALA A N 1
ATOM 3671 C CA . ALA A 1 481 ? 11.192 -10.781 -20.223 1.00 94.38 481 ALA A CA 1
ATOM 3672 C C . ALA A 1 481 ? 11.291 -10.712 -21.762 1.00 94.38 481 ALA A C 1
ATOM 3674 O O . ALA A 1 481 ? 12.233 -10.142 -22.329 1.00 94.38 481 ALA A O 1
ATOM 3675 N N . PRO A 1 482 ? 10.286 -11.244 -22.480 1.00 91.06 482 PRO A N 1
ATOM 3676 C CA . PRO A 1 482 ? 10.260 -11.213 -23.935 1.00 91.06 482 PRO A CA 1
ATOM 3677 C C . PRO A 1 482 ? 10.098 -9.786 -24.483 1.00 91.06 482 PRO A C 1
ATOM 3679 O O . PRO A 1 482 ? 9.353 -8.966 -23.945 1.00 91.06 482 PRO A O 1
ATOM 3682 N N . HIS A 1 483 ? 10.737 -9.523 -25.628 1.00 87.31 483 HIS A N 1
ATOM 3683 C CA . HIS A 1 483 ? 10.562 -8.288 -26.397 1.00 87.31 483 HIS A CA 1
ATOM 3684 C C . HIS A 1 483 ? 9.296 -8.337 -27.258 1.00 87.31 483 HIS A C 1
ATOM 3686 O O . HIS A 1 483 ? 8.952 -9.376 -27.840 1.00 87.31 483 HIS A O 1
ATOM 3692 N N . LEU A 1 484 ? 8.631 -7.190 -27.414 1.00 71.75 484 LEU A N 1
ATOM 3693 C CA . LEU A 1 484 ? 7.450 -7.054 -28.271 1.00 71.75 484 LEU A CA 1
ATOM 3694 C C . LEU A 1 484 ? 7.684 -7.473 -29.737 1.00 71.75 484 LEU A C 1
ATOM 3696 O O . LEU A 1 484 ? 6.775 -8.032 -30.348 1.00 71.75 484 LEU A O 1
ATOM 3700 N N . GLU A 1 485 ? 8.893 -7.322 -30.287 1.00 55.47 485 GLU A N 1
ATOM 3701 C CA . GLU A 1 485 ? 9.170 -7.634 -31.701 1.00 55.47 485 GLU A CA 1
ATOM 3702 C C . GLU A 1 485 ? 9.279 -9.139 -32.036 1.00 55.47 485 GLU A C 1
ATOM 3704 O O . GLU A 1 485 ? 9.274 -9.521 -33.209 1.00 55.47 485 GLU A O 1
ATOM 3709 N N . ALA A 1 486 ? 9.324 -10.036 -31.044 1.00 44.62 486 ALA A N 1
ATOM 3710 C CA . ALA A 1 486 ? 9.612 -11.454 -31.292 1.00 44.62 486 ALA A CA 1
ATOM 3711 C C . ALA A 1 486 ? 8.415 -12.296 -31.793 1.00 44.62 486 ALA A C 1
ATOM 3713 O O . ALA A 1 486 ? 8.613 -13.431 -32.231 1.00 44.62 486 ALA A O 1
ATOM 3714 N N . THR A 1 487 ? 7.176 -11.784 -31.764 1.00 38.66 487 THR A N 1
ATOM 3715 C CA . THR A 1 487 ? 5.967 -12.594 -32.056 1.00 38.66 487 THR A CA 1
ATOM 3716 C C . THR A 1 487 ? 5.325 -12.372 -33.430 1.00 38.66 487 THR A C 1
ATOM 3718 O O . THR A 1 487 ? 4.596 -13.250 -33.889 1.00 38.66 487 THR A O 1
ATOM 3721 N N . ASP A 1 488 ? 5.690 -11.323 -34.176 1.00 37.91 488 ASP A N 1
ATOM 3722 C CA . ASP A 1 488 ? 5.151 -11.074 -35.531 1.00 37.91 488 ASP A CA 1
ATOM 3723 C C . ASP A 1 488 ? 6.013 -11.646 -36.677 1.00 37.91 488 ASP A C 1
ATOM 3725 O O . ASP A 1 488 ? 5.631 -11.614 -37.852 1.00 37.91 488 ASP A O 1
ATOM 3729 N N . SER A 1 489 ? 7.168 -12.253 -36.377 1.00 33.66 489 SER A N 1
ATOM 3730 C CA . SER A 1 489 ? 8.084 -12.755 -37.419 1.00 33.66 489 SER A CA 1
ATOM 3731 C C . SER A 1 489 ? 7.684 -14.101 -38.045 1.00 33.66 489 SER A C 1
ATOM 3733 O O . SER A 1 489 ? 8.349 -14.556 -38.978 1.00 33.66 489 SER A O 1
ATOM 3735 N N . SER A 1 490 ? 6.615 -14.759 -37.580 1.00 31.41 490 SER A N 1
ATOM 3736 C CA . SER A 1 490 ? 6.186 -16.060 -38.127 1.00 31.41 490 SER A CA 1
ATOM 3737 C C . SER A 1 490 ? 5.019 -15.987 -39.123 1.00 31.41 490 SER A C 1
ATOM 3739 O O . SER A 1 490 ? 4.663 -17.010 -39.711 1.00 31.41 490 SER A O 1
ATOM 3741 N N . ALA A 1 491 ? 4.485 -14.794 -39.422 1.00 36.22 491 ALA A N 1
ATOM 3742 C CA . ALA A 1 491 ? 3.353 -14.653 -40.341 1.00 36.22 491 ALA A CA 1
ATOM 3743 C C . ALA A 1 491 ? 3.361 -13.387 -41.226 1.00 36.22 491 ALA A C 1
ATOM 3745 O O . ALA A 1 491 ? 2.329 -12.756 -41.386 1.00 36.22 491 ALA A O 1
ATOM 3746 N N . SER A 1 492 ? 4.469 -13.024 -41.885 1.00 30.66 492 SER A N 1
ATOM 3747 C CA . SER A 1 492 ? 4.394 -12.335 -43.199 1.00 30.66 492 SER A CA 1
ATOM 3748 C C . SER A 1 492 ? 5.752 -12.235 -43.899 1.00 30.66 492 SER A C 1
ATOM 3750 O O . SER A 1 492 ? 6.418 -11.205 -43.951 1.00 30.66 492 SER A O 1
ATOM 3752 N N . ASN A 1 493 ? 6.159 -13.323 -44.546 1.00 29.05 493 ASN A N 1
ATOM 3753 C CA . ASN A 1 493 ? 7.229 -13.250 -45.529 1.00 29.05 493 ASN A CA 1
ATOM 3754 C C . ASN A 1 493 ? 6.678 -12.683 -46.852 1.00 29.05 493 ASN A C 1
ATOM 3756 O O . ASN A 1 493 ? 6.277 -13.447 -47.728 1.00 29.05 493 ASN A O 1
ATOM 3760 N N . SER A 1 494 ? 6.653 -11.355 -47.012 1.00 29.75 494 SER A N 1
ATOM 3761 C CA . SER A 1 494 ? 6.635 -10.726 -48.343 1.00 29.75 494 SER A CA 1
ATOM 3762 C C . SER A 1 494 ? 7.060 -9.250 -48.331 1.00 29.75 494 SER A C 1
ATOM 3764 O O . SER A 1 494 ? 6.258 -8.361 -48.081 1.00 29.75 494 SER A O 1
ATOM 3766 N N . ASN A 1 495 ? 8.325 -9.021 -48.696 1.00 29.53 495 ASN A N 1
ATOM 3767 C CA . ASN A 1 495 ? 8.858 -7.878 -49.451 1.00 29.53 495 ASN A CA 1
ATOM 3768 C C . ASN A 1 495 ? 8.201 -6.488 -49.291 1.00 29.53 495 ASN A C 1
ATOM 3770 O O . ASN A 1 495 ? 7.268 -6.164 -50.021 1.00 29.53 495 ASN A O 1
ATOM 3774 N N . SER A 1 496 ? 8.921 -5.566 -48.643 1.00 27.77 496 SER A N 1
ATOM 3775 C CA . SER A 1 496 ? 9.334 -4.325 -49.321 1.00 27.77 496 SER A CA 1
ATOM 3776 C C . SER A 1 496 ? 10.525 -3.665 -48.625 1.00 27.77 496 SER A C 1
ATOM 3778 O O . SER A 1 496 ? 10.412 -3.111 -47.538 1.00 27.77 496 SER A O 1
ATOM 3780 N N . ARG A 1 497 ? 11.674 -3.686 -49.309 1.00 28.05 497 ARG A N 1
ATOM 3781 C CA . ARG A 1 497 ? 12.797 -2.771 -49.077 1.00 28.05 497 ARG A CA 1
ATOM 3782 C C . ARG A 1 497 ? 12.299 -1.332 -49.158 1.00 28.05 497 ARG A C 1
ATOM 3784 O O . ARG A 1 497 ? 11.820 -0.972 -50.226 1.00 28.05 497 ARG A O 1
ATOM 3791 N N . TRP A 1 498 ? 12.590 -0.509 -48.154 1.00 27.03 498 TRP A N 1
ATOM 3792 C CA . TRP A 1 498 ? 13.004 0.883 -48.347 1.00 27.03 498 TRP A CA 1
ATOM 3793 C C . TRP A 1 498 ? 13.932 1.314 -47.213 1.00 27.03 498 TRP A C 1
ATOM 3795 O O . TRP A 1 498 ? 13.533 1.493 -46.072 1.00 27.03 498 TRP A O 1
ATOM 3805 N N . ALA A 1 499 ? 15.202 1.481 -47.568 1.00 28.30 499 ALA A N 1
ATOM 3806 C CA . ALA A 1 499 ? 16.153 2.249 -46.790 1.00 28.30 499 ALA A CA 1
ATOM 3807 C C . ALA A 1 499 ? 15.945 3.734 -47.099 1.00 28.30 499 ALA A C 1
ATOM 3809 O O . ALA A 1 499 ? 15.894 4.075 -48.285 1.00 28.30 499 ALA A O 1
ATOM 3810 N N . LYS A 1 500 ? 15.956 4.600 -46.074 1.00 29.50 500 LYS A N 1
ATOM 3811 C CA . LYS A 1 500 ? 16.819 5.795 -46.069 1.00 29.50 500 LYS A CA 1
ATOM 3812 C C . LYS A 1 500 ? 16.770 6.625 -44.777 1.00 29.50 500 LYS A C 1
ATOM 3814 O O . LYS A 1 500 ? 15.765 7.241 -44.464 1.00 29.50 500 LYS A O 1
ATOM 3819 N N . THR A 1 501 ? 17.970 6.737 -44.198 1.00 27.77 501 THR A N 1
ATOM 3820 C CA . THR A 1 501 ? 18.643 7.950 -43.686 1.00 27.77 501 THR A CA 1
ATOM 3821 C C . THR A 1 501 ? 18.008 8.750 -42.556 1.00 27.77 501 THR A C 1
ATOM 3823 O O . THR A 1 501 ? 17.030 9.463 -42.748 1.00 27.77 501 THR A O 1
ATOM 3826 N N . GLY A 1 502 ? 18.719 8.749 -41.426 1.00 25.80 502 GLY A N 1
ATOM 3827 C CA . GLY A 1 502 ? 18.530 9.694 -40.341 1.00 25.80 502 GLY A CA 1
ATOM 3828 C C . GLY A 1 502 ? 18.869 11.136 -40.707 1.00 25.80 502 GLY A C 1
ATOM 3829 O O . GLY A 1 502 ? 19.560 11.435 -41.684 1.00 25.80 502 GLY A O 1
ATOM 3830 N N . THR A 1 503 ? 18.388 12.043 -39.867 1.00 26.92 503 THR A N 1
ATOM 3831 C CA . THR A 1 503 ? 18.950 13.377 -39.677 1.00 26.92 503 THR A CA 1
ATOM 3832 C C . THR A 1 503 ? 18.602 13.822 -38.260 1.00 26.92 503 THR A C 1
ATOM 3834 O O . THR A 1 503 ? 17.436 13.991 -37.924 1.00 26.92 503 THR A O 1
ATOM 3837 N N . SER A 1 504 ? 19.642 13.998 -37.448 1.00 26.53 504 SER A N 1
ATOM 3838 C CA . SER A 1 504 ? 19.632 14.729 -36.182 1.00 26.53 504 SER A CA 1
ATOM 3839 C C . SER A 1 504 ? 19.054 16.134 -36.374 1.00 26.53 504 SER A C 1
ATOM 3841 O O . SER A 1 504 ? 19.472 16.843 -37.294 1.00 26.53 504 SER A O 1
ATOM 3843 N N . ARG A 1 505 ? 18.142 16.558 -35.491 1.00 25.97 505 ARG A N 1
ATOM 3844 C CA . ARG A 1 505 ? 17.864 17.977 -35.235 1.00 25.97 505 ARG A CA 1
ATOM 3845 C C . ARG A 1 505 ? 17.467 18.209 -33.780 1.00 25.97 505 ARG A C 1
ATOM 3847 O O . ARG A 1 505 ? 16.395 17.805 -33.351 1.00 25.97 505 ARG A O 1
ATOM 3854 N N . ASN A 1 506 ? 18.347 18.935 -33.094 1.00 26.11 506 ASN A N 1
ATOM 3855 C CA . ASN A 1 506 ? 18.074 19.734 -31.904 1.00 26.11 506 ASN A CA 1
ATOM 3856 C C . ASN A 1 506 ? 16.768 20.523 -32.043 1.00 26.11 506 ASN A C 1
ATOM 3858 O O . ASN A 1 506 ? 16.599 21.242 -33.035 1.00 26.11 506 ASN A O 1
ATOM 3862 N N . VAL A 1 507 ? 15.937 20.497 -31.002 1.00 28.78 507 VAL A N 1
ATOM 3863 C CA . VAL A 1 507 ? 14.938 21.537 -30.748 1.00 28.78 507 VAL A CA 1
ATOM 3864 C C . VAL A 1 507 ? 15.053 21.978 -29.294 1.00 28.78 507 VAL A C 1
ATOM 3866 O O . VAL A 1 507 ? 15.050 21.184 -28.364 1.00 28.78 507 VAL A O 1
ATOM 3869 N N . SER A 1 508 ? 15.242 23.282 -29.170 1.00 25.44 508 SER A N 1
ATOM 3870 C CA . SER A 1 508 ? 15.335 24.095 -27.971 1.00 25.44 508 SER A CA 1
ATOM 3871 C C . SER A 1 508 ? 14.005 24.226 -27.230 1.00 25.44 508 SER A C 1
ATOM 3873 O O . SER A 1 508 ? 12.965 24.373 -27.867 1.00 25.44 508 SER A O 1
ATOM 3875 N N . ASN A 1 509 ? 14.114 24.322 -25.904 1.00 25.75 509 ASN A N 1
ATOM 3876 C CA . ASN A 1 509 ? 13.144 24.823 -24.929 1.00 25.75 509 ASN A CA 1
ATOM 3877 C C . ASN A 1 509 ? 12.083 25.796 -25.465 1.00 25.75 509 ASN A C 1
ATOM 3879 O O . ASN A 1 509 ? 12.406 26.922 -25.851 1.00 25.75 509 ASN A O 1
ATOM 3883 N N . THR A 1 510 ? 10.822 25.419 -25.272 1.00 26.03 510 THR A N 1
ATOM 3884 C CA . THR A 1 510 ? 9.743 26.327 -24.866 1.00 26.03 510 THR A CA 1
ATOM 3885 C C . THR A 1 510 ? 8.845 25.573 -23.898 1.00 26.03 510 THR A C 1
ATOM 3887 O O . THR A 1 510 ? 8.310 24.525 -24.241 1.00 26.03 510 THR A O 1
ATOM 3890 N N . ALA A 1 511 ? 8.753 26.108 -22.683 1.00 27.22 511 ALA A N 1
ATOM 3891 C CA . ALA A 1 511 ? 7.834 25.684 -21.647 1.00 27.22 511 ALA A CA 1
ATOM 3892 C C . ALA A 1 511 ? 6.390 25.934 -22.090 1.00 27.22 511 ALA A C 1
ATOM 3894 O O . ALA A 1 511 ? 6.079 27.045 -22.514 1.00 27.22 511 ALA A O 1
ATOM 3895 N N . ASP A 1 512 ? 5.539 24.928 -21.925 1.00 23.73 512 ASP A N 1
ATOM 3896 C CA . ASP A 1 512 ? 4.117 25.112 -21.670 1.00 23.73 512 ASP A CA 1
ATOM 3897 C C . ASP A 1 512 ? 3.699 24.103 -20.600 1.00 23.73 512 ASP A C 1
ATOM 3899 O O . ASP A 1 512 ? 4.118 22.948 -20.584 1.00 23.73 512 ASP A O 1
ATOM 3903 N N . SER A 1 513 ? 2.965 24.634 -19.635 1.00 31.36 513 SER A N 1
ATOM 3904 C CA . SER A 1 513 ? 2.567 24.038 -18.373 1.00 31.36 513 SER A CA 1
ATOM 3905 C C . SER A 1 513 ? 1.518 22.943 -18.553 1.00 31.36 513 SER A C 1
ATOM 3907 O O . SER A 1 513 ? 0.396 23.251 -18.953 1.00 31.36 513 SER A O 1
ATOM 3909 N N . GLU A 1 514 ? 1.825 21.722 -18.125 1.00 24.53 514 GLU A N 1
ATOM 3910 C CA . GLU A 1 514 ? 0.815 20.764 -17.678 1.00 24.53 514 GLU A CA 1
ATOM 3911 C C . GLU A 1 514 ? 1.198 20.254 -16.288 1.00 24.53 514 GLU A C 1
ATOM 3913 O O . GLU A 1 514 ? 2.303 19.793 -16.020 1.00 24.53 514 GLU A O 1
ATOM 3918 N N . GLN A 1 515 ? 0.266 20.493 -15.377 1.00 24.94 515 GLN A N 1
ATOM 3919 C CA . GLN A 1 515 ? 0.327 20.276 -13.947 1.00 24.94 515 GLN A CA 1
ATOM 3920 C C . GLN A 1 515 ? 0.176 18.774 -13.679 1.00 24.94 515 GLN A C 1
ATOM 3922 O O . GLN A 1 515 ? -0.938 18.255 -13.693 1.00 24.94 515 GLN A O 1
ATOM 3927 N N . THR A 1 516 ? 1.290 18.071 -13.471 1.00 27.27 516 THR A N 1
ATOM 3928 C CA . THR A 1 516 ? 1.294 16.684 -12.998 1.00 27.27 516 THR A CA 1
ATOM 3929 C C . THR A 1 516 ? 1.019 16.674 -11.495 1.00 27.27 516 THR A C 1
ATOM 3931 O O . THR A 1 516 ? 1.734 17.285 -10.701 1.00 27.27 516 THR A O 1
ATOM 3934 N N . GLY A 1 517 ? -0.105 16.058 -11.131 1.00 23.34 517 GLY A N 1
ATOM 3935 C CA . GLY A 1 517 ? -0.572 15.920 -9.758 1.00 23.34 517 GLY A CA 1
ATOM 3936 C C . GLY A 1 517 ? 0.355 15.038 -8.924 1.00 23.34 517 GLY A C 1
ATOM 3937 O O . GLY A 1 517 ? 0.858 14.022 -9.390 1.00 23.34 517 GLY A O 1
ATOM 3938 N N . LEU A 1 518 ? 0.562 15.482 -7.689 1.00 25.05 518 LEU A N 1
ATOM 3939 C CA . LEU A 1 518 ? 1.297 14.850 -6.596 1.00 25.05 518 LEU A CA 1
ATOM 3940 C C . LEU A 1 518 ? 0.452 13.742 -5.935 1.00 25.05 518 LEU A C 1
ATOM 3942 O O . LEU A 1 518 ? 0.116 13.873 -4.765 1.00 25.05 518 LEU A O 1
ATOM 3946 N N . SER A 1 519 ? 0.010 12.725 -6.679 1.00 26.53 519 SER A N 1
ATOM 3947 C CA . SER A 1 519 ? -0.986 11.764 -6.165 1.00 26.53 519 SER A CA 1
ATOM 3948 C C . SER A 1 519 ? -0.463 10.393 -5.745 1.00 26.53 519 SER A C 1
ATOM 3950 O O . SER A 1 519 ? -1.278 9.606 -5.292 1.00 26.53 519 SER A O 1
ATOM 3952 N N . ASP A 1 520 ? 0.838 10.123 -5.830 1.00 29.17 520 ASP A N 1
ATOM 3953 C CA . ASP A 1 520 ? 1.404 8.856 -5.350 1.00 29.17 520 ASP A CA 1
ATOM 3954 C C . ASP A 1 520 ? 2.499 9.147 -4.317 1.00 29.17 520 ASP A C 1
ATOM 3956 O O . ASP A 1 520 ? 3.689 9.121 -4.631 1.00 29.17 520 ASP A O 1
ATOM 3960 N N . PHE A 1 521 ? 2.051 9.524 -3.120 1.00 31.42 521 PHE A N 1
ATOM 3961 C CA . PHE A 1 521 ? 2.737 9.383 -1.836 1.00 31.42 521 PHE A CA 1
ATOM 3962 C C . PHE A 1 521 ? 1.671 9.198 -0.765 1.00 31.42 521 PHE A C 1
ATOM 3964 O O . PHE A 1 521 ? 0.724 10.023 -0.760 1.00 31.42 521 PHE A O 1
#

Solvent-accessible surface area (backbone atoms only — not comparable to full-atom values): 28877 Å² total; per-residue (Å²): 133,76,82,77,90,70,30,29,41,32,34,35,39,47,60,55,57,60,77,48,56,66,50,25,43,37,42,45,35,73,70,68,61,40,43,20,33,40,44,44,48,54,63,74,51,69,66,31,49,56,44,47,54,70,42,34,92,33,60,52,50,38,46,49,70,62,84,59,99,54,54,57,41,83,44,77,34,68,94,41,32,32,38,32,26,45,34,64,77,41,38,71,88,43,23,67,61,50,24,59,54,59,69,36,81,62,39,39,37,38,39,31,36,64,42,40,73,51,74,38,80,92,75,76,44,75,44,64,52,64,33,44,59,47,19,59,22,48,55,53,47,34,64,45,42,33,39,13,42,58,30,34,47,85,43,51,36,32,37,32,18,38,35,91,66,18,50,78,75,49,71,41,80,74,58,54,98,77,66,78,43,92,34,74,72,23,19,21,38,34,43,34,22,43,14,56,56,92,60,101,56,95,56,46,29,34,24,43,30,35,47,50,85,93,19,77,79,45,76,47,76,42,55,60,46,49,33,37,47,43,39,25,65,92,27,48,75,71,51,46,51,55,34,42,78,70,74,28,57,38,52,68,50,49,65,68,48,53,50,74,61,49,19,67,41,91,91,44,35,62,68,54,24,47,48,32,44,51,43,37,47,18,54,75,68,33,44,40,34,22,63,51,88,72,76,60,80,52,65,87,44,98,53,67,37,33,24,42,39,71,42,38,56,43,100,80,56,88,36,60,42,31,40,26,35,27,34,77,83,76,76,46,76,49,78,32,68,63,87,85,53,89,88,52,58,32,61,31,54,48,56,44,49,55,46,44,56,70,75,43,74,83,50,33,38,32,24,75,44,17,79,84,43,51,52,49,50,50,53,52,46,33,51,71,57,39,51,91,47,35,68,62,55,72,68,47,53,75,37,38,56,40,46,47,28,62,74,66,54,33,34,49,67,26,22,62,46,92,48,68,64,45,32,16,44,39,61,72,50,80,78,79,80,62,88,72,49,74,66,57,53,7,50,52,46,48,48,22,68,74,68,69,54,80,70,68,56,71,53,58,52,47,44,39,46,37,53,18,49,40,52,50,50,44,51,52,51,52,70,70,26,56,54,67,78,73,73,66,78,85,76,71,96,72,89,79,91,78,88,81,82,89,78,93,76,93,81,80,91,76,91,78,93,76,87,79,78,92,76,89,125

Nearest PDB structures (foldseek):
  1szp-assembly3_E  TM=5.676E-01  e=1.772E-01  Saccharomyces cerevisiae
  7ut1-assembly1_b  TM=3.304E-01  e=2.676E-02  Mouse mammary tumor virus
  3lda-assembly1_A  TM=2.852E-01  e=5.025E-02  Saccharomyces cerevisiae
  2i1q-assembly1_A  TM=2.936E-01  e=1.058E-01  Methanococcus voltae
  1szp-assembly1_A  TM=2.745E-01  e=1.058E-01  Saccharomyces cerevisiae

Foldseek 3Di:
DPDDPWFKEKEFELCLQPVADLQQLLQVCVVLVHQEYEHADLDDRVPSQVSNCVRHPHHYDYQLPDDDPAQWDWDDTPQAIEIEGSALVSCVVPLVVLQVVQPPLRYFAYEHQHWDWDQDPVVRDIDIPPLQSQLQRHAAQDEHEYEHQNDDAVQWKKFKAQSNGSDTPDIHRQADLDHGHPDRRIYIYIYGHQHADDFPDPQGKMWMFTADSNHTLDIDIDGSCLTFLSLQPPDDPVLCVQCVVVVHGGLVSLLVDDLVNSCPPPPQHNVNSVSSNVLSVCQVVLAKEFADPDDAVCNPPPARAWEKDFAALDPVGPAGAKIWTAGPRVRDIDMQGNFDDPVQRQRSLVVVLCCCCVPPVQHAYEYACCVVPVVVVSLVSCCPRVVVCNVSSVPHHYYHRNCVVPVVVRMRANFSDSDLVSRLVSNPDDAPPLSDDSNSSSSQVVCCVVPVDGDPVVSSNSNRNRNSVSSVSSVVSNVVHYYPPPPPVPPDPDDDDDDDDDDDDDDDDDDDDDDDDPGDD

Sequence (521 aa):
MTARADTTLLAVSPTAIRDRPVATLADIDATLEPDAVWVLGPTREPQSFARARSSFDAPAFHPPLETGDGAVCRQSIGDHEVLSVQSVRAIEPSPEAVSSSLSDPDVVALLCDDIATETRPTALETTLEHADILAAALPAGCVTTVLTGAEPAGYDELWHLEAETGAVQHVDHDPALACEPAGDDCVSVRVQGVGPVEGYGTAASLALLELEAEGVTNIETYSATDFGLEAVSGIGPKTATRLAEHGVTAREELLEMPVDQLASLPGVGRERAQAMHQHAAVLETGEARRLTDESLPGEHWSTPPLCIDIETDGLSPTIIWQIGVYDPASDEYRAFVERDDPSDPASVLEAFCDWLLGVHPNRALLTWNGWRFDYRHLSAFIATHAPYYAEEWESIPKFDLYLWAVTDENAMLPGRTNRLEAVASALGYEDAETGLDGAQTAAAYQRFMRTGTPLEWERHEAYCEDDCRALWHVYERVREAPHLEATDSSASNSNSRWAKTGTSRNVSNTADSEQTGLSDF

pLDDT: mean 86.55, std 18.44, range [23.34, 98.81]

Mean predicted aligned error: 9.27 Å

Secondary structure (DSSP, 8-state):
-PPPSSEEEEEE-HHHHHSS-HHHHHHHHHHH--SEEEE--SS--HHHHHHHHHH-SSPEE-GGG---SSS-EEEEETTEEEEE-S-HHHHTT-HHHHHHHHTSTTEEEEE-TT--EEEETTTTEEEETTHHHHHHHSPTTSEEEEEEEEEETT-EEEEEEETTT--EEEEESS--SSPPPS-TTEEEEEEEEEEPPP-SS---EEEEEEEETTEEEEEEEEETTSSGGGGSTT--HHHHHHHHHTT--SHHHHHHS-HHHHHTSTTTHHHHHHHHHHHHHHHHHT--EE-S-PPPTTTTSSS-PEEEEEEESSSS-S-EEEEEEEETTTTEEEEEE--S-TT-SSHHHHHHHHHHHHH-TT--EEESSTTTTHHHHHHHHHHHH-GGGHHHHHHS-EEEHHIIIIIS--EE---SSSSHHHHHHHTTPPP------HHHHHHHHHHHHHH-PPP-HHHHHHHHHHHHHHHHHHHHHHHHSPBGGGSSTTS------------------------------

Organism: NCBI:txid253108

InterPro domains:
  IPR003583 Helix-hairpin-helix DNA-binding motif, class 1 [SM00278] (229-246)
  IPR003583 Helix-hairpin-helix DNA-binding motif, class 1 [SM00278] (260-279)
  IPR010995 DNA repair Rad51/transcription factor NusA, alpha-helical [SSF47794] (229-280)
  IPR012337 Ribonuclease H-like superfamily [SSF53098] (303-478)
  IPR036397 Ribonuclease H superfamily [G3DSA:3.30.420.10] (306-514)
  IPR038720 YprB, ribonuclease H-like domain [PF13482] (306-478)
  IPR060101 SAM-like helix-hairpin-helix tandem [PF14520] (229-279)

Radius of gyration: 26.37 Å; Cα contacts (8 Å, |Δi|>4): 990; chains: 1; bounding box: 68×52×86 Å